Protein AF-A0A132MJ91-F1 (afdb_monomer_lite)

Foldseek 3Di:
DVVCCLDPLSDQFQQLQVLCVVVVFAEAEEDDVSLSVNAHNVSDHPHYHHHLVPDALVRPPPTLYYDHDLDDQDPDPCNVVSVVSSVVSVVVVVVSQDPQGKDWDWDQDDPDPVDFFDIDTDIDHPAQPAAFKDWPQQNDGNDADPLQVSVQVCVVVVGDRPFPRPTGHIHGPDHRDDDNVVVVVVNVLLRLLLRLLQVVQVVLLVVLVVLLCVLVVQLVVPVVDPVSLVSLLLNLQLLLLLVLQLLQLLVDSLSPDPDSNVSSVVSSNVRSNVLSCCLCVPPQVLPLLRSLLSSLVSLLCSLLVCLVVFNSSQRSGNQHDRSRVPQGNFAGDLSSLLLNLLSLLSNLLVQLQVCPPPHLVVSLVSLVVSLVSSLCSQAPVVSPGDLLSNLLNQLLSQLLSCLSNVHDDDVVSSVVSNVVSVVVLVVVLVVLLPDDSSRRDVSNVLVVCVVVVNNVVVLVSLVVLLVVLCVVDVVLVVLVVVLVVLVVCLVCVVVVVVVLLVLLPVQRRSLSSSSVSLSSSQQSSLSRDSNRSSSSSSSCSNNVSSSSSSSSSSVPSDDDDDDDDDDDDDDDDDDDDDDDDDDD

Sequence (584 aa):
MAYNRRFGYAATPGTLHQALERAGRCATAVGPGAAVALADDEGRVGGYVPRAADLTPSVLSRCPLTVVDLGTLPEGAGRAERLREAEAQFARLATLARPPARVLLAGLADSRLDRLDLRVLALRGPYPAGGQLTSGSTRQPGMALLSDLGPTVLGLLGVPGPPGWVGSPVRPAGPGVGPPEERVAA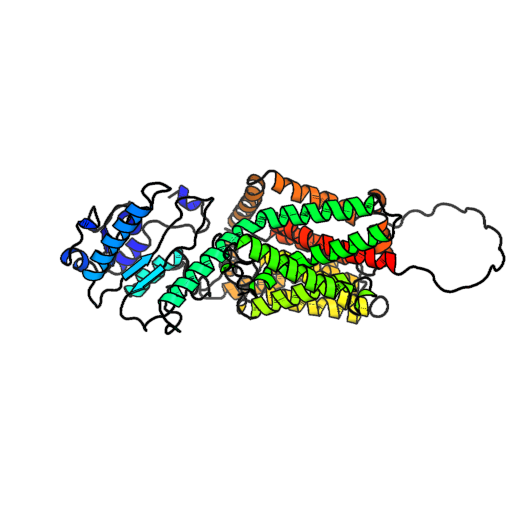LVEANVAARVSSRALPPFFVLTALAQLLAYGYALLRTRRRSAARLARAAGALAGAAPVATFLADLLPWWRAPAPGWALAGAITLWAAVVAVGALAGPWRRHPYGPAGFVAAVTLVVLGADVVAGSRLQLSSVLGLSPLIGGRYYGFGNIAFAVFAMAALFTAAWAASAFLPARRAPAAAAVGVVGLVAVVLDGWPAFGSDFGGVLALIPGIGLLAFAAAGWRLAWGRVALLAAGAAAAVTAIAVLDWLRPPAQRSHLGQFVQAVLDGEALRVITRKAEANLAILQLSWAAWLVPVVYVLLAYLLAWPDRYRASALAEAYARVPLLRSLLLAGYVTAVVGCAVNDSGVIVPAVALAAALPLAVLVVTGGISGASPGGGGGPGRAAPARPRGRARPAPPW

Radius of gyration: 28.86 Å; chains: 1; bounding box: 84×43×91 Å

pLDDT: mean 86.37, std 14.18, range [28.94, 98.81]

Secondary structure (DSSP, 8-state):
-TTGGGSTT---TTHHHHHHHHTT--EEEESHHHHHHH--TTS--SEEES-GGG--HHHHTSSSEEEE------SSTTHHHHHHHHHHHHHHHHHHS-TT--EEEE----S-SSS--PPPEEEESSSSTTPPEE-TTT--TT---GGGHHHHHHHHTTPPPPTT--S---EE-SSPPS-HHHHHHHHHHHHHHHHHHHHHHHHHHHHHHHHHHHHHHHHHHTTT-HHHHHHHHHHHHHHHHHHHHHHHGGGS-GGGSSSHHHHHHHHHHHHHHHHHHHHHHSGGGGSTTHHHHHHHHHHHHHHHHHHHTTSTTTBT-TTSB-TTTTS-SSS--HHHHHHHHHHHHHHHHHHHHTTTTT-HHHHHHHHHHHHHHHHHHHH-TTT---HHHHHHHHHHHHHHHHHHHT----HHHHHHHHHHHHHHHHHHHHHHHTS-GGG--HHHHHHHHHHTT-HHHHHHHHHHHHHHHHHS-GGGGHHHHHHHHHHHHHH-GGGGT-HHHHHHHHHSTTHHHHHHHHHHHHHHHHHHSTTTTHHHHHHHHHHHHHHHHHHHHHHHT----S--------PPPP----PPPPP-

Structure (mmCIF, N/CA/C/O backbone):
data_AF-A0A132MJ91-F1
#
_entry.id   AF-A0A132MJ91-F1
#
loop_
_atom_site.group_PDB
_atom_site.id
_atom_site.type_symbol
_atom_site.label_atom_id
_atom_site.label_alt_id
_atom_site.label_comp_id
_atom_site.label_asym_id
_atom_site.label_entity_id
_atom_site.label_seq_id
_atom_site.pdbx_PDB_ins_code
_atom_site.Cartn_x
_atom_site.Cartn_y
_atom_site.Cartn_z
_atom_site.occupancy
_atom_site.B_iso_or_equiv
_atom_site.auth_seq_id
_atom_site.auth_comp_id
_atom_site.auth_asym_id
_atom_site.auth_atom_id
_atom_site.pdbx_PDB_model_num
ATOM 1 N N . MET A 1 1 ? -22.153 20.816 13.223 1.00 47.97 1 MET A N 1
ATOM 2 C CA . MET A 1 1 ? -22.170 20.073 11.934 1.00 47.97 1 MET A CA 1
ATOM 3 C C . MET A 1 1 ? -21.156 20.554 10.882 1.00 47.97 1 MET A C 1
ATOM 5 O O . MET A 1 1 ? -20.581 19.700 10.221 1.00 47.97 1 MET A O 1
ATOM 9 N N . ALA A 1 2 ? -20.905 21.859 10.686 1.00 44.75 2 ALA A N 1
ATOM 10 C CA . ALA A 1 2 ? -20.026 22.353 9.605 1.00 44.75 2 ALA A CA 1
ATOM 11 C C . ALA A 1 2 ? -18.561 21.859 9.672 1.00 44.75 2 ALA A C 1
ATOM 13 O O . ALA A 1 2 ? -17.961 21.595 8.635 1.00 44.75 2 ALA A O 1
ATOM 14 N N . TYR A 1 3 ? -18.009 21.680 10.879 1.00 41.19 3 TYR A N 1
ATOM 15 C CA . TYR A 1 3 ? -16.651 21.158 11.081 1.00 41.19 3 TYR A CA 1
ATOM 16 C C . TYR A 1 3 ? -16.507 19.702 10.599 1.00 41.19 3 TYR A C 1
ATOM 18 O O . TYR A 1 3 ? -15.588 19.390 9.848 1.00 41.19 3 TYR A O 1
ATOM 26 N N . ASN A 1 4 ? -17.476 18.836 10.923 1.00 49.88 4 ASN A N 1
ATOM 27 C CA . ASN A 1 4 ? -17.436 17.415 10.555 1.00 49.88 4 ASN A CA 1
ATOM 28 C C . ASN A 1 4 ? -17.565 17.172 9.044 1.00 49.88 4 ASN A C 1
ATOM 30 O O . ASN A 1 4 ? -17.003 16.208 8.533 1.00 49.88 4 ASN A O 1
ATOM 34 N N . ARG A 1 5 ? -18.246 18.066 8.311 1.00 48.41 5 ARG A N 1
ATOM 35 C CA . ARG A 1 5 ? -18.392 17.971 6.844 1.00 48.41 5 ARG A CA 1
ATOM 36 C C . ARG A 1 5 ? -17.073 18.142 6.082 1.00 48.41 5 ARG A C 1
ATOM 38 O O . ARG A 1 5 ? -17.036 17.849 4.893 1.00 48.41 5 ARG A O 1
ATOM 45 N N . ARG A 1 6 ? -16.008 18.621 6.739 1.00 44.84 6 ARG A N 1
ATOM 46 C CA . ARG A 1 6 ? -14.662 18.716 6.149 1.00 44.84 6 ARG A CA 1
ATOM 47 C C . ARG A 1 6 ? -13.924 17.374 6.133 1.00 44.84 6 ARG A C 1
ATOM 49 O O . ARG A 1 6 ? -12.936 17.248 5.420 1.00 44.84 6 ARG A O 1
ATOM 56 N N . PHE A 1 7 ? -14.394 16.380 6.888 1.00 51.78 7 PHE A N 1
ATOM 57 C CA . PHE A 1 7 ? -13.792 15.050 6.934 1.00 51.78 7 PHE A CA 1
ATOM 58 C C . PHE A 1 7 ? -14.540 14.091 5.998 1.00 51.78 7 PHE A C 1
ATOM 60 O O . PHE A 1 7 ? -15.770 14.090 5.941 1.00 51.78 7 PHE A O 1
ATOM 67 N N . GLY A 1 8 ? -13.793 13.256 5.268 1.00 50.44 8 GLY A N 1
ATOM 68 C CA . GLY A 1 8 ? -14.310 12.419 4.172 1.00 50.44 8 GLY A CA 1
ATOM 69 C C . GLY A 1 8 ? -15.371 11.379 4.555 1.00 50.44 8 GLY A C 1
ATOM 70 O O . GLY A 1 8 ? -16.022 10.836 3.670 1.00 50.44 8 GLY A O 1
ATOM 71 N N . TYR A 1 9 ? -15.581 11.136 5.850 1.00 57.44 9 TYR A N 1
ATOM 72 C CA . TYR A 1 9 ? -16.562 10.176 6.362 1.00 57.44 9 TYR A CA 1
ATOM 73 C C . TYR A 1 9 ? -17.966 10.759 6.566 1.00 57.44 9 TYR A C 1
ATOM 75 O O . TYR A 1 9 ? -18.870 10.007 6.910 1.00 57.44 9 TYR A O 1
ATOM 83 N N . ALA A 1 10 ? -18.149 12.077 6.386 1.00 64.19 10 ALA A N 1
ATOM 84 C CA . ALA A 1 10 ? -19.443 12.758 6.519 1.00 64.19 10 ALA A CA 1
ATOM 85 C C . ALA A 1 10 ? -20.212 12.375 7.802 1.00 64.19 10 ALA A C 1
ATOM 87 O O . ALA A 1 10 ? -21.422 12.170 7.773 1.00 64.19 10 ALA A O 1
ATOM 88 N N . ALA A 1 11 ? -19.498 12.267 8.930 1.00 72.25 11 ALA A N 1
ATOM 89 C CA . ALA A 1 11 ? -20.069 11.797 10.186 1.00 72.25 11 ALA A CA 1
ATOM 90 C C . ALA A 1 11 ? -21.282 12.644 10.603 1.00 72.25 11 ALA A C 1
ATOM 92 O O . ALA A 1 11 ? -21.177 13.865 10.765 1.00 72.25 11 ALA A O 1
ATOM 93 N N . THR A 1 12 ? -22.413 11.973 10.809 1.00 81.06 12 THR A N 1
ATOM 94 C CA . THR A 1 12 ? -23.680 12.539 11.272 1.00 81.06 12 THR A CA 1
ATOM 95 C C . THR A 1 12 ? -23.815 12.316 12.785 1.00 81.06 12 THR A C 1
ATOM 97 O O . THR A 1 12 ? -24.013 11.178 13.224 1.00 81.06 12 THR A O 1
ATOM 100 N N . PRO A 1 13 ? -23.670 13.365 13.621 1.00 85.31 13 PRO A N 1
ATOM 101 C CA . PRO A 1 13 ? -23.968 13.273 15.054 1.00 85.31 13 PRO A CA 1
ATOM 102 C C . PRO A 1 13 ? -25.389 12.738 15.285 1.00 85.31 13 PRO A C 1
ATOM 104 O O . PRO A 1 13 ? -26.243 12.914 14.422 1.00 85.31 13 PRO A O 1
ATOM 107 N N . GLY A 1 14 ? -25.633 12.041 16.395 1.00 89.50 14 GLY A N 1
ATOM 108 C CA . GLY A 1 14 ? -26.953 11.471 16.691 1.00 89.50 14 GLY A CA 1
ATOM 109 C C . GLY A 1 14 ? -27.281 10.144 16.003 1.00 89.50 14 GLY A C 1
ATOM 110 O O . GLY A 1 14 ? -28.205 9.461 16.428 1.00 89.50 14 GLY A O 1
ATOM 111 N N . THR A 1 15 ? -26.513 9.693 15.003 1.00 90.56 15 THR A N 1
ATOM 112 C CA . THR A 1 15 ? -26.867 8.478 14.229 1.00 90.56 15 THR A CA 1
ATOM 113 C C . THR A 1 15 ? -27.040 7.228 15.101 1.00 90.56 15 THR A C 1
ATOM 115 O O . THR A 1 15 ? -27.966 6.446 14.881 1.00 90.56 15 THR A O 1
ATOM 118 N N . LEU A 1 16 ? -26.179 7.039 16.111 1.00 92.62 16 LEU A N 1
ATOM 119 C CA . LEU A 1 16 ? -26.306 5.931 17.064 1.00 92.62 16 LEU A CA 1
ATOM 120 C C . LEU A 1 16 ? -27.552 6.082 17.939 1.00 92.62 16 LEU A C 1
ATOM 122 O O . LEU A 1 16 ? -28.297 5.118 18.092 1.00 92.62 16 LEU A O 1
ATOM 126 N N . HIS A 1 17 ? -27.789 7.284 18.464 1.00 93.75 17 HIS A N 1
ATOM 127 C CA . HIS A 1 17 ? -28.959 7.599 19.279 1.00 93.75 17 HIS A CA 1
ATOM 128 C C . HIS A 1 17 ? -30.255 7.293 18.525 1.00 93.75 17 HIS A C 1
ATOM 130 O O . HIS A 1 17 ? -31.061 6.486 18.976 1.00 93.75 17 HIS A O 1
ATOM 136 N N . GLN A 1 18 ? -30.403 7.846 17.322 1.00 92.38 18 GLN A N 1
ATOM 137 C CA . GLN A 1 18 ? -31.589 7.659 16.493 1.00 92.38 18 GLN A CA 1
ATOM 138 C C . GLN A 1 18 ? -31.806 6.189 16.107 1.00 92.38 18 GLN A C 1
ATOM 140 O O . GLN A 1 18 ? -32.941 5.732 15.994 1.00 92.38 18 GLN A O 1
ATOM 145 N N . ALA A 1 19 ? -30.735 5.418 15.879 1.00 93.56 19 ALA A N 1
ATOM 146 C CA . ALA A 1 19 ? -30.857 3.985 15.611 1.00 93.56 19 ALA A CA 1
ATOM 147 C C . ALA A 1 19 ? -31.407 3.218 16.827 1.00 93.56 19 ALA A C 1
ATOM 149 O O . ALA A 1 19 ? -32.247 2.335 16.665 1.00 93.56 19 ALA A O 1
ATOM 150 N N . LEU A 1 20 ? -30.965 3.575 18.036 1.00 94.94 20 LEU A N 1
ATOM 151 C CA . LEU A 1 20 ? -31.457 2.989 19.284 1.00 94.94 20 LEU A CA 1
ATOM 152 C C . LEU A 1 20 ? -32.909 3.391 19.563 1.00 94.94 20 LEU A C 1
ATOM 154 O O . LEU A 1 20 ? -33.729 2.526 19.866 1.00 94.94 20 LEU A O 1
ATOM 158 N N . GLU A 1 21 ? -33.239 4.670 19.390 1.00 93.25 21 GLU A N 1
ATOM 159 C CA . GLU A 1 21 ? -34.581 5.217 19.596 1.00 93.25 21 GLU A CA 1
ATOM 160 C C . GLU A 1 21 ? -35.611 4.561 18.667 1.00 93.25 21 GLU A C 1
ATOM 162 O O . GLU A 1 21 ? -36.622 4.043 19.141 1.00 93.25 21 GLU A O 1
ATOM 167 N N . ARG A 1 22 ? -35.315 4.463 17.360 1.00 93.50 22 ARG A N 1
ATOM 168 C CA . ARG A 1 22 ? -36.177 3.767 16.382 1.00 93.50 22 ARG A CA 1
ATOM 169 C C . ARG A 1 22 ? -36.429 2.303 16.747 1.00 93.50 22 ARG A C 1
ATOM 171 O O . ARG A 1 22 ? -37.461 1.751 16.383 1.00 93.50 22 ARG A O 1
ATOM 178 N N . ALA A 1 23 ? -35.486 1.671 17.443 1.00 94.75 23 ALA A N 1
ATOM 179 C CA . ALA A 1 23 ? -35.598 0.293 17.909 1.00 94.75 23 ALA A CA 1
ATOM 180 C C . ALA A 1 23 ? -36.171 0.168 19.334 1.00 94.75 23 ALA A C 1
ATOM 182 O O . ALA A 1 23 ? -36.169 -0.931 19.894 1.00 94.75 23 ALA A O 1
ATOM 183 N N . GLY A 1 24 ? -36.620 1.270 19.948 1.00 94.69 24 GLY A N 1
ATOM 184 C CA . GLY A 1 24 ? -37.148 1.288 21.313 1.00 94.69 24 GLY A CA 1
ATOM 185 C C . GLY A 1 24 ? -36.116 0.884 22.372 1.00 94.69 24 GLY A C 1
ATOM 186 O O . GLY A 1 24 ? -36.470 0.296 23.395 1.00 94.69 24 GLY A O 1
ATOM 187 N N . ARG A 1 25 ? -34.821 1.125 22.124 1.00 94.94 25 ARG A N 1
ATOM 188 C CA . ARG A 1 25 ? -33.724 0.808 23.050 1.00 94.94 25 ARG A CA 1
ATOM 189 C C . ARG A 1 25 ? -33.226 2.081 23.723 1.00 94.94 25 ARG A C 1
ATOM 191 O O . ARG A 1 25 ? -32.814 3.015 23.049 1.00 94.94 25 ARG A O 1
ATOM 198 N N . CYS A 1 26 ? -33.205 2.102 25.054 1.00 95.19 26 CYS A N 1
ATOM 199 C CA . CYS A 1 26 ? -32.590 3.201 25.797 1.00 95.19 26 CYS A CA 1
ATOM 200 C C . CYS A 1 26 ? -31.084 2.977 26.006 1.00 95.19 26 CYS A C 1
ATOM 202 O O . CYS A 1 26 ? -30.584 1.851 25.898 1.00 95.19 26 CYS A O 1
ATOM 204 N N . ALA A 1 27 ? -30.359 4.051 26.324 1.00 96.19 27 ALA A N 1
ATOM 205 C CA . ALA A 1 27 ? -28.940 4.005 26.649 1.00 96.19 27 ALA A CA 1
ATOM 206 C C . ALA A 1 27 ? -28.591 4.965 27.793 1.00 96.19 27 ALA A C 1
ATOM 208 O O . ALA A 1 27 ? -29.180 6.040 27.914 1.00 96.19 27 ALA A O 1
ATOM 209 N N . THR A 1 28 ? -27.603 4.584 28.601 1.00 96.44 28 THR A N 1
ATOM 210 C CA . THR A 1 28 ? -27.075 5.401 29.701 1.00 96.44 28 THR A CA 1
ATOM 211 C C . THR A 1 28 ? -25.658 5.865 29.374 1.00 96.44 28 THR A C 1
ATOM 213 O O . THR A 1 28 ? -24.773 5.045 29.126 1.00 96.44 28 THR A O 1
ATOM 216 N N . ALA A 1 29 ? -25.422 7.174 29.413 1.00 97.06 29 ALA A N 1
ATOM 217 C CA . ALA A 1 29 ? -24.097 7.774 29.329 1.00 97.06 29 ALA A CA 1
ATOM 218 C C . ALA A 1 29 ? -23.506 7.966 30.730 1.00 97.06 29 ALA A C 1
ATOM 220 O O . ALA A 1 29 ? -24.159 8.528 31.610 1.00 97.06 29 ALA A O 1
ATOM 221 N N . VAL A 1 30 ? -22.260 7.538 30.937 1.00 96.50 30 VAL A N 1
ATOM 222 C CA . VAL A 1 30 ? -21.520 7.796 32.175 1.00 96.50 30 VAL A CA 1
ATOM 223 C C . VAL A 1 30 ? -20.239 8.566 31.884 1.00 96.50 30 VAL A C 1
ATOM 225 O O . VAL A 1 30 ? -19.305 8.022 31.300 1.00 96.50 30 VAL A O 1
ATOM 228 N N . GLY A 1 31 ? -20.198 9.826 32.312 1.00 95.31 31 GLY A N 1
ATOM 229 C CA . GLY A 1 31 ? -19.114 10.761 32.031 1.00 95.31 31 GLY A CA 1
ATOM 230 C C . GLY A 1 31 ? -19.254 11.508 30.696 1.00 95.31 31 GLY A C 1
ATOM 231 O O . GLY A 1 31 ? -20.088 11.160 29.851 1.00 95.31 31 GLY A O 1
ATOM 232 N N . PRO A 1 32 ? -18.449 12.563 30.498 1.00 93.75 32 PRO A N 1
ATOM 233 C CA . PRO A 1 32 ? -18.620 13.505 29.394 1.00 93.75 32 PRO A CA 1
ATOM 234 C C . PRO A 1 32 ? -18.374 12.878 28.015 1.00 93.75 32 PRO A C 1
ATOM 236 O O . PRO A 1 32 ? -19.154 13.116 27.096 1.00 93.75 32 PRO A O 1
ATOM 239 N N . GLY A 1 33 ? -17.353 12.029 27.852 1.00 92.94 33 GLY A N 1
ATOM 240 C CA . GLY A 1 33 ? -17.092 11.345 26.582 1.00 92.94 33 GLY A CA 1
ATOM 241 C C . GLY A 1 33 ? -18.226 10.402 26.166 1.00 92.94 33 GLY A C 1
ATOM 242 O O . GLY A 1 33 ? -18.573 10.320 24.988 1.00 92.94 33 GLY A O 1
ATOM 243 N N . ALA A 1 34 ? -18.869 9.746 27.136 1.00 94.94 34 ALA A N 1
ATOM 244 C CA . ALA A 1 34 ? -20.030 8.897 26.890 1.00 94.94 34 ALA A CA 1
ATOM 245 C C . ALA A 1 34 ? -21.264 9.711 26.489 1.00 94.94 34 ALA A C 1
ATOM 247 O O . ALA A 1 34 ? -22.044 9.256 25.653 1.00 94.94 34 ALA A O 1
ATOM 248 N N . ALA A 1 35 ? -21.427 10.914 27.050 1.00 95.12 35 ALA A N 1
ATOM 249 C CA . ALA A 1 35 ? -22.498 11.815 26.647 1.00 95.12 35 ALA A CA 1
ATOM 250 C C . ALA A 1 35 ? -22.336 12.242 25.183 1.00 95.12 35 ALA A C 1
ATOM 252 O O . ALA A 1 35 ? -23.299 12.176 24.431 1.00 95.12 35 ALA A O 1
ATOM 253 N N . VAL A 1 36 ? -21.114 12.562 24.742 1.00 92.62 36 VAL A N 1
ATOM 254 C CA . VAL A 1 36 ? -20.837 12.857 23.322 1.00 92.62 36 VAL A CA 1
ATOM 255 C C . VAL A 1 36 ? -21.155 11.658 22.421 1.00 92.62 36 VAL A C 1
ATOM 257 O O . VAL A 1 36 ? -21.692 11.836 21.331 1.00 92.62 36 VAL A O 1
ATOM 260 N N . ALA A 1 37 ? -20.851 10.435 22.864 1.00 92.44 37 ALA A N 1
ATOM 261 C CA . ALA A 1 37 ? -21.099 9.223 22.082 1.00 92.44 37 ALA A CA 1
ATOM 262 C C . ALA A 1 37 ? -22.593 8.871 21.927 1.00 92.44 37 ALA A C 1
ATOM 264 O O . ALA A 1 37 ? -22.968 8.259 20.926 1.00 92.44 37 ALA A O 1
ATOM 265 N N . LEU A 1 38 ? -23.429 9.221 22.912 1.00 95.75 38 LEU A N 1
ATOM 266 C CA . LEU A 1 38 ? -24.858 8.875 22.963 1.00 95.75 38 LEU A CA 1
ATOM 267 C C . LEU A 1 38 ? -25.805 10.061 22.738 1.00 95.75 38 LEU A C 1
ATOM 269 O O . LEU A 1 38 ? -27.024 9.875 22.800 1.00 95.75 38 LEU A O 1
ATOM 273 N N . ALA A 1 39 ? -25.262 11.254 22.505 1.00 95.38 39 ALA A N 1
ATOM 274 C CA . ALA A 1 39 ? -26.051 12.440 22.223 1.00 95.38 39 ALA A CA 1
ATOM 275 C C . ALA A 1 39 ? -26.861 12.279 20.929 1.00 95.38 39 ALA A C 1
ATOM 277 O O . ALA A 1 39 ? -26.366 11.699 19.956 1.00 95.38 39 ALA A O 1
ATOM 278 N N . ASP A 1 40 ? -28.084 12.808 20.928 1.00 92.94 40 ASP A N 1
ATOM 279 C CA . ASP A 1 40 ? -28.871 13.041 19.716 1.00 92.94 40 ASP A CA 1
ATOM 280 C C . ASP A 1 40 ? -28.259 14.170 18.856 1.00 92.94 40 ASP A C 1
ATOM 282 O O . ASP A 1 40 ? -27.175 14.700 19.138 1.00 92.94 40 ASP A O 1
ATOM 286 N N . ASP A 1 41 ? -28.914 14.507 17.750 1.00 88.88 41 ASP A N 1
ATOM 287 C CA . ASP A 1 41 ? -28.495 15.579 16.851 1.00 88.88 41 ASP A CA 1
ATOM 288 C C . ASP A 1 41 ? -28.630 16.989 17.451 1.00 88.88 41 ASP A C 1
ATOM 290 O O . ASP A 1 41 ? -27.937 17.907 16.994 1.00 88.88 41 ASP A O 1
ATOM 294 N N . GLU A 1 42 ? -29.406 17.148 18.526 1.00 90.06 42 GLU A N 1
ATOM 295 C CA . GLU A 1 42 ? -29.517 18.366 19.335 1.00 90.06 42 GLU A CA 1
ATOM 296 C C . GLU A 1 42 ? -28.539 18.415 20.524 1.00 90.06 42 GLU A C 1
ATOM 298 O O . GLU A 1 42 ? -28.444 19.443 21.202 1.00 90.06 42 GLU A O 1
ATOM 303 N N . GLY A 1 43 ? -27.784 17.344 20.782 1.00 90.00 43 GLY A N 1
ATOM 304 C CA . GLY A 1 43 ? -26.831 17.259 21.889 1.00 90.00 43 GLY A CA 1
ATOM 305 C C . GLY A 1 43 ? -27.417 16.774 23.222 1.00 90.00 43 GLY A C 1
ATOM 306 O O . GLY A 1 43 ? -26.758 16.920 24.254 1.00 90.00 43 GLY A O 1
ATOM 307 N N . ARG A 1 44 ? -28.633 16.220 23.247 1.00 92.75 44 ARG A N 1
ATOM 308 C CA . ARG A 1 44 ? -29.283 15.693 24.457 1.00 92.75 44 ARG A CA 1
ATOM 309 C C . ARG A 1 44 ? -28.991 14.207 24.640 1.00 92.75 44 ARG A C 1
ATOM 311 O O . ARG A 1 44 ? -28.791 13.461 23.689 1.00 92.75 44 ARG A O 1
ATOM 318 N N . VAL A 1 45 ? -28.990 13.764 25.895 1.00 93.50 45 VAL A N 1
ATOM 319 C CA . VAL A 1 45 ? -28.767 12.364 26.282 1.00 93.50 45 VAL A CA 1
ATOM 320 C C . VAL A 1 45 ? -29.925 11.871 27.141 1.00 93.50 45 VAL A C 1
ATOM 322 O O . VAL A 1 45 ? -30.349 12.564 28.062 1.00 93.50 45 VAL A O 1
ATOM 325 N N . GLY A 1 46 ? -30.430 10.667 26.857 1.00 84.62 46 GLY A N 1
ATOM 326 C CA . GLY A 1 46 ? -31.600 10.121 27.559 1.00 84.62 46 GLY A CA 1
ATOM 327 C C . GLY A 1 46 ? -31.341 9.795 29.036 1.00 84.62 46 GLY A C 1
ATOM 328 O O . GLY A 1 46 ? -32.193 10.039 29.885 1.00 84.62 46 GLY A O 1
ATOM 329 N N . GLY A 1 47 ? -30.153 9.276 29.364 1.00 91.44 47 GLY A N 1
ATOM 330 C CA . GLY A 1 47 ? -29.730 9.003 30.738 1.00 91.44 47 GLY A CA 1
ATOM 331 C C . GLY A 1 47 ? -28.276 9.401 30.956 1.00 91.44 47 GLY A C 1
ATOM 332 O O . GLY A 1 47 ? -27.418 9.034 30.154 1.00 91.44 47 GLY A O 1
ATOM 333 N N . TYR A 1 48 ? -27.994 10.129 32.040 1.00 95.69 48 TYR A N 1
ATOM 334 C CA . TYR A 1 48 ? -26.656 10.639 32.338 1.00 95.69 48 TYR A CA 1
ATOM 335 C C . TYR A 1 48 ? -26.243 10.395 33.790 1.00 95.69 48 TYR A C 1
ATOM 337 O O . TYR A 1 48 ? -26.996 10.669 34.725 1.00 95.69 48 TYR A O 1
ATOM 345 N N . VAL A 1 49 ? -25.017 9.907 33.969 1.00 96.00 49 VAL A N 1
ATOM 346 C CA . VAL A 1 49 ? -24.332 9.795 35.258 1.00 96.00 49 VAL A CA 1
ATOM 347 C C . VAL A 1 49 ? -23.006 10.555 35.154 1.00 96.00 49 VAL A C 1
ATOM 349 O O . VAL A 1 49 ? -22.212 10.242 34.268 1.00 96.00 49 VAL A O 1
ATOM 352 N N . PRO A 1 50 ? -22.714 11.537 36.026 1.00 93.00 50 PRO A N 1
ATOM 353 C CA . PRO A 1 50 ? -21.553 12.408 35.834 1.00 93.00 50 PRO A CA 1
ATOM 354 C C . PRO A 1 50 ? -20.189 11.712 35.888 1.00 93.00 50 PRO A C 1
ATOM 356 O O . PRO A 1 50 ? -19.265 12.140 35.200 1.00 93.00 50 PRO A O 1
ATOM 359 N N . ARG A 1 51 ? -20.023 10.671 36.716 1.00 89.38 51 ARG A N 1
ATOM 360 C CA . ARG A 1 51 ? -18.718 10.025 36.931 1.00 89.38 51 ARG A CA 1
ATOM 361 C C . ARG A 1 51 ? -18.835 8.509 36.965 1.00 89.38 51 ARG A C 1
ATOM 363 O O . ARG A 1 51 ? -19.773 7.958 37.533 1.00 89.38 51 ARG A O 1
ATOM 370 N N . ALA A 1 52 ? -17.806 7.825 36.465 1.00 86.81 52 ALA A N 1
ATOM 371 C CA . ALA A 1 52 ? -17.707 6.366 36.531 1.00 86.81 52 ALA A CA 1
ATOM 372 C C . ALA A 1 52 ? -17.672 5.819 37.975 1.00 86.81 52 ALA A C 1
ATOM 374 O O . ALA A 1 52 ? -18.079 4.686 38.226 1.00 86.81 52 ALA A O 1
ATOM 375 N N . ALA A 1 53 ? -17.232 6.624 38.948 1.00 85.38 53 ALA A N 1
ATOM 376 C CA . ALA A 1 53 ? -17.282 6.264 40.367 1.00 85.38 53 ALA A CA 1
ATOM 377 C C . ALA A 1 53 ? -18.722 6.035 40.868 1.00 85.38 53 ALA A C 1
ATOM 379 O O . ALA A 1 53 ? -18.950 5.169 41.710 1.00 85.38 53 ALA A O 1
ATOM 380 N N . ASP A 1 54 ? -19.698 6.730 40.280 1.00 89.00 54 ASP A N 1
ATOM 381 C CA . ASP A 1 54 ? -21.104 6.686 40.685 1.00 89.00 54 ASP A CA 1
ATOM 382 C C . ASP A 1 54 ? -21.863 5.490 40.052 1.00 89.00 54 ASP A C 1
ATOM 384 O O . ASP A 1 54 ? -23.066 5.325 40.251 1.00 89.00 54 ASP A O 1
ATOM 388 N N . LEU A 1 55 ? -21.174 4.619 39.296 1.00 89.50 55 LEU A N 1
ATOM 389 C CA . LEU A 1 55 ? -21.756 3.393 38.734 1.00 89.50 55 LEU A CA 1
ATOM 390 C C . LEU A 1 55 ? -22.152 2.391 39.826 1.00 89.50 55 LEU A C 1
ATOM 392 O O . LEU A 1 55 ? -21.383 2.098 40.744 1.00 89.50 55 LEU A O 1
ATOM 396 N N . THR A 1 56 ? -23.340 1.812 39.673 1.00 91.38 56 THR A N 1
ATOM 397 C CA . THR A 1 56 ? -23.909 0.760 40.527 1.00 91.38 56 THR A CA 1
ATOM 398 C C . THR A 1 56 ? -24.542 -0.332 39.653 1.00 91.38 56 THR A C 1
ATOM 400 O O . THR A 1 56 ? -24.816 -0.085 38.472 1.00 91.38 56 THR A O 1
ATOM 403 N N . PRO A 1 57 ? -24.847 -1.527 40.199 1.00 89.69 57 PRO A N 1
ATOM 404 C CA . PRO A 1 57 ? -25.604 -2.540 39.461 1.00 89.69 57 PRO A CA 1
ATOM 405 C C . PRO A 1 57 ? -26.953 -2.013 38.953 1.00 89.69 57 PRO A C 1
ATOM 407 O O . PRO A 1 57 ? -27.341 -2.314 37.829 1.00 89.69 57 PRO A O 1
ATOM 410 N N . SER A 1 58 ? -27.627 -1.170 39.746 1.00 89.75 58 SER A N 1
ATOM 411 C CA . SER A 1 58 ? -28.918 -0.582 39.380 1.00 89.75 58 SER A CA 1
ATOM 412 C C . SER A 1 58 ? -28.823 0.405 38.217 1.00 89.75 58 SER A C 1
ATOM 414 O O . SER A 1 58 ? -29.763 0.495 37.436 1.00 89.75 58 SER A O 1
ATOM 416 N N . VAL A 1 59 ? -27.706 1.131 38.072 1.00 90.81 59 VAL A N 1
ATOM 417 C CA . VAL A 1 59 ? -27.438 1.988 36.904 1.00 90.81 59 VAL A CA 1
ATOM 418 C C . VAL A 1 59 ? -27.229 1.140 35.649 1.00 90.81 59 VAL A C 1
ATOM 420 O O . VAL A 1 59 ? -27.833 1.431 34.619 1.00 90.81 59 VAL A O 1
ATOM 423 N N . LEU A 1 60 ? -26.430 0.071 35.744 1.00 89.94 60 LEU A N 1
ATOM 424 C CA . LEU A 1 60 ? -26.156 -0.826 34.615 1.00 89.94 60 LEU A CA 1
ATOM 425 C C . LEU A 1 60 ? -27.408 -1.559 34.115 1.00 89.94 60 LEU A C 1
ATOM 427 O O . LEU A 1 60 ? -27.490 -1.872 32.933 1.00 89.94 60 LEU A O 1
ATOM 431 N N . SER A 1 61 ? -28.385 -1.817 34.988 1.00 89.06 61 SER A N 1
ATOM 432 C CA . SER A 1 61 ? -29.640 -2.482 34.620 1.00 89.06 61 SER A CA 1
ATOM 433 C C . SER A 1 61 ? -30.717 -1.552 34.050 1.00 89.06 61 SER A C 1
ATOM 435 O O . SER A 1 61 ? -31.755 -2.052 33.629 1.00 89.06 61 SER A O 1
ATOM 437 N N . ARG A 1 62 ? -30.527 -0.219 34.043 1.00 91.94 62 ARG A N 1
ATOM 438 C CA . ARG A 1 62 ? -31.562 0.723 33.553 1.00 91.94 62 ARG A CA 1
ATOM 439 C C . ARG A 1 62 ? -31.828 0.576 32.063 1.00 91.94 62 ARG A C 1
ATOM 441 O O . ARG A 1 62 ? -32.967 0.694 31.630 1.00 91.94 62 ARG A O 1
ATOM 448 N N . CYS A 1 63 ? -30.762 0.362 31.299 1.00 94.19 63 CYS A N 1
ATOM 449 C CA . CYS A 1 63 ? -30.800 0.339 29.849 1.00 94.19 63 CYS A CA 1
ATOM 450 C C . CYS A 1 63 ? -29.937 -0.792 29.294 1.00 94.19 63 CYS A C 1
ATOM 452 O O . CYS A 1 63 ? -28.912 -1.127 29.888 1.00 94.19 63 CYS A O 1
ATOM 454 N N . PRO A 1 64 ? -30.301 -1.353 28.127 1.00 92.94 64 PRO A N 1
ATOM 455 C CA . PRO A 1 64 ? -29.530 -2.416 27.485 1.00 92.94 64 PRO A CA 1
ATOM 456 C C . PRO A 1 64 ? -28.132 -1.963 27.030 1.00 92.94 64 PRO A C 1
ATOM 458 O O . PRO A 1 64 ? -27.254 -2.804 26.847 1.00 92.94 64 PRO A O 1
ATOM 461 N N . LEU A 1 65 ? -27.910 -0.653 26.864 1.00 95.38 65 LEU A N 1
ATOM 462 C CA . LEU A 1 65 ? -26.607 -0.061 26.572 1.00 95.38 65 LEU A CA 1
ATOM 463 C C . LEU A 1 65 ? -26.195 0.912 27.681 1.00 95.38 65 LEU A C 1
ATOM 465 O O . LEU A 1 65 ? -26.939 1.825 28.028 1.00 95.38 65 LEU A O 1
ATOM 469 N N . THR A 1 66 ? -24.974 0.757 28.186 1.00 95.62 66 THR A N 1
ATOM 470 C CA . THR A 1 66 ? -24.301 1.772 29.003 1.00 95.62 66 THR A CA 1
ATOM 471 C C . THR A 1 66 ? -22.940 2.067 28.383 1.00 95.62 66 THR A C 1
ATOM 473 O O . THR A 1 66 ? -22.148 1.147 28.181 1.00 95.62 66 THR A O 1
ATOM 476 N N . VAL A 1 67 ? -22.664 3.335 28.081 1.00 95.88 67 VAL A N 1
ATOM 477 C CA . VAL A 1 67 ? -21.354 3.799 27.602 1.00 95.88 67 VAL A CA 1
ATOM 478 C C . VAL A 1 67 ? -20.666 4.514 28.755 1.00 95.88 67 VAL A C 1
ATOM 480 O O . VAL A 1 67 ? -21.271 5.368 29.399 1.00 95.88 67 VAL A O 1
ATOM 483 N N . VAL A 1 68 ? -19.417 4.148 29.037 1.00 95.69 68 VAL A N 1
ATOM 484 C CA . VAL A 1 68 ? -18.656 4.691 30.167 1.00 95.69 68 VAL A CA 1
ATOM 485 C C . VAL A 1 68 ? -17.377 5.333 29.658 1.00 95.69 68 VAL A C 1
ATOM 487 O O . VAL A 1 68 ? -16.573 4.683 28.993 1.00 95.69 68 VAL A O 1
ATOM 490 N N . ASP A 1 69 ? -17.194 6.603 29.995 1.00 94.88 69 ASP A N 1
ATOM 491 C CA . ASP A 1 69 ? -15.958 7.338 29.775 1.00 94.88 69 ASP A CA 1
ATOM 492 C C . ASP A 1 69 ? -14.983 7.081 30.933 1.00 94.88 69 ASP A C 1
ATOM 494 O O . ASP A 1 69 ? -15.268 7.406 32.088 1.00 94.88 69 ASP A O 1
ATOM 498 N N . LEU A 1 70 ? -13.831 6.482 30.619 1.00 92.56 70 LEU A N 1
ATOM 499 C CA . LEU A 1 70 ? -12.734 6.239 31.568 1.00 92.56 70 LEU A CA 1
ATOM 500 C C . LEU A 1 70 ? -11.728 7.405 31.619 1.00 92.56 70 LEU A C 1
ATOM 502 O O . LEU A 1 70 ? -10.721 7.341 32.332 1.00 92.56 70 LEU A O 1
ATOM 506 N N . GLY A 1 71 ? -12.008 8.476 30.874 1.00 89.75 71 GLY A N 1
ATOM 507 C CA . GLY A 1 71 ? -11.202 9.678 30.783 1.00 89.75 71 GLY A CA 1
ATOM 508 C C . GLY A 1 71 ? -10.055 9.575 29.781 1.00 89.75 71 GLY A C 1
ATOM 509 O O . GLY A 1 71 ? -9.842 8.577 29.090 1.00 89.75 71 GLY A O 1
ATOM 510 N N . THR A 1 72 ? -9.284 10.655 29.713 1.00 89.19 72 THR A N 1
ATOM 511 C CA . THR A 1 72 ? -8.132 10.798 28.820 1.00 89.19 72 THR A CA 1
ATOM 512 C C . THR A 1 72 ? -6.829 10.561 29.571 1.00 89.19 72 THR A C 1
ATOM 514 O O . THR A 1 72 ? -6.643 11.065 30.679 1.00 89.19 72 THR A O 1
ATOM 517 N N . LEU A 1 73 ? -5.888 9.843 28.958 1.00 87.94 73 LEU A N 1
ATOM 518 C CA . LEU A 1 73 ? -4.545 9.683 29.514 1.00 87.94 73 LEU A CA 1
ATOM 519 C C . LEU A 1 73 ? -3.698 10.928 29.189 1.00 87.94 73 LEU A C 1
ATOM 521 O O . LEU A 1 73 ? -3.477 11.182 28.002 1.00 87.94 73 LEU A O 1
ATOM 525 N N . PRO A 1 74 ? -3.196 11.677 30.193 1.00 86.06 74 PRO A N 1
ATOM 526 C CA . PRO A 1 74 ? -2.349 12.834 29.960 1.00 86.06 74 PRO A CA 1
ATOM 527 C C . PRO A 1 74 ? -0.975 12.415 29.432 1.00 86.06 74 PRO A C 1
ATOM 529 O O . PRO A 1 74 ? -0.618 11.229 29.341 1.00 86.06 74 PRO A O 1
ATOM 532 N N . GLU A 1 75 ? -0.187 13.426 29.097 1.00 80.12 75 GLU A N 1
ATOM 533 C CA . GLU A 1 75 ? 1.186 13.265 28.649 1.00 80.12 75 GLU A CA 1
ATOM 534 C C . GLU A 1 75 ? 2.189 13.491 29.771 1.00 80.12 75 GLU A C 1
ATOM 536 O O . GLU A 1 75 ? 2.028 14.380 30.598 1.00 80.12 75 GLU A O 1
ATOM 541 N N . GLY A 1 76 ? 3.270 12.708 29.753 1.00 80.12 76 GLY A N 1
ATOM 542 C CA . GLY A 1 76 ? 4.371 12.865 30.698 1.00 80.12 76 GLY A CA 1
ATOM 543 C C . GLY A 1 76 ? 3.969 12.510 32.129 1.00 80.12 76 GLY A C 1
ATOM 544 O O . GLY A 1 76 ? 3.491 11.399 32.388 1.00 80.12 76 GLY A O 1
ATOM 545 N N . ALA A 1 77 ? 4.222 13.435 33.055 1.00 85.06 77 ALA A N 1
ATOM 546 C CA . ALA A 1 77 ? 3.937 13.248 34.473 1.00 85.06 77 ALA A CA 1
ATOM 547 C C . ALA A 1 77 ? 2.438 12.976 34.703 1.00 85.06 77 ALA A C 1
ATOM 549 O O . ALA A 1 77 ? 1.577 13.553 34.047 1.00 85.06 77 ALA A O 1
ATOM 550 N N . GLY A 1 78 ? 2.118 12.045 35.604 1.00 87.44 78 GLY A N 1
ATOM 551 C CA . GLY A 1 78 ? 0.734 11.665 35.915 1.00 87.44 78 GLY A CA 1
ATOM 552 C C . GLY A 1 78 ? 0.086 10.663 34.947 1.00 87.44 78 GLY A C 1
ATOM 553 O O . GLY A 1 78 ? -0.935 10.075 35.294 1.00 87.44 78 GLY A O 1
ATOM 554 N N . ARG A 1 79 ? 0.680 10.358 33.778 1.00 89.62 79 ARG A N 1
ATOM 555 C CA . ARG A 1 79 ? 0.121 9.348 32.849 1.00 89.62 79 ARG A CA 1
ATOM 556 C C . ARG A 1 79 ? -0.045 7.976 33.503 1.00 89.62 79 ARG A C 1
ATOM 558 O O . ARG A 1 79 ? -1.086 7.346 33.350 1.00 89.62 79 ARG A O 1
ATOM 565 N N . ALA A 1 80 ? 0.986 7.511 34.208 1.00 91.06 80 ALA A N 1
ATOM 566 C CA . ALA A 1 80 ? 0.970 6.208 34.871 1.00 91.06 80 ALA A CA 1
ATOM 567 C C . ALA A 1 80 ? -0.057 6.150 36.011 1.00 91.06 80 ALA A C 1
ATOM 569 O O . ALA A 1 80 ? -0.646 5.104 36.258 1.00 91.06 80 ALA A O 1
ATOM 570 N N . GLU A 1 81 ? -0.277 7.269 36.700 1.00 93.12 81 GLU A N 1
ATOM 571 C CA . GLU A 1 81 ? -1.281 7.383 37.757 1.00 93.12 81 GLU A CA 1
ATOM 572 C C . GLU A 1 81 ? -2.699 7.374 37.181 1.00 93.12 81 GLU A C 1
ATOM 574 O O . GLU A 1 81 ? -3.494 6.512 37.546 1.00 93.12 81 GLU A O 1
ATOM 579 N N . ARG A 1 82 ? -2.971 8.210 36.171 1.00 92.25 82 ARG A N 1
ATOM 580 C CA . ARG A 1 82 ? -4.253 8.220 35.451 1.00 92.25 82 ARG A CA 1
ATOM 581 C C . ARG A 1 82 ? -4.577 6.869 34.808 1.00 92.25 82 ARG A C 1
ATOM 583 O O . ARG A 1 82 ? -5.741 6.478 34.774 1.00 92.25 82 ARG A O 1
ATOM 590 N N . LEU A 1 83 ? -3.568 6.148 34.309 1.00 92.00 83 LEU A N 1
ATOM 591 C CA . LEU A 1 83 ? -3.744 4.790 33.792 1.00 92.00 83 LEU A CA 1
ATOM 592 C C . LEU A 1 83 ? -4.150 3.818 34.904 1.00 92.00 83 LEU A C 1
ATOM 594 O O . LEU A 1 83 ? -5.160 3.140 34.747 1.00 92.00 83 LEU A O 1
ATOM 598 N N . ARG A 1 84 ? -3.436 3.807 36.038 1.00 94.06 84 ARG A N 1
ATOM 599 C CA . ARG A 1 84 ? -3.790 2.979 37.206 1.00 94.06 84 ARG A CA 1
ATOM 600 C C . ARG A 1 84 ? -5.209 3.260 37.700 1.00 94.06 84 ARG A C 1
ATOM 602 O O . ARG A 1 84 ? -5.952 2.342 38.029 1.00 94.06 84 ARG A O 1
ATOM 609 N N . GLU A 1 85 ? -5.613 4.525 37.722 1.00 91.94 85 GLU A N 1
ATOM 610 C CA . GLU A 1 85 ? -6.974 4.901 38.096 1.00 91.94 85 GLU A CA 1
ATOM 611 C C . GLU A 1 85 ? -8.023 4.432 37.070 1.00 91.94 85 GLU A C 1
ATOM 613 O O . GLU A 1 85 ? -9.097 3.973 37.461 1.00 91.94 85 GLU A O 1
ATOM 618 N N . ALA A 1 86 ? -7.733 4.514 35.767 1.00 91.56 86 ALA A N 1
ATOM 619 C CA . ALA A 1 86 ? -8.614 3.989 34.721 1.00 91.56 86 ALA A CA 1
ATOM 620 C C . ALA A 1 86 ? -8.723 2.453 34.782 1.00 91.56 86 ALA A C 1
ATOM 622 O O . ALA A 1 86 ? -9.815 1.908 34.626 1.00 91.56 86 ALA A O 1
ATOM 623 N N . GLU A 1 87 ? -7.624 1.755 35.076 1.00 92.62 87 GLU A N 1
ATOM 624 C CA . GLU A 1 87 ? -7.597 0.305 35.306 1.00 92.62 87 GLU A CA 1
ATOM 625 C C . GLU A 1 87 ? -8.436 -0.088 36.525 1.00 92.62 87 GLU A C 1
ATOM 627 O O . GLU A 1 87 ? -9.253 -1.004 36.434 1.00 92.62 87 GLU A O 1
ATOM 632 N N . ALA A 1 88 ? -8.311 0.636 37.641 1.00 92.56 88 ALA A N 1
ATOM 633 C CA . ALA A 1 88 ? -9.121 0.403 38.836 1.00 92.56 88 ALA A CA 1
ATOM 634 C C . ALA A 1 88 ? -10.623 0.615 38.564 1.00 92.56 88 ALA A C 1
ATOM 636 O O . ALA A 1 88 ? -11.461 -0.188 38.985 1.00 92.56 88 ALA A O 1
ATOM 637 N N . GLN A 1 89 ? -10.975 1.663 37.810 1.00 91.62 89 GLN A N 1
ATOM 638 C CA . GLN A 1 89 ? -12.353 1.910 37.377 1.00 91.62 89 GLN A CA 1
ATOM 639 C C . GLN A 1 89 ? -12.867 0.796 36.457 1.00 91.62 89 GLN A C 1
ATOM 641 O O . GLN A 1 89 ? -13.978 0.301 36.658 1.00 91.62 89 GLN A O 1
ATOM 646 N N . PHE A 1 90 ? -12.063 0.348 35.490 1.00 92.00 90 PHE A N 1
ATOM 647 C CA . PHE A 1 90 ? -12.424 -0.755 34.602 1.00 92.00 90 PHE A CA 1
A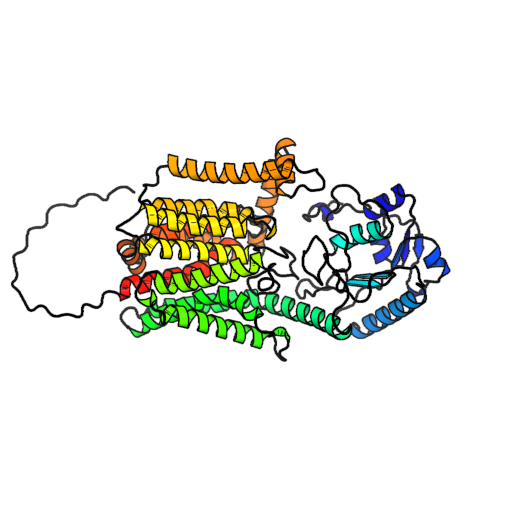TOM 648 C C . PHE A 1 90 ? -12.588 -2.082 35.356 1.00 92.00 90 PHE A C 1
ATOM 650 O O . PHE A 1 90 ? -13.557 -2.803 35.117 1.00 92.00 90 PHE A O 1
ATOM 657 N N . ALA A 1 91 ? -11.707 -2.386 36.312 1.00 90.81 91 ALA A N 1
ATOM 658 C CA . ALA A 1 91 ? -11.814 -3.572 37.158 1.00 90.81 91 ALA A CA 1
ATOM 659 C C . ALA A 1 91 ? -13.125 -3.568 37.959 1.00 90.81 91 ALA A C 1
ATOM 661 O O . ALA A 1 91 ? -13.846 -4.566 37.972 1.00 90.81 91 ALA A O 1
ATOM 662 N N . ARG A 1 92 ? -13.498 -2.420 38.544 1.00 90.69 92 ARG A N 1
ATOM 663 C CA . ARG A 1 92 ? -14.799 -2.242 39.208 1.00 90.69 92 ARG A CA 1
ATOM 664 C C . ARG A 1 92 ? -15.970 -2.442 38.242 1.00 90.69 92 ARG A C 1
ATOM 666 O O . ARG A 1 92 ? -16.963 -3.062 38.601 1.00 90.69 92 ARG A O 1
ATOM 673 N N . LEU A 1 93 ? -15.875 -1.962 37.004 1.00 90.06 93 LEU A N 1
ATOM 674 C CA . LEU A 1 93 ? -16.930 -2.174 36.006 1.00 90.06 93 LEU A CA 1
ATOM 675 C C . LEU A 1 93 ? -17.071 -3.636 35.604 1.00 90.06 93 LEU A C 1
ATOM 677 O O . LEU A 1 93 ? -18.187 -4.134 35.461 1.00 90.06 93 LEU A O 1
ATOM 681 N N . ALA A 1 94 ? -15.951 -4.337 35.452 1.00 87.12 94 ALA A N 1
ATOM 682 C CA . ALA A 1 94 ? -15.941 -5.745 35.096 1.00 87.12 94 ALA A CA 1
ATOM 683 C C . ALA A 1 94 ? -16.601 -6.626 36.171 1.00 87.12 94 ALA A C 1
ATOM 685 O O . ALA A 1 94 ? -17.259 -7.605 35.811 1.00 87.12 94 ALA A O 1
ATOM 686 N N . THR A 1 95 ? -16.481 -6.271 37.459 1.00 88.69 95 THR A N 1
ATOM 687 C CA . THR A 1 95 ? -17.149 -6.989 38.563 1.00 88.69 95 THR A CA 1
ATOM 688 C C . THR A 1 95 ? -18.644 -6.680 38.656 1.00 88.69 95 THR A C 1
ATOM 690 O O . THR A 1 95 ? -19.435 -7.573 38.966 1.00 88.69 95 THR A O 1
ATOM 693 N N . LEU A 1 96 ? -19.049 -5.442 38.351 1.00 89.94 96 LEU A N 1
ATOM 694 C CA . LEU A 1 96 ? -20.458 -5.035 38.311 1.00 89.94 96 LEU A CA 1
ATOM 695 C C . LEU A 1 96 ? -21.206 -5.638 37.108 1.00 89.94 96 LEU A C 1
ATOM 697 O O . LEU A 1 96 ? -22.361 -6.043 37.234 1.00 89.94 96 LEU A O 1
ATOM 701 N N . ALA A 1 97 ? -20.548 -5.736 35.950 1.00 87.00 97 ALA A N 1
ATOM 702 C CA . ALA A 1 97 ? -21.096 -6.327 34.733 1.00 87.00 97 ALA A CA 1
ATOM 703 C C . ALA A 1 97 ? -21.046 -7.868 34.789 1.00 87.00 97 ALA A C 1
ATOM 705 O O . ALA A 1 97 ? -20.120 -8.499 34.261 1.00 87.00 97 ALA A O 1
ATOM 706 N N . ARG A 1 98 ? -22.046 -8.471 35.447 1.00 79.62 98 ARG A N 1
ATOM 707 C CA . ARG A 1 98 ? -22.230 -9.931 35.536 1.00 79.62 98 ARG A CA 1
ATOM 708 C C . ARG A 1 98 ? -22.836 -10.513 34.247 1.00 79.62 98 ARG A C 1
ATOM 710 O O . ARG A 1 98 ? -23.576 -9.810 33.558 1.00 79.62 98 ARG A O 1
ATOM 717 N N . PRO A 1 99 ? -22.565 -11.789 33.911 1.00 76.44 99 PRO A N 1
ATOM 718 C CA . PRO A 1 99 ? -23.240 -12.472 32.807 1.00 76.44 99 PRO A CA 1
ATOM 719 C C . PRO A 1 99 ? -24.771 -12.342 32.916 1.00 76.44 99 PRO A C 1
ATOM 721 O O . PRO A 1 99 ? -25.290 -12.408 34.030 1.00 76.44 99 PRO A O 1
ATOM 724 N N . PRO A 1 100 ? -25.497 -12.152 31.798 1.00 79.62 100 PRO A N 1
ATOM 725 C CA . PRO A 1 100 ? -25.056 -12.253 30.401 1.00 79.62 100 PRO A CA 1
ATOM 726 C C . PRO A 1 100 ? -24.450 -10.962 29.801 1.00 79.62 100 PRO A C 1
ATOM 728 O O . PRO A 1 100 ? -24.349 -10.856 28.578 1.00 79.62 100 PRO A O 1
ATOM 731 N N . ALA A 1 101 ? -24.042 -9.980 30.619 1.00 86.38 101 ALA A N 1
ATOM 732 C CA . ALA A 1 101 ? -23.502 -8.712 30.126 1.00 86.38 101 ALA A CA 1
ATOM 733 C C . ALA A 1 101 ? -22.271 -8.885 29.218 1.00 86.38 101 ALA A C 1
ATOM 735 O O . ALA A 1 101 ? -21.380 -9.706 29.461 1.00 86.38 101 ALA A O 1
ATOM 736 N N . ARG A 1 102 ? -22.213 -8.050 28.178 1.00 90.38 102 ARG A N 1
ATOM 737 C CA . ARG A 1 102 ? -21.086 -7.930 27.248 1.00 90.38 102 ARG A CA 1
ATOM 738 C C . ARG A 1 102 ? -20.343 -6.632 27.550 1.00 90.38 102 ARG A C 1
ATOM 740 O O . ARG A 1 102 ? -20.975 -5.593 27.704 1.00 90.38 102 ARG A O 1
ATOM 747 N N . VAL A 1 103 ? -19.017 -6.685 27.625 1.00 91.62 103 VAL A N 1
ATOM 748 C CA . VAL A 1 103 ? -18.162 -5.513 27.855 1.00 91.62 103 VAL A CA 1
ATOM 749 C C . VAL A 1 103 ? -17.257 -5.316 26.651 1.00 91.62 103 VAL A C 1
ATOM 751 O O . VAL A 1 103 ? -16.497 -6.215 26.300 1.00 91.62 103 VAL A O 1
ATOM 754 N N . LEU A 1 104 ? -17.344 -4.138 26.042 1.00 92.94 104 LEU A N 1
ATOM 755 C CA . LEU A 1 104 ? -16.485 -3.678 24.958 1.00 92.94 104 LEU A CA 1
ATOM 756 C C . LEU A 1 104 ? -15.599 -2.552 25.499 1.00 92.94 104 LEU A C 1
ATOM 758 O O . LEU A 1 104 ? -16.111 -1.545 25.979 1.00 92.94 104 LEU A O 1
ATOM 762 N N . LEU A 1 105 ? -14.283 -2.731 25.428 1.00 93.88 105 LEU A N 1
ATOM 763 C CA . LEU A 1 105 ? -13.288 -1.716 25.767 1.00 93.88 105 LEU A CA 1
ATOM 764 C C . LEU A 1 105 ? -12.619 -1.249 24.476 1.00 93.88 105 LEU A C 1
ATOM 766 O O . LEU A 1 105 ? -12.102 -2.080 23.732 1.00 93.88 105 LEU A O 1
ATOM 770 N N . ALA A 1 106 ? -12.605 0.060 24.230 1.00 94.81 106 ALA A N 1
ATOM 771 C CA . ALA A 1 106 ? -11.989 0.652 23.049 1.00 94.81 106 ALA A CA 1
ATOM 772 C C . ALA A 1 106 ? -11.166 1.893 23.417 1.00 94.81 106 ALA A C 1
ATOM 774 O O . ALA A 1 106 ? -11.659 2.799 24.087 1.00 94.81 106 ALA A O 1
ATOM 775 N N . GLY A 1 107 ? -9.920 1.953 22.947 1.00 93.69 107 GLY A N 1
ATOM 776 C CA . GLY A 1 107 ? -9.147 3.192 22.901 1.00 93.69 107 GLY A CA 1
ATOM 777 C C . GLY A 1 107 ? -9.545 4.011 21.673 1.00 93.69 107 GLY A C 1
ATOM 778 O O . GLY A 1 107 ? -9.563 3.478 20.568 1.00 93.69 107 GLY A O 1
ATOM 779 N N . LEU A 1 108 ? -9.861 5.295 21.854 1.00 89.81 108 LEU A N 1
ATOM 780 C CA . LEU A 1 108 ? -10.486 6.099 20.793 1.00 89.81 108 LEU A CA 1
ATOM 781 C C . LEU A 1 108 ? -9.503 6.965 19.997 1.00 89.81 108 LEU A C 1
ATOM 783 O O . LEU A 1 108 ? -9.666 7.114 18.791 1.00 89.81 108 LEU A O 1
ATOM 787 N N . ALA A 1 109 ? -8.503 7.555 20.654 1.00 85.38 109 ALA A N 1
ATOM 788 C CA . ALA A 1 109 ? -7.641 8.554 20.023 1.00 85.38 109 ALA A CA 1
ATOM 789 C C . ALA A 1 109 ? -6.269 8.658 20.692 1.00 85.38 109 ALA A C 1
ATOM 791 O O . ALA A 1 109 ? -6.103 8.249 21.846 1.00 85.38 109 ALA A O 1
ATOM 792 N N . ASP A 1 110 ? -5.298 9.207 19.960 1.00 82.50 110 ASP A N 1
ATOM 793 C CA . ASP A 1 110 ? -4.007 9.690 20.457 1.00 82.50 110 ASP A CA 1
ATOM 794 C C . ASP A 1 110 ? -4.095 11.075 21.076 1.00 82.50 110 ASP A C 1
ATOM 796 O O . ASP A 1 110 ? -4.902 11.904 20.667 1.00 82.50 110 ASP A O 1
ATOM 800 N N . SER A 1 111 ? -3.255 11.311 22.088 1.00 75.81 111 SER A N 1
ATOM 801 C CA . SER A 1 111 ? -3.106 12.638 22.682 1.00 75.81 111 SER A CA 1
ATOM 802 C C . SER A 1 111 ? -2.262 13.559 21.791 1.00 75.81 111 SER A C 1
ATOM 804 O O . SER A 1 111 ? -2.390 14.775 21.897 1.00 75.81 111 SER A O 1
ATOM 806 N N . ARG A 1 112 ? -1.458 12.996 20.865 1.00 72.88 112 ARG A N 1
ATOM 807 C CA . ARG A 1 112 ? -0.708 13.747 19.844 1.00 72.88 112 ARG A CA 1
ATOM 808 C C . ARG A 1 112 ? -0.809 13.160 18.453 1.00 72.88 112 ARG A C 1
ATOM 810 O O . ARG A 1 112 ? -0.865 11.951 18.266 1.00 72.88 112 ARG A O 1
ATOM 817 N N . LEU A 1 113 ? -0.679 14.050 17.477 1.00 71.25 113 LEU A N 1
ATOM 818 C CA . LEU A 1 113 ? -0.628 13.708 16.059 1.00 71.25 113 LEU A CA 1
ATOM 819 C C . LEU A 1 113 ? 0.770 13.253 15.592 1.00 71.25 113 LEU A C 1
ATOM 821 O O . LEU A 1 113 ? 0.871 12.584 14.571 1.00 71.25 113 LEU A O 1
ATOM 825 N N . ASP A 1 114 ? 1.848 13.573 16.323 1.00 71.38 114 ASP A N 1
ATOM 826 C CA . ASP A 1 114 ? 3.231 13.175 15.989 1.00 71.38 114 ASP A CA 1
ATOM 827 C C . ASP A 1 114 ? 3.637 11.808 16.579 1.00 71.38 114 ASP A C 1
ATOM 829 O O . ASP A 1 114 ? 4.669 11.232 16.217 1.00 71.38 114 ASP A O 1
ATOM 833 N N . ARG A 1 115 ? 2.827 11.263 17.495 1.00 77.44 115 ARG A N 1
ATOM 834 C CA . ARG A 1 115 ? 3.035 9.961 18.139 1.00 77.44 115 ARG A CA 1
ATOM 835 C C . ARG A 1 115 ? 1.763 9.132 18.064 1.00 77.44 115 ARG A C 1
ATOM 837 O O . ARG A 1 115 ? 0.994 9.085 19.015 1.00 77.44 115 ARG A O 1
ATOM 844 N N . LEU A 1 116 ? 1.592 8.484 16.919 1.00 85.94 116 LEU A N 1
ATOM 845 C CA . LEU A 1 116 ? 0.481 7.577 16.668 1.00 85.94 116 LEU A CA 1
ATOM 846 C C . LEU A 1 116 ? 0.793 6.179 17.208 1.00 85.94 116 LEU A C 1
ATOM 848 O O . LEU A 1 116 ? 1.905 5.672 17.038 1.00 85.94 116 LEU A O 1
ATOM 852 N N . ASP A 1 117 ? -0.205 5.562 17.827 1.00 89.81 117 ASP A N 1
ATOM 853 C CA . ASP A 1 117 ? -0.136 4.232 18.430 1.00 89.81 117 ASP A CA 1
ATOM 854 C C . ASP A 1 117 ? -1.428 3.464 18.117 1.00 89.81 117 ASP A C 1
ATOM 856 O O . ASP A 1 117 ? -2.529 4.004 18.251 1.00 89.81 117 ASP A O 1
ATOM 860 N N . LEU A 1 118 ? -1.318 2.176 17.782 1.00 92.81 118 LEU A N 1
ATOM 861 C CA . LEU A 1 118 ? -2.489 1.308 17.669 1.00 92.81 118 LEU A CA 1
ATOM 862 C C . LEU A 1 118 ? -3.254 1.271 18.998 1.00 92.81 118 LEU A C 1
ATOM 864 O O . LEU A 1 118 ? -2.665 1.277 20.084 1.00 92.81 118 LEU A O 1
ATOM 868 N N . ARG A 1 119 ? -4.588 1.241 18.911 1.00 92.50 119 ARG A N 1
ATOM 869 C CA . ARG A 1 119 ? -5.477 1.272 20.076 1.00 92.50 119 ARG A CA 1
ATOM 870 C C . ARG A 1 119 ? -5.961 -0.105 20.485 1.00 92.50 119 ARG A C 1
ATOM 872 O O . ARG A 1 119 ? -6.146 -0.994 19.661 1.00 92.50 119 ARG A O 1
ATOM 879 N N . VAL A 1 120 ? -6.184 -0.254 21.790 1.00 92.44 120 VAL A N 1
ATOM 880 C CA . VAL A 1 120 ? -6.750 -1.472 22.363 1.00 92.44 120 VAL A CA 1
ATOM 881 C C . VAL A 1 120 ? -8.218 -1.568 21.977 1.00 92.44 120 VAL A C 1
ATOM 883 O O . VAL A 1 120 ? -8.977 -0.617 22.160 1.00 92.44 120 VAL A O 1
ATOM 886 N N . LEU A 1 121 ? -8.607 -2.746 21.504 1.00 93.88 121 LEU A N 1
ATOM 887 C CA . LEU A 1 121 ? -9.990 -3.168 21.382 1.00 93.88 121 LEU A CA 1
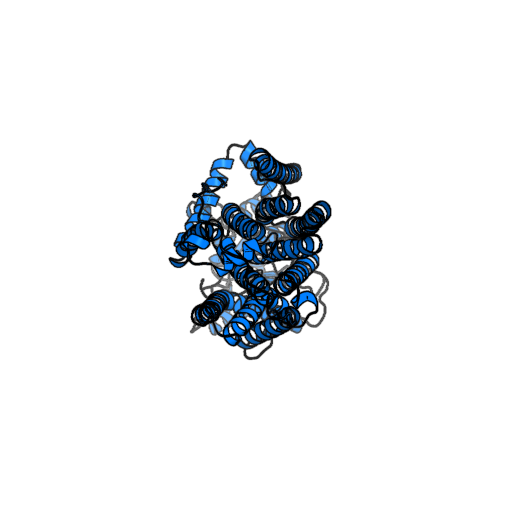ATOM 888 C C . LEU A 1 121 ? -10.122 -4.539 22.041 1.00 93.88 121 LEU A C 1
ATOM 890 O O . LEU A 1 121 ? -9.442 -5.484 21.646 1.00 93.88 121 LEU A O 1
ATOM 894 N N . ALA A 1 122 ? -10.985 -4.650 23.043 1.00 91.50 122 ALA A N 1
ATOM 895 C CA . ALA A 1 122 ? -11.225 -5.898 23.752 1.00 91.50 122 ALA A CA 1
ATOM 896 C C . ALA A 1 122 ? -12.720 -6.118 23.967 1.00 91.50 122 ALA A C 1
ATOM 898 O O . ALA A 1 122 ? -13.473 -5.182 24.232 1.00 91.50 122 ALA A O 1
ATOM 899 N N . LEU A 1 123 ? -13.141 -7.376 23.868 1.00 89.69 123 LEU A N 1
ATOM 900 C CA . LEU A 1 123 ? -14.531 -7.780 24.004 1.00 89.69 123 LEU A CA 1
ATOM 901 C C . LEU A 1 123 ? -14.628 -8.954 24.981 1.00 89.69 123 LEU A C 1
ATOM 903 O O . LEU A 1 123 ? -13.940 -9.960 24.824 1.00 89.69 123 LEU A O 1
ATOM 907 N N . ARG A 1 124 ? -15.500 -8.830 25.981 1.00 87.44 124 ARG A N 1
ATOM 908 C CA . ARG A 1 124 ? -15.801 -9.853 26.991 1.00 87.44 124 ARG A CA 1
ATOM 909 C C . ARG A 1 124 ? -17.296 -10.155 26.974 1.00 87.44 124 ARG A C 1
ATOM 911 O O . ARG A 1 124 ? -18.103 -9.237 26.866 1.00 87.44 124 ARG A O 1
ATOM 918 N N . GLY A 1 125 ? -17.680 -11.422 27.092 1.00 83.06 125 GLY A N 1
ATOM 919 C CA . GLY A 1 125 ? -19.082 -11.849 27.103 1.00 83.06 125 GLY A CA 1
ATOM 920 C C . GLY A 1 125 ? -19.242 -13.303 26.648 1.00 83.06 125 GLY A C 1
ATOM 921 O O . GLY A 1 125 ? -18.233 -14.000 26.523 1.00 83.06 125 GLY A O 1
ATOM 922 N N . PRO A 1 126 ? -20.479 -13.765 26.385 1.00 77.88 126 PRO A N 1
ATOM 923 C CA . PRO A 1 126 ? -20.758 -15.110 25.885 1.00 77.88 126 PRO A CA 1
ATOM 924 C C . PRO A 1 126 ? -20.366 -15.231 24.402 1.00 77.88 126 PRO A C 1
ATOM 926 O O . PRO A 1 126 ? -21.212 -15.214 23.510 1.00 77.88 126 PRO A O 1
ATOM 929 N N . TYR A 1 127 ? -19.062 -15.298 24.147 1.00 74.69 127 TYR A N 1
ATOM 930 C CA . TYR A 1 127 ? -18.454 -15.519 22.836 1.00 74.69 127 TYR A CA 1
ATOM 931 C C . TYR A 1 127 ? -17.642 -16.819 22.860 1.00 74.69 127 TYR A C 1
ATOM 933 O O . TYR A 1 127 ? -17.224 -17.247 23.939 1.00 74.69 127 TYR A O 1
ATOM 941 N N . PRO A 1 128 ? -17.357 -17.428 21.694 1.00 66.31 128 PRO A N 1
ATOM 942 C CA . PRO A 1 128 ? -16.347 -18.477 21.605 1.00 66.31 128 PRO A CA 1
ATOM 943 C C . PRO A 1 128 ? -15.035 -18.003 22.248 1.00 66.31 128 PRO A C 1
ATOM 945 O O . PRO A 1 128 ? -14.580 -16.886 21.990 1.00 66.31 128 PRO A O 1
ATOM 948 N N . ALA A 1 129 ? -14.457 -18.822 23.125 1.00 65.69 129 ALA A N 1
ATOM 949 C CA . ALA A 1 129 ? -13.347 -18.400 23.971 1.00 65.69 129 ALA A CA 1
ATOM 950 C C . ALA A 1 129 ? -12.080 -18.019 23.173 1.00 65.69 129 ALA A C 1
ATOM 952 O O . ALA A 1 129 ? -11.657 -18.716 22.249 1.00 65.69 129 ALA A O 1
ATOM 953 N N . GLY A 1 130 ? -11.431 -16.929 23.603 1.00 62.88 130 GLY A N 1
ATOM 954 C CA . GLY A 1 130 ? -9.996 -16.686 23.407 1.00 62.88 130 GLY A CA 1
ATOM 955 C C . GLY A 1 130 ? -9.528 -16.103 22.069 1.00 62.88 130 GLY A C 1
ATOM 956 O O . GLY A 1 130 ? -8.327 -15.936 21.899 1.00 62.88 130 GLY A O 1
ATOM 957 N N . GLY A 1 131 ? -10.407 -15.785 21.121 1.00 80.31 131 GLY A N 1
ATOM 958 C CA . GLY A 1 131 ? -10.004 -15.331 19.781 1.00 80.31 131 GLY A CA 1
ATOM 959 C C . GLY A 1 131 ? -9.438 -13.909 19.686 1.00 80.31 131 GLY A C 1
ATOM 960 O O . GLY A 1 131 ? -9.782 -13.035 20.478 1.00 80.31 131 GLY A O 1
ATOM 961 N N . GLN A 1 132 ? -8.636 -13.645 18.647 1.00 88.56 132 GLN A N 1
ATOM 962 C CA . GLN A 1 132 ? -8.416 -12.273 18.169 1.00 88.56 132 GLN A CA 1
ATOM 963 C C . GLN A 1 132 ? -9.712 -11.709 17.571 1.00 88.56 132 GLN A C 1
ATOM 965 O O . GLN A 1 132 ? -10.535 -12.451 17.029 1.00 88.56 132 GLN A O 1
ATOM 970 N N . LEU A 1 133 ? -9.883 -10.391 17.634 1.00 91.38 133 LEU A N 1
ATOM 971 C CA . LEU A 1 133 ? -10.983 -9.697 16.967 1.00 91.38 133 LEU A CA 1
ATOM 972 C C . LEU A 1 133 ? -10.639 -9.432 15.498 1.00 91.38 133 LEU A C 1
ATOM 974 O O . LEU A 1 133 ? -9.480 -9.223 15.153 1.00 91.38 133 LEU A O 1
ATOM 978 N N . THR A 1 134 ? -11.638 -9.433 14.625 1.00 91.19 134 THR A N 1
ATOM 979 C CA . THR A 1 134 ? -11.489 -9.077 13.212 1.00 91.19 134 THR A CA 1
ATOM 980 C C . THR A 1 134 ? -12.694 -8.283 12.727 1.00 91.19 134 THR A C 1
ATOM 982 O O . THR A 1 134 ? -13.782 -8.354 13.305 1.00 91.19 134 THR A O 1
ATOM 985 N N . SER A 1 135 ? -12.492 -7.536 11.647 1.00 91.56 135 SER A N 1
ATOM 986 C CA . SER A 1 135 ? -13.507 -6.722 10.994 1.00 91.56 135 SER A CA 1
ATOM 987 C C . SER A 1 135 ? -13.446 -6.908 9.481 1.00 91.56 135 SER A C 1
ATOM 989 O O . SER A 1 135 ? -12.371 -7.059 8.894 1.00 91.56 135 SER A O 1
ATOM 991 N N . GLY A 1 136 ? -14.613 -6.855 8.834 1.00 88.62 136 GLY A N 1
ATOM 992 C CA . GLY A 1 136 ? -14.708 -6.814 7.372 1.00 88.62 136 GLY A CA 1
ATOM 993 C C . GLY A 1 136 ? -14.040 -5.578 6.757 1.00 88.62 136 GLY A C 1
ATOM 994 O O . GLY A 1 136 ? -13.616 -5.637 5.603 1.00 88.62 136 GLY A O 1
ATOM 995 N N . SER A 1 137 ? -13.892 -4.500 7.536 1.00 87.75 137 SER A N 1
ATOM 996 C CA . SER A 1 137 ? -13.283 -3.238 7.106 1.00 87.75 137 SER A CA 1
ATOM 997 C C . SER A 1 137 ? -11.779 -3.366 6.864 1.00 87.75 137 SER A C 1
ATOM 999 O O . SER A 1 137 ? -11.262 -2.836 5.884 1.00 87.75 137 SER A O 1
ATOM 1001 N N . THR A 1 138 ? -11.072 -4.092 7.735 1.00 89.56 138 THR A N 1
ATOM 1002 C CA . THR A 1 138 ? -9.614 -4.272 7.642 1.00 89.56 138 THR A CA 1
ATOM 1003 C C . THR A 1 138 ? -9.238 -5.558 6.919 1.00 89.56 138 THR A C 1
ATOM 1005 O O . THR A 1 138 ? -8.204 -5.596 6.262 1.00 89.56 138 THR A O 1
ATOM 1008 N N . ARG A 1 139 ? -10.055 -6.617 7.053 1.00 87.69 139 ARG A N 1
ATOM 1009 C CA . ARG A 1 139 ? -9.731 -8.000 6.650 1.00 87.69 139 ARG A CA 1
ATOM 1010 C C . ARG A 1 139 ? -8.433 -8.538 7.264 1.00 87.69 139 ARG A C 1
ATOM 1012 O O . ARG A 1 139 ? -7.898 -9.535 6.791 1.00 87.69 139 ARG A O 1
ATOM 1019 N N . GLN A 1 140 ? -7.963 -7.910 8.340 1.00 90.19 140 GLN A N 1
ATOM 1020 C CA . GLN A 1 140 ? -6.770 -8.312 9.074 1.00 90.19 140 GLN A CA 1
ATOM 1021 C C . GLN A 1 140 ? -7.185 -8.831 10.461 1.00 90.19 140 GLN A C 1
ATOM 1023 O O . GLN A 1 140 ? -7.854 -8.113 11.215 1.00 90.19 140 GLN A O 1
ATOM 1028 N N . PRO A 1 141 ? -6.850 -10.081 10.826 1.00 89.62 141 PRO A N 1
ATOM 1029 C CA . PRO A 1 141 ? -7.013 -10.562 12.194 1.00 89.62 141 PRO A CA 1
ATOM 1030 C C . PRO A 1 141 ? -6.232 -9.688 13.184 1.00 89.62 141 PRO A C 1
ATOM 1032 O O . PRO A 1 141 ? -5.105 -9.284 12.912 1.00 89.62 141 PRO A O 1
ATOM 1035 N N . GLY A 1 142 ? -6.842 -9.370 14.324 1.00 90.94 142 GLY A N 1
ATOM 1036 C CA . GLY A 1 142 ? -6.258 -8.497 15.343 1.00 90.94 142 GLY A CA 1
ATOM 1037 C C . GLY A 1 142 ? -6.410 -6.998 15.068 1.00 90.94 142 GLY A C 1
ATOM 1038 O O . GLY A 1 142 ? -5.896 -6.201 15.847 1.00 90.94 142 GLY A O 1
ATOM 1039 N N . MET A 1 143 ? -7.116 -6.597 14.002 1.00 92.12 143 MET A N 1
ATOM 1040 C CA . MET A 1 143 ? -7.262 -5.191 13.624 1.00 92.12 143 MET A CA 1
ATOM 1041 C C . MET A 1 143 ? -8.705 -4.830 13.265 1.00 92.12 143 MET A C 1
ATOM 1043 O O . MET A 1 143 ? -9.370 -5.526 12.497 1.00 92.12 143 MET A O 1
ATOM 1047 N N . ALA A 1 144 ? -9.171 -3.700 13.786 1.00 93.88 144 ALA A N 1
ATOM 1048 C CA . ALA A 1 144 ? -10.478 -3.116 13.505 1.00 93.88 144 ALA A CA 1
ATOM 1049 C C . ALA A 1 144 ? -10.366 -1.587 13.466 1.00 93.88 144 ALA A C 1
ATOM 1051 O O . ALA A 1 144 ? -9.375 -1.021 13.931 1.00 93.88 144 ALA A O 1
ATOM 1052 N N . LEU A 1 145 ? -11.379 -0.927 12.908 1.00 92.19 145 LEU A N 1
ATOM 1053 C CA . LEU A 1 145 ? -11.452 0.528 12.823 1.00 92.19 145 LEU A CA 1
ATOM 1054 C C . LEU A 1 145 ? -12.335 1.104 13.922 1.00 92.19 145 LEU A C 1
ATOM 1056 O O . LEU A 1 145 ? -13.257 0.457 14.411 1.00 92.19 145 LEU A O 1
ATOM 1060 N N . LEU A 1 146 ? -12.123 2.377 14.250 1.00 91.31 146 LEU A N 1
ATOM 1061 C CA . LEU A 1 146 ? -13.019 3.102 15.151 1.00 91.31 146 LEU A CA 1
ATOM 1062 C C . LEU A 1 146 ? -14.459 3.164 14.603 1.00 91.31 146 LEU A C 1
ATOM 1064 O O . LEU A 1 146 ? -15.423 3.063 15.360 1.00 91.31 146 LEU A O 1
ATOM 1068 N N . SER A 1 147 ? -14.610 3.272 13.280 1.00 89.75 147 SER A N 1
ATOM 1069 C CA . SER A 1 147 ? -15.907 3.253 12.593 1.00 89.75 147 SER A CA 1
ATOM 1070 C C . SER A 1 147 ? -16.659 1.926 12.749 1.00 89.75 147 SER A C 1
ATOM 1072 O O . SER A 1 147 ? -17.883 1.905 12.654 1.00 89.75 147 SER A O 1
ATOM 1074 N N . ASP A 1 148 ? -15.959 0.838 13.079 1.00 92.88 148 ASP A N 1
ATOM 1075 C CA . ASP A 1 148 ? -16.559 -0.476 13.306 1.00 92.88 148 ASP A CA 1
ATOM 1076 C C . ASP A 1 148 ? -17.301 -0.563 14.651 1.00 92.88 148 ASP A C 1
ATOM 1078 O O . ASP A 1 148 ? -18.151 -1.440 14.830 1.00 92.88 148 ASP A O 1
ATOM 1082 N N . LEU A 1 149 ? -17.039 0.348 15.602 1.00 93.75 149 LEU A N 1
ATOM 1083 C CA . LEU A 1 149 ? -17.657 0.306 16.933 1.00 93.75 149 LEU A CA 1
ATOM 1084 C C . LEU A 1 149 ? -19.176 0.500 16.885 1.00 93.75 149 LEU A C 1
ATOM 1086 O O . LEU A 1 149 ? -19.896 -0.230 17.560 1.00 93.75 149 LEU A O 1
ATOM 1090 N N . GLY A 1 150 ? -19.673 1.438 16.074 1.00 92.62 150 GLY A N 1
ATOM 1091 C CA . GLY A 1 150 ? -21.112 1.697 15.933 1.00 92.62 150 GLY A CA 1
ATOM 1092 C C . GLY A 1 150 ? -21.889 0.463 15.451 1.00 92.62 150 GLY A C 1
ATOM 1093 O O . GLY A 1 150 ? -22.761 -0.019 16.179 1.00 92.62 150 GLY A O 1
ATOM 1094 N N . PRO A 1 151 ? -21.532 -0.117 14.285 1.00 92.31 151 PRO A N 1
ATOM 1095 C CA . PRO A 1 151 ? -22.121 -1.361 13.792 1.00 92.31 151 PRO A CA 1
ATOM 1096 C C . PRO A 1 151 ? -21.968 -2.528 14.772 1.00 92.31 151 PRO A C 1
ATOM 1098 O O . PRO A 1 151 ? -22.872 -3.353 14.890 1.00 92.31 151 PRO A O 1
ATOM 1101 N N . THR A 1 152 ? -20.852 -2.588 15.510 1.00 93.81 152 THR A N 1
ATOM 1102 C CA . THR A 1 152 ? -20.651 -3.592 16.565 1.00 93.81 152 THR A CA 1
ATOM 1103 C C . THR A 1 152 ? -21.677 -3.429 17.681 1.00 93.81 152 THR A C 1
ATOM 1105 O O . THR A 1 152 ? -22.367 -4.388 18.009 1.00 93.81 152 THR A O 1
ATOM 1108 N N . VAL A 1 153 ? -21.826 -2.227 18.246 1.00 94.69 153 VAL A N 1
ATOM 1109 C CA . VAL A 1 153 ? -22.776 -1.953 19.336 1.00 94.69 153 VAL A CA 1
ATOM 1110 C C . VAL A 1 153 ? -24.209 -2.268 18.909 1.00 94.69 153 VAL A C 1
ATOM 1112 O O . VAL A 1 153 ? -24.912 -2.978 19.626 1.00 94.69 153 VAL A O 1
ATOM 1115 N N . LEU A 1 154 ? -24.629 -1.812 17.726 1.00 94.44 154 LEU A N 1
ATOM 1116 C CA . LEU A 1 154 ? -25.967 -2.097 17.202 1.00 94.44 154 LEU A CA 1
ATOM 1117 C C . LEU A 1 154 ? -26.188 -3.599 16.979 1.00 94.44 154 LEU A C 1
ATOM 1119 O O . LEU A 1 154 ? -27.195 -4.146 17.432 1.00 94.44 154 LEU A O 1
ATOM 1123 N N . GLY A 1 155 ? -25.210 -4.292 16.387 1.00 92.12 155 GLY A N 1
ATOM 1124 C CA . GLY A 1 155 ? -25.259 -5.741 16.194 1.00 92.12 155 GLY A CA 1
ATOM 1125 C C . GLY A 1 155 ? -25.355 -6.517 17.511 1.00 92.12 155 GLY A C 1
ATOM 1126 O O . GLY A 1 155 ? -26.133 -7.464 17.615 1.00 92.12 155 GLY A O 1
ATOM 1127 N N . LEU A 1 156 ? -24.636 -6.088 18.554 1.00 91.25 156 LEU A N 1
ATOM 1128 C CA . LEU A 1 156 ? -24.718 -6.699 19.884 1.00 91.25 156 LEU A CA 1
ATOM 1129 C C . LEU A 1 156 ? -26.082 -6.500 20.558 1.00 91.25 156 LEU A C 1
ATOM 1131 O O . LEU A 1 156 ? -26.452 -7.331 21.389 1.00 91.25 156 LEU A O 1
ATOM 1135 N N . LEU A 1 157 ? -26.811 -5.442 20.199 1.00 92.88 157 LEU A N 1
ATOM 1136 C CA . LEU A 1 157 ? -28.157 -5.127 20.689 1.00 92.88 157 LEU A CA 1
ATOM 1137 C C . LEU A 1 157 ? -29.276 -5.704 19.804 1.00 92.88 157 LEU A C 1
ATOM 1139 O O . LEU A 1 157 ? -30.453 -5.552 20.137 1.00 92.88 157 LEU A O 1
ATOM 1143 N N . GLY A 1 158 ? -28.928 -6.353 18.687 1.00 92.81 158 GLY A N 1
ATOM 1144 C CA . GLY A 1 158 ? -29.895 -6.833 17.698 1.00 92.81 158 GLY A CA 1
ATOM 1145 C C . GLY A 1 158 ? -30.631 -5.702 16.973 1.00 92.81 158 GLY A C 1
ATOM 1146 O O . GLY A 1 158 ? -31.761 -5.892 16.535 1.00 92.81 158 GLY A O 1
ATOM 1147 N N . VAL A 1 159 ? -30.019 -4.519 16.886 1.00 94.69 159 VAL A N 1
ATOM 1148 C CA . VAL A 1 159 ? -30.579 -3.338 16.222 1.00 94.69 159 VAL A CA 1
ATOM 1149 C C . VAL A 1 159 ? -29.978 -3.223 14.817 1.00 94.69 159 VAL A C 1
ATOM 1151 O O . VAL A 1 159 ? -28.753 -3.281 14.680 1.00 94.69 159 VAL A O 1
ATOM 1154 N N . PRO A 1 160 ? -30.787 -3.058 13.756 1.00 89.25 160 PRO A N 1
ATOM 1155 C CA . PRO A 1 160 ? -30.256 -2.823 12.419 1.00 89.25 160 PRO A CA 1
ATOM 1156 C C . PRO A 1 160 ? -29.586 -1.444 12.337 1.00 89.25 160 PRO A C 1
ATOM 1158 O O . PRO A 1 160 ? -30.126 -0.442 12.806 1.00 89.25 160 PRO A O 1
ATOM 1161 N N . GLY A 1 161 ? -28.406 -1.385 11.718 1.00 85.19 161 GLY A N 1
ATOM 1162 C CA . GLY A 1 161 ? -27.750 -0.114 11.411 1.00 85.19 161 GLY A CA 1
ATOM 1163 C C . GLY A 1 161 ? -28.466 0.633 10.280 1.00 85.19 161 GLY A C 1
ATOM 1164 O O . GLY A 1 161 ? -28.945 -0.019 9.348 1.00 85.19 161 GLY A O 1
ATOM 1165 N N . PRO A 1 162 ? -28.546 1.978 10.311 1.00 84.44 162 PRO A N 1
ATOM 1166 C CA . PRO A 1 162 ? -29.046 2.747 9.182 1.00 84.44 162 PRO A CA 1
ATOM 1167 C C . PRO A 1 162 ? -28.259 2.473 7.887 1.00 84.44 162 PRO A C 1
ATOM 1169 O O . PRO A 1 162 ? -27.061 2.165 7.935 1.00 84.44 162 PRO A O 1
ATOM 1172 N N . PRO A 1 163 ? -28.915 2.605 6.719 1.00 77.12 163 PRO A N 1
ATOM 1173 C CA . PRO A 1 163 ? -28.268 2.426 5.425 1.00 77.12 163 PRO A CA 1
ATOM 1174 C C . PRO A 1 163 ? -27.046 3.338 5.271 1.00 77.12 163 PRO A C 1
ATOM 1176 O O . PRO A 1 163 ? -27.099 4.516 5.615 1.00 77.12 163 PRO A O 1
ATOM 1179 N N . GLY A 1 164 ? -25.952 2.802 4.727 1.00 73.12 164 GLY A N 1
ATOM 1180 C CA . GLY A 1 164 ? -24.740 3.579 4.449 1.00 73.12 164 GLY A CA 1
ATOM 1181 C C . GLY A 1 164 ? -23.839 3.852 5.659 1.00 73.12 164 GLY A C 1
ATOM 1182 O O . GLY A 1 164 ? -22.873 4.599 5.516 1.00 73.12 164 GLY A O 1
ATOM 1183 N N . TRP A 1 165 ? -24.100 3.251 6.828 1.00 81.12 165 TRP A N 1
ATOM 1184 C CA . TRP A 1 165 ? -23.176 3.341 7.963 1.00 81.12 165 TRP A CA 1
ATOM 1185 C C . TRP A 1 165 ? -21.799 2.773 7.588 1.00 81.12 165 TRP A C 1
ATOM 1187 O O . TRP A 1 165 ? -21.674 1.608 7.215 1.00 81.12 165 TRP A O 1
ATOM 1197 N N . VAL A 1 166 ? -20.752 3.592 7.716 1.00 82.75 166 VAL A N 1
ATOM 1198 C CA . VAL A 1 166 ? -19.366 3.194 7.430 1.00 82.75 166 VAL A CA 1
ATOM 1199 C C . VAL A 1 166 ? -18.810 2.294 8.532 1.00 82.75 166 VAL A C 1
ATOM 1201 O O . VAL A 1 166 ? -18.772 2.690 9.693 1.00 82.75 166 VAL A O 1
ATOM 1204 N N . GLY A 1 167 ? -18.288 1.133 8.151 1.00 85.69 167 GLY A N 1
ATOM 1205 C CA . GLY A 1 167 ? -17.669 0.171 9.061 1.00 85.69 167 GLY A CA 1
ATOM 1206 C C . GLY A 1 167 ? -18.354 -1.189 8.999 1.00 85.69 167 GLY A C 1
ATOM 1207 O O . GLY A 1 167 ? -19.390 -1.362 8.364 1.00 85.69 167 GLY A O 1
ATOM 1208 N N . SER A 1 168 ? -17.757 -2.174 9.655 1.00 88.94 168 SER A N 1
ATOM 1209 C CA . SER A 1 168 ? -18.251 -3.549 9.725 1.00 88.94 168 SER A CA 1
ATOM 1210 C C . SER A 1 168 ? -18.259 -4.009 11.179 1.00 88.94 168 SER A C 1
ATOM 1212 O O . SER A 1 168 ? -17.302 -3.718 11.890 1.00 88.94 168 SER A O 1
ATOM 1214 N N . PRO A 1 169 ? -19.276 -4.755 11.644 1.00 91.00 169 PRO A N 1
ATOM 1215 C CA . PRO A 1 169 ? -19.279 -5.281 13.003 1.00 91.00 169 PRO A CA 1
ATOM 1216 C C . PRO A 1 169 ? -18.023 -6.106 13.302 1.00 91.00 169 PRO A C 1
ATOM 1218 O O . PRO A 1 169 ? -17.639 -6.995 12.533 1.00 91.00 169 PRO A O 1
ATOM 1221 N N . VAL A 1 170 ? -17.406 -5.822 14.444 1.00 92.56 170 VAL A N 1
ATOM 1222 C CA . VAL A 1 170 ? -16.269 -6.571 14.961 1.00 92.56 170 VAL A CA 1
ATOM 1223 C C . VAL A 1 170 ? -16.761 -7.910 15.481 1.00 92.56 170 VAL A C 1
ATOM 1225 O O . VAL A 1 170 ? -17.741 -7.999 16.222 1.00 92.56 170 VAL A O 1
ATOM 1228 N N . ARG A 1 171 ? -16.049 -8.968 15.108 1.00 87.88 171 ARG A N 1
ATOM 1229 C CA . ARG A 1 171 ? -16.365 -10.340 15.498 1.00 87.88 171 ARG A CA 1
ATOM 1230 C C . ARG A 1 171 ? -15.101 -11.098 15.890 1.00 87.88 171 ARG A C 1
ATOM 1232 O O . ARG A 1 171 ? -14.013 -10.736 15.442 1.00 87.88 171 ARG A O 1
ATOM 1239 N N . PRO A 1 172 ? -15.215 -12.167 16.689 1.00 87.81 172 PRO A N 1
ATOM 1240 C CA . PRO A 1 172 ? -14.108 -13.094 16.877 1.00 87.81 172 PRO A CA 1
ATOM 1241 C C . PRO A 1 172 ? -13.660 -13.667 15.524 1.00 87.81 172 PRO A C 1
ATOM 1243 O O . PRO A 1 172 ? -14.491 -14.068 14.706 1.00 87.81 172 PRO A O 1
ATOM 1246 N N . ALA A 1 173 ? -12.351 -13.706 15.283 1.00 83.38 173 ALA A N 1
ATOM 1247 C CA . ALA A 1 173 ? -11.766 -14.327 14.095 1.00 83.38 173 ALA A CA 1
ATOM 1248 C C . ALA A 1 173 ? -11.864 -15.865 14.133 1.00 83.38 173 ALA A C 1
ATOM 1250 O O . ALA A 1 173 ? -11.833 -16.511 13.091 1.00 83.38 173 ALA A O 1
ATOM 1251 N N . GLY A 1 174 ? -12.004 -16.438 15.331 1.00 78.75 174 GLY A N 1
ATOM 1252 C CA . GLY A 1 174 ? -12.058 -17.873 15.607 1.00 78.75 174 GLY A CA 1
ATOM 1253 C C . GLY A 1 174 ? -11.652 -18.157 17.059 1.00 78.75 174 GLY A C 1
ATOM 1254 O O . GLY A 1 174 ? -11.449 -17.205 17.817 1.00 78.75 174 GLY A O 1
ATOM 1255 N N . PRO A 1 175 ? -11.526 -19.431 17.467 1.00 76.75 175 PRO A N 1
ATOM 1256 C CA . PRO A 1 175 ? -10.964 -19.796 18.765 1.00 76.75 175 PRO A CA 1
ATOM 1257 C C . PRO A 1 175 ? -9.538 -19.260 18.922 1.00 76.75 175 PRO A C 1
ATOM 1259 O O . PRO A 1 175 ? -8.775 -19.192 17.957 1.00 76.75 175 PRO A O 1
ATOM 1262 N N . GLY A 1 176 ? -9.168 -18.884 20.144 1.00 73.25 176 GLY A N 1
ATOM 1263 C CA . GLY A 1 176 ? -7.795 -18.487 20.447 1.00 73.25 176 GLY A CA 1
ATOM 1264 C C . GLY A 1 176 ? -6.817 -19.641 20.283 1.00 73.25 176 GLY A C 1
ATOM 1265 O O . GLY A 1 176 ? -7.015 -20.692 20.885 1.00 73.25 176 GLY A O 1
ATOM 1266 N N . VAL A 1 177 ? -5.739 -19.426 19.531 1.00 76.69 177 VAL A N 1
ATOM 1267 C CA . VAL A 1 177 ? -4.566 -20.308 19.557 1.00 76.69 177 VAL A CA 1
ATOM 1268 C C . VAL A 1 177 ? -3.576 -19.752 20.583 1.00 76.69 177 VAL A C 1
ATOM 1270 O O . VAL A 1 177 ? -3.374 -18.535 20.650 1.00 76.69 177 VAL A O 1
ATOM 1273 N N . GLY A 1 178 ? -3.006 -20.636 21.402 1.00 82.12 178 GLY A N 1
ATOM 1274 C CA . GLY A 1 178 ? -2.019 -20.299 22.431 1.00 82.12 178 GLY A CA 1
ATOM 1275 C C . GLY A 1 178 ? -2.581 -19.598 23.682 1.00 82.12 178 GLY A C 1
ATOM 1276 O O . GLY A 1 178 ? -3.795 -19.380 23.802 1.00 82.12 178 GLY A O 1
ATOM 1277 N N . PRO A 1 179 ? -1.711 -19.247 24.639 1.00 86.38 179 PRO A N 1
ATOM 1278 C CA . PRO A 1 179 ? -2.053 -18.457 25.819 1.00 86.38 179 PRO A CA 1
ATOM 1279 C C . PRO A 1 179 ? -2.527 -17.027 25.473 1.00 86.38 179 PRO A C 1
ATOM 1281 O O . PRO A 1 179 ? -2.090 -16.446 24.473 1.00 86.38 179 PRO A O 1
ATOM 1284 N N . PRO A 1 180 ? -3.422 -16.417 26.275 1.00 85.81 180 PRO A N 1
ATOM 1285 C CA . PRO A 1 180 ? -3.816 -15.013 26.117 1.00 85.81 180 PRO A CA 1
ATOM 1286 C C . PRO A 1 180 ? -2.649 -14.024 26.118 1.00 85.81 180 PRO A C 1
ATOM 1288 O O . PRO A 1 180 ? -2.674 -13.057 25.356 1.00 85.81 180 PRO A O 1
ATOM 1291 N N . GLU A 1 181 ? -1.631 -14.275 26.933 1.00 89.25 181 GLU A N 1
ATOM 1292 C CA . GLU A 1 181 ? -0.465 -13.411 27.107 1.00 89.25 181 GLU A CA 1
ATOM 1293 C C . GLU A 1 181 ? 0.341 -13.305 25.809 1.00 89.25 181 GLU A C 1
ATOM 1295 O O . GLU A 1 181 ? 0.723 -12.207 25.407 1.00 89.25 181 GLU A O 1
ATOM 1300 N N . GLU A 1 182 ? 0.519 -14.420 25.093 1.00 89.81 182 GLU A N 1
ATOM 1301 C CA . GLU A 1 182 ? 1.202 -14.446 23.793 1.00 89.81 182 GLU A CA 1
ATOM 1302 C C . GLU A 1 182 ? 0.433 -13.660 22.727 1.00 89.81 182 GLU A C 1
ATOM 1304 O O . GLU A 1 182 ? 1.027 -12.957 21.908 1.00 89.81 182 GLU A O 1
ATOM 1309 N N . ARG A 1 183 ? -0.905 -13.712 22.752 1.00 87.69 183 ARG A N 1
ATOM 1310 C CA . ARG A 1 183 ? -1.734 -12.928 21.823 1.00 87.69 183 ARG A CA 1
ATOM 1311 C C . ARG A 1 183 ? -1.643 -11.435 22.102 1.00 87.69 183 ARG A C 1
ATOM 1313 O O . ARG A 1 183 ? -1.572 -10.647 21.161 1.00 87.69 183 ARG A O 1
ATOM 1320 N N . VAL A 1 184 ? -1.649 -11.045 23.375 1.00 90.50 184 VAL A N 1
ATOM 1321 C CA . VAL A 1 184 ? -1.450 -9.646 23.772 1.00 90.50 184 VAL A CA 1
ATOM 1322 C C . VAL A 1 184 ? -0.051 -9.185 23.365 1.00 90.50 184 VAL A C 1
ATOM 1324 O O . VAL A 1 184 ? 0.076 -8.119 22.765 1.00 90.50 184 VAL A O 1
ATOM 1327 N N . ALA A 1 185 ? 0.979 -10.004 23.594 1.00 92.25 185 ALA A N 1
ATOM 1328 C CA . ALA A 1 185 ? 2.341 -9.717 23.155 1.00 92.25 185 ALA A CA 1
ATOM 1329 C C . ALA A 1 185 ? 2.421 -9.520 21.632 1.00 92.25 185 ALA A C 1
ATOM 1331 O O . ALA A 1 185 ? 3.008 -8.540 21.184 1.00 92.25 185 ALA A O 1
ATOM 1332 N N . ALA A 1 186 ? 1.749 -10.357 20.835 1.00 91.00 186 ALA A N 1
ATOM 1333 C CA . ALA A 1 186 ? 1.693 -10.199 19.380 1.00 91.00 186 ALA A CA 1
ATOM 1334 C C . ALA A 1 186 ? 1.039 -8.872 18.936 1.00 91.00 186 ALA A C 1
ATOM 1336 O O . ALA A 1 186 ? 1.496 -8.248 17.978 1.00 91.00 186 ALA A O 1
ATOM 1337 N N . LEU A 1 187 ? 0.003 -8.394 19.637 1.00 92.94 187 LEU A N 1
ATOM 1338 C CA . LEU A 1 187 ? -0.608 -7.082 19.361 1.00 92.94 187 LEU A CA 1
ATOM 1339 C C . LEU A 1 187 ? 0.323 -5.920 19.746 1.00 92.94 187 LEU A C 1
ATOM 1341 O O . LEU A 1 187 ? 0.391 -4.913 19.038 1.00 92.94 187 LEU A O 1
ATOM 1345 N N . VAL A 1 188 ? 1.072 -6.062 20.844 1.00 94.38 188 VAL A N 1
ATOM 1346 C CA . VAL A 1 188 ? 2.099 -5.089 21.248 1.00 94.38 188 VAL A CA 1
ATOM 1347 C C . VAL A 1 188 ? 3.235 -5.046 20.222 1.00 94.38 188 VAL A C 1
ATOM 1349 O O . VAL A 1 188 ? 3.657 -3.959 19.824 1.00 94.38 188 VAL A O 1
ATOM 1352 N N . GLU A 1 189 ? 3.687 -6.205 19.743 1.00 94.69 189 GLU A N 1
ATOM 1353 C CA . GLU A 1 189 ? 4.669 -6.338 18.665 1.00 94.69 189 GLU A CA 1
ATOM 1354 C C . GLU A 1 189 ? 4.190 -5.667 17.371 1.00 94.69 189 GLU A C 1
ATOM 1356 O O . GLU A 1 189 ? 4.936 -4.888 16.777 1.00 94.69 189 GLU A O 1
ATOM 1361 N N . ALA A 1 190 ? 2.929 -5.878 16.977 1.00 93.88 190 ALA A N 1
ATOM 1362 C CA . ALA A 1 190 ? 2.338 -5.219 15.812 1.00 93.88 190 ALA A CA 1
ATOM 1363 C C . ALA A 1 190 ? 2.349 -3.685 15.947 1.00 93.88 190 ALA A C 1
ATOM 1365 O O . ALA A 1 190 ? 2.644 -2.974 14.985 1.00 93.88 190 ALA A O 1
ATOM 1366 N N . ASN A 1 191 ? 2.103 -3.155 17.150 1.00 95.31 191 ASN A N 1
ATOM 1367 C CA . ASN A 1 191 ? 2.213 -1.719 17.407 1.00 95.31 191 ASN A CA 1
ATOM 1368 C C . ASN A 1 191 ? 3.668 -1.211 17.346 1.00 95.31 191 ASN A C 1
ATOM 1370 O O . ASN A 1 191 ? 3.932 -0.111 16.854 1.00 95.31 191 ASN A O 1
ATOM 1374 N N . VAL A 1 192 ? 4.644 -1.995 17.821 1.00 96.12 192 VAL A N 1
ATOM 1375 C CA . VAL A 1 192 ? 6.072 -1.670 17.649 1.00 96.12 192 VAL A CA 1
ATOM 1376 C C . VAL A 1 192 ? 6.419 -1.592 16.165 1.00 96.12 192 VAL A C 1
ATOM 1378 O O . VAL A 1 192 ? 6.979 -0.576 15.744 1.00 96.12 192 VAL A O 1
ATOM 1381 N N . ALA A 1 193 ? 6.034 -2.600 15.380 1.00 95.75 193 ALA A N 1
ATOM 1382 C CA . ALA A 1 193 ? 6.286 -2.635 13.945 1.00 95.75 193 ALA A CA 1
ATOM 1383 C C . ALA A 1 193 ? 5.670 -1.417 13.233 1.00 95.75 193 ALA A C 1
ATOM 1385 O O . ALA A 1 193 ? 6.377 -0.649 12.579 1.00 95.75 193 ALA A O 1
ATOM 1386 N N . ALA A 1 194 ? 4.378 -1.156 13.457 1.00 95.00 194 ALA A N 1
ATOM 1387 C CA . ALA A 1 194 ? 3.660 -0.053 12.821 1.00 95.00 194 ALA A CA 1
ATOM 1388 C C . ALA A 1 194 ? 4.291 1.322 13.113 1.00 95.00 194 ALA A C 1
ATOM 1390 O O . ALA A 1 194 ? 4.447 2.145 12.204 1.00 95.00 194 ALA A O 1
ATOM 1391 N N . ARG A 1 195 ? 4.709 1.572 14.363 1.00 94.94 195 ARG A N 1
ATOM 1392 C CA . ARG A 1 195 ? 5.376 2.825 14.755 1.00 94.94 195 ARG A CA 1
ATOM 1393 C C . ARG A 1 195 ? 6.746 2.990 14.128 1.00 94.94 195 ARG A C 1
ATOM 1395 O O . ARG A 1 195 ? 7.066 4.070 13.632 1.00 94.94 195 ARG A O 1
ATOM 1402 N N . VAL A 1 196 ? 7.581 1.958 14.221 1.00 95.88 196 VAL A N 1
ATOM 1403 C CA . VAL A 1 196 ? 8.975 2.033 13.776 1.00 95.88 196 VAL A CA 1
ATOM 1404 C C . VAL A 1 196 ? 9.020 2.210 12.264 1.00 95.88 196 VAL A C 1
ATOM 1406 O O . VAL A 1 196 ? 9.706 3.116 11.797 1.00 95.88 196 VAL A O 1
ATOM 1409 N N . SER A 1 197 ? 8.216 1.457 11.514 1.00 94.50 197 SER A N 1
ATOM 1410 C CA . SER A 1 197 ? 8.133 1.593 10.058 1.00 94.50 197 SER A CA 1
ATOM 1411 C C . SER A 1 197 ? 7.586 2.952 9.626 1.00 94.50 197 SER A C 1
ATOM 1413 O O . SER A 1 197 ? 8.166 3.590 8.748 1.00 94.50 197 SER A O 1
ATOM 1415 N N . SER A 1 198 ? 6.542 3.460 10.298 1.00 91.81 198 SER A N 1
ATOM 1416 C CA . SER A 1 198 ? 5.995 4.793 9.997 1.00 91.81 198 SER A CA 1
ATOM 1417 C C . SER A 1 198 ? 7.023 5.907 10.249 1.00 91.81 198 SER A C 1
ATOM 1419 O O . SER A 1 198 ? 7.117 6.852 9.469 1.00 91.81 198 SER A O 1
ATOM 1421 N N . ARG A 1 199 ? 7.849 5.784 11.299 1.00 92.94 199 ARG A N 1
ATOM 1422 C CA . ARG A 1 199 ? 8.951 6.725 11.582 1.00 92.94 199 ARG A CA 1
ATOM 1423 C C . ARG A 1 199 ? 10.147 6.556 10.644 1.00 92.94 199 ARG A C 1
ATOM 1425 O O . ARG A 1 199 ? 10.873 7.521 10.419 1.00 92.94 199 ARG A O 1
ATOM 1432 N N . ALA A 1 200 ? 10.363 5.356 10.109 1.00 95.31 200 ALA A N 1
ATOM 1433 C CA . ALA A 1 200 ? 11.454 5.058 9.186 1.00 95.31 200 ALA A CA 1
ATOM 1434 C C . ALA A 1 200 ? 11.195 5.568 7.759 1.00 95.31 200 ALA A C 1
ATOM 1436 O O . ALA A 1 200 ? 12.146 5.742 6.998 1.00 95.31 200 ALA A O 1
ATOM 1437 N N . LEU A 1 201 ? 9.941 5.856 7.395 1.00 92.75 201 LEU A N 1
ATOM 1438 C CA . LEU A 1 201 ? 9.567 6.260 6.039 1.00 92.75 201 LEU A CA 1
ATOM 1439 C C . LEU A 1 201 ? 10.251 7.560 5.558 1.00 92.75 201 LEU A C 1
ATOM 1441 O O . LEU A 1 201 ? 10.907 7.519 4.512 1.00 92.75 201 LEU A O 1
ATOM 1445 N N . PRO A 1 202 ? 10.194 8.702 6.279 1.00 91.06 202 PRO A N 1
ATOM 1446 C CA . PRO A 1 202 ? 10.919 9.901 5.857 1.00 91.06 202 PRO A CA 1
ATOM 1447 C C . PRO A 1 202 ? 12.445 9.713 5.734 1.00 91.06 202 PRO A C 1
ATOM 1449 O O . PRO A 1 202 ? 12.986 10.037 4.671 1.00 91.06 202 PRO A O 1
ATOM 1452 N N . PRO A 1 203 ? 13.173 9.179 6.744 1.00 94.06 203 PRO A N 1
ATOM 1453 C CA . PRO A 1 203 ? 14.616 9.003 6.620 1.00 94.06 203 PRO A CA 1
ATOM 1454 C C . PRO A 1 203 ? 14.984 7.986 5.539 1.00 94.06 203 PRO A C 1
ATOM 1456 O O . PRO A 1 203 ? 16.000 8.178 4.880 1.00 94.06 203 PRO A O 1
ATOM 1459 N N . PHE A 1 204 ? 14.163 6.961 5.283 1.00 94.12 204 PHE A N 1
ATOM 1460 C CA . PHE A 1 204 ? 14.385 6.038 4.170 1.00 94.12 204 PHE A CA 1
ATOM 1461 C C . PHE A 1 204 ? 14.472 6.780 2.829 1.00 94.12 204 PHE A C 1
ATOM 1463 O O . PHE A 1 204 ? 15.445 6.592 2.093 1.00 94.12 204 PHE A O 1
ATOM 1470 N N . PHE A 1 205 ? 13.517 7.667 2.526 1.00 90.94 205 PHE A N 1
ATOM 1471 C CA . PHE A 1 205 ? 13.562 8.452 1.289 1.00 90.94 205 PHE A CA 1
ATOM 1472 C C . PHE A 1 205 ? 14.758 9.400 1.248 1.00 90.94 205 PHE A C 1
ATOM 1474 O O . PHE A 1 205 ? 15.457 9.443 0.237 1.00 90.94 205 PHE A O 1
ATOM 1481 N N . VAL A 1 206 ? 15.025 10.129 2.336 1.00 91.00 206 VAL A N 1
ATOM 1482 C CA . VAL A 1 206 ? 16.131 11.098 2.394 1.00 91.00 206 VAL A CA 1
ATOM 1483 C C . VAL A 1 206 ? 17.482 10.408 2.213 1.00 91.00 206 VAL A C 1
ATOM 1485 O O . VAL A 1 206 ? 18.276 10.826 1.372 1.00 91.00 206 VAL A O 1
ATOM 1488 N N . LEU A 1 207 ? 17.741 9.332 2.959 1.00 91.56 207 LEU A N 1
ATOM 1489 C CA . LEU A 1 207 ? 19.010 8.608 2.910 1.00 91.56 207 LEU A CA 1
ATOM 1490 C C . LEU A 1 207 ? 19.204 7.913 1.561 1.00 91.56 207 LEU A C 1
ATOM 1492 O O . LEU A 1 207 ? 20.292 7.987 0.992 1.00 91.56 207 LEU A O 1
ATOM 1496 N N . THR A 1 208 ? 18.155 7.296 1.010 1.00 88.69 208 THR A N 1
ATOM 1497 C CA . THR A 1 208 ? 18.234 6.628 -0.298 1.00 88.69 208 THR A CA 1
ATOM 1498 C C . THR A 1 208 ? 18.421 7.638 -1.431 1.00 88.69 208 THR A C 1
ATOM 1500 O O . THR A 1 208 ? 19.200 7.392 -2.354 1.00 88.69 208 THR A O 1
ATOM 1503 N N . ALA A 1 209 ? 17.761 8.799 -1.373 1.00 88.38 209 ALA A N 1
ATOM 1504 C CA . ALA A 1 209 ? 17.963 9.877 -2.338 1.00 88.38 209 ALA A CA 1
ATOM 1505 C C . ALA A 1 209 ? 19.379 10.462 -2.237 1.00 88.38 209 ALA A C 1
ATOM 1507 O O . ALA A 1 209 ? 20.063 10.582 -3.252 1.00 88.38 209 ALA A O 1
ATOM 1508 N N . LEU A 1 210 ? 19.855 10.762 -1.024 1.00 90.44 210 LEU A N 1
ATOM 1509 C CA . LEU A 1 210 ? 21.202 11.285 -0.797 1.00 90.44 210 LEU A CA 1
ATOM 1510 C C . LEU A 1 210 ? 22.276 10.296 -1.270 1.00 90.44 210 LEU A C 1
ATOM 1512 O O . LEU A 1 210 ? 23.194 10.689 -1.986 1.00 90.44 210 LEU A O 1
ATOM 1516 N N . ALA A 1 211 ? 22.141 9.010 -0.937 1.00 87.88 211 ALA A N 1
ATOM 1517 C CA . ALA A 1 211 ? 23.066 7.970 -1.378 1.00 87.88 211 ALA A CA 1
ATOM 1518 C C . ALA A 1 211 ? 23.129 7.870 -2.911 1.00 87.88 211 ALA A C 1
ATOM 1520 O O . ALA A 1 211 ? 24.219 7.786 -3.481 1.00 87.88 211 ALA A O 1
ATOM 1521 N N . GLN A 1 212 ? 21.979 7.941 -3.589 1.00 87.50 212 GLN A N 1
ATOM 1522 C CA . GLN A 1 212 ? 21.915 7.969 -5.052 1.00 87.50 212 GLN A CA 1
ATOM 1523 C C . GLN A 1 212 ? 22.570 9.225 -5.633 1.00 87.50 212 GLN A C 1
ATOM 1525 O O . GLN A 1 212 ? 23.397 9.114 -6.536 1.00 87.50 212 GLN A O 1
ATOM 1530 N N . LEU A 1 213 ? 22.259 10.411 -5.102 1.00 89.12 213 LEU A N 1
ATOM 1531 C CA . LEU A 1 213 ? 22.848 11.675 -5.554 1.00 89.12 213 LEU A CA 1
ATOM 1532 C C . LEU A 1 213 ? 24.374 11.666 -5.420 1.00 89.12 213 LEU A C 1
ATOM 1534 O O . LEU A 1 213 ? 25.073 12.030 -6.365 1.00 89.12 213 LEU A O 1
ATOM 1538 N N . LEU A 1 214 ? 24.897 11.198 -4.285 1.00 88.38 214 LEU A N 1
ATOM 1539 C CA . LEU A 1 214 ? 26.337 11.091 -4.051 1.00 88.38 214 LEU A CA 1
ATOM 1540 C C . LEU A 1 214 ? 26.989 10.071 -4.994 1.00 88.38 214 LEU A C 1
ATOM 1542 O O . LEU A 1 214 ? 28.008 10.376 -5.618 1.00 88.38 214 LEU A O 1
ATOM 1546 N N . ALA A 1 215 ? 26.399 8.882 -5.150 1.00 85.69 215 ALA A N 1
ATOM 1547 C CA . ALA A 1 215 ? 26.955 7.832 -6.002 1.00 85.69 215 ALA A CA 1
ATOM 1548 C C . ALA A 1 215 ? 26.937 8.215 -7.490 1.00 85.69 215 ALA A C 1
ATOM 1550 O O . ALA A 1 215 ? 27.941 8.051 -8.191 1.00 85.69 215 ALA A O 1
ATOM 1551 N N . TYR A 1 216 ? 25.817 8.746 -7.982 1.00 85.75 216 TYR A N 1
ATOM 1552 C CA . TYR A 1 216 ? 25.657 9.129 -9.385 1.00 85.75 216 TYR A CA 1
ATOM 1553 C C . TYR A 1 216 ? 26.396 10.429 -9.704 1.00 85.75 216 TYR A C 1
ATOM 1555 O O . TYR A 1 216 ? 27.025 10.520 -10.757 1.00 85.75 216 TYR A O 1
ATOM 1563 N N . GLY A 1 217 ? 26.415 11.390 -8.775 1.00 84.75 217 GLY A N 1
ATOM 1564 C CA . GLY A 1 217 ? 27.226 12.601 -8.879 1.00 84.75 217 GLY A CA 1
ATOM 1565 C C . GLY A 1 217 ? 28.717 12.275 -8.961 1.00 84.75 217 GLY A C 1
ATOM 1566 O O . GLY A 1 217 ? 29.402 12.735 -9.875 1.00 84.75 217 GLY A O 1
ATOM 1567 N N . TYR A 1 218 ? 29.219 11.396 -8.088 1.00 83.00 218 TYR A N 1
ATOM 1568 C CA . TYR A 1 218 ? 30.600 10.915 -8.167 1.00 83.00 218 TYR A CA 1
ATOM 1569 C C . TYR A 1 218 ? 30.891 10.219 -9.503 1.00 83.00 218 TYR A C 1
ATOM 1571 O O . TYR A 1 218 ? 31.924 10.477 -10.129 1.00 83.00 218 TYR A O 1
ATOM 1579 N N . ALA A 1 219 ? 29.979 9.359 -9.965 1.00 81.38 219 ALA A N 1
ATOM 1580 C CA . ALA A 1 219 ? 30.134 8.656 -11.232 1.00 81.38 219 ALA A CA 1
ATOM 1581 C C . ALA A 1 219 ? 30.197 9.612 -12.433 1.00 81.38 219 ALA A C 1
ATOM 1583 O O . ALA A 1 219 ? 31.037 9.428 -13.317 1.00 81.38 219 ALA A O 1
ATOM 1584 N N . LEU A 1 220 ? 29.372 10.663 -12.425 1.00 80.19 220 LEU A N 1
ATOM 1585 C CA . LEU A 1 220 ? 29.339 11.703 -13.451 1.00 80.19 220 LEU A CA 1
ATOM 1586 C C . LEU A 1 220 ? 30.618 12.560 -13.458 1.00 80.19 220 LEU A C 1
ATOM 1588 O O . LEU A 1 220 ? 31.136 12.892 -14.522 1.00 80.19 220 LEU A O 1
ATOM 1592 N N . LEU A 1 221 ? 31.180 12.868 -12.287 1.00 82.44 221 LEU A N 1
ATOM 1593 C CA . LEU A 1 221 ? 32.436 13.621 -12.171 1.00 82.44 221 LEU A CA 1
ATOM 1594 C C . LEU A 1 221 ? 33.676 12.792 -12.550 1.00 82.44 221 LEU A C 1
ATOM 1596 O O . LEU A 1 221 ? 34.733 13.344 -12.856 1.00 82.44 221 LEU A O 1
ATOM 1600 N N . ARG A 1 222 ? 33.580 11.458 -12.523 1.00 80.69 222 ARG A N 1
ATOM 1601 C CA . ARG A 1 222 ? 34.705 10.529 -12.739 1.00 80.69 222 ARG A CA 1
ATOM 1602 C C . ARG A 1 222 ? 34.467 9.571 -13.912 1.00 80.69 222 ARG A C 1
ATOM 1604 O O . ARG A 1 222 ? 35.002 8.463 -13.912 1.00 80.69 222 ARG A O 1
ATOM 1611 N N . THR A 1 223 ? 33.736 10.013 -14.936 1.00 66.62 223 THR A N 1
ATOM 1612 C CA . THR A 1 223 ? 33.291 9.2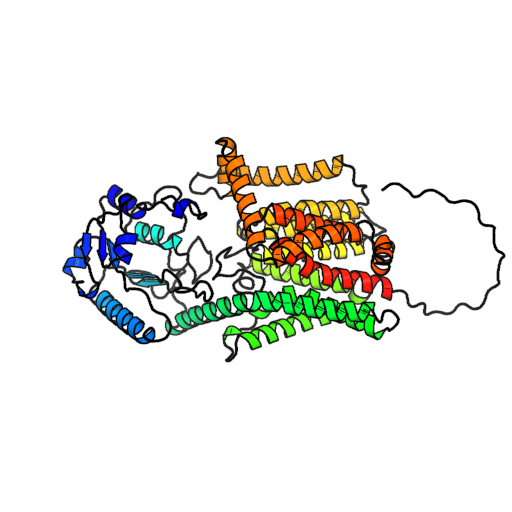19 -16.106 1.00 66.62 223 THR A CA 1
ATOM 1613 C C . THR A 1 223 ? 34.389 8.431 -16.825 1.00 66.62 223 THR A C 1
ATOM 1615 O O . THR A 1 223 ? 34.111 7.379 -17.392 1.00 66.62 223 THR A O 1
ATOM 1618 N N . ARG A 1 224 ? 35.654 8.874 -16.769 1.00 67.69 224 ARG A N 1
ATOM 1619 C CA . ARG A 1 224 ? 36.796 8.161 -17.377 1.00 67.69 224 ARG A CA 1
ATOM 1620 C C . ARG A 1 224 ? 37.317 6.965 -16.563 1.00 67.69 224 ARG A C 1
ATOM 1622 O O . ARG A 1 224 ? 38.179 6.237 -17.049 1.00 67.69 224 ARG A O 1
ATOM 1629 N N . ARG A 1 225 ? 36.849 6.740 -15.327 1.00 72.88 225 ARG A N 1
ATOM 1630 C CA . ARG A 1 225 ? 37.348 5.662 -14.453 1.00 72.88 225 ARG A CA 1
ATOM 1631 C C . ARG A 1 225 ? 36.402 4.460 -14.432 1.00 72.88 225 ARG A C 1
ATOM 1633 O O . ARG A 1 225 ? 35.254 4.567 -14.014 1.00 72.88 225 ARG A O 1
ATOM 1640 N N . ARG A 1 226 ? 36.926 3.265 -14.737 1.00 77.06 226 ARG A N 1
ATOM 1641 C CA . ARG A 1 226 ? 36.186 1.986 -14.618 1.00 77.06 226 ARG A CA 1
ATOM 1642 C C . ARG A 1 226 ? 35.643 1.722 -13.205 1.00 77.06 226 ARG A C 1
ATOM 1644 O O . ARG A 1 226 ? 34.642 1.029 -13.049 1.00 77.06 226 ARG A O 1
ATOM 1651 N N . SER A 1 227 ? 36.292 2.244 -12.162 1.00 80.38 227 SER A N 1
ATOM 1652 C CA . SER A 1 227 ? 35.798 2.155 -10.779 1.00 80.38 227 SER A CA 1
ATOM 1653 C C . SER A 1 227 ? 34.507 2.948 -10.561 1.00 80.38 227 SER A C 1
ATOM 1655 O O . SER A 1 227 ? 33.623 2.469 -9.860 1.00 80.38 227 SER A O 1
ATOM 1657 N N . ALA A 1 228 ? 34.360 4.105 -11.210 1.00 79.69 228 ALA A N 1
ATOM 1658 C CA . ALA A 1 228 ? 33.181 4.957 -11.094 1.00 79.69 228 ALA A CA 1
ATOM 1659 C C . ALA A 1 228 ? 31.935 4.298 -11.713 1.00 79.69 228 ALA A C 1
ATOM 1661 O O . ALA A 1 228 ? 30.869 4.300 -11.105 1.00 79.69 228 ALA A O 1
ATOM 1662 N N . ALA A 1 229 ? 32.087 3.637 -12.867 1.00 78.00 229 ALA A N 1
ATOM 1663 C CA . ALA A 1 229 ? 31.007 2.869 -13.494 1.00 78.00 229 ALA A CA 1
ATOM 1664 C C . ALA A 1 229 ? 30.577 1.652 -12.652 1.00 78.00 229 ALA A C 1
ATOM 1666 O O . ALA A 1 229 ? 29.385 1.378 -12.517 1.00 78.00 229 ALA A O 1
ATOM 1667 N N . ARG A 1 230 ? 31.538 0.940 -12.038 1.00 84.06 230 ARG A N 1
ATOM 1668 C CA . ARG A 1 230 ? 31.239 -0.169 -11.114 1.00 84.06 230 ARG A CA 1
ATOM 1669 C C . ARG A 1 230 ? 30.489 0.312 -9.873 1.00 84.06 230 ARG A C 1
ATOM 1671 O O . ARG A 1 230 ? 29.514 -0.327 -9.492 1.00 84.06 230 ARG A O 1
ATOM 1678 N N . LEU A 1 231 ? 30.903 1.441 -9.293 1.00 85.88 231 LEU A N 1
ATOM 1679 C CA . LEU A 1 231 ? 30.214 2.048 -8.155 1.00 85.88 231 LEU A CA 1
ATOM 1680 C C . LEU A 1 231 ? 28.785 2.466 -8.522 1.00 85.88 231 LEU A C 1
ATOM 1682 O O . LEU A 1 231 ? 27.863 2.119 -7.798 1.00 85.88 231 LEU A O 1
ATOM 1686 N N . ALA A 1 232 ? 28.583 3.134 -9.663 1.00 84.25 232 ALA A N 1
ATOM 1687 C CA . ALA A 1 232 ? 27.249 3.522 -10.129 1.00 84.25 232 ALA A CA 1
ATOM 1688 C C . ALA A 1 232 ? 26.326 2.313 -10.322 1.00 84.25 232 ALA A C 1
ATOM 1690 O O . ALA A 1 232 ? 25.157 2.354 -9.947 1.00 84.25 232 ALA A O 1
ATOM 1691 N N . ARG A 1 233 ? 26.861 1.215 -10.869 1.00 88.88 233 ARG A N 1
ATOM 1692 C CA . ARG A 1 233 ? 26.112 -0.027 -11.071 1.00 88.88 233 ARG A CA 1
ATOM 1693 C C . ARG A 1 233 ? 25.783 -0.723 -9.747 1.00 88.88 233 ARG A C 1
ATOM 1695 O O . ARG A 1 233 ? 24.660 -1.183 -9.580 1.00 88.88 233 ARG A O 1
ATOM 1702 N N . ALA A 1 234 ? 26.718 -0.771 -8.798 1.00 91.62 234 ALA A N 1
ATOM 1703 C CA . ALA A 1 234 ? 26.463 -1.307 -7.459 1.00 91.62 234 ALA A CA 1
ATOM 1704 C C . ALA A 1 234 ? 25.434 -0.459 -6.694 1.00 91.62 234 ALA A C 1
ATOM 1706 O O . ALA A 1 234 ? 24.480 -1.000 -6.143 1.00 91.62 234 ALA A O 1
ATOM 1707 N N . ALA A 1 235 ? 25.576 0.868 -6.736 1.00 91.88 235 ALA A N 1
ATOM 1708 C CA . ALA A 1 235 ? 24.634 1.803 -6.132 1.00 91.88 235 ALA A CA 1
ATOM 1709 C C . ALA A 1 235 ? 23.243 1.712 -6.774 1.00 91.88 235 ALA A C 1
ATOM 1711 O O . ALA A 1 235 ? 22.252 1.696 -6.059 1.00 91.88 235 ALA A O 1
ATOM 1712 N N . GLY A 1 236 ? 23.153 1.590 -8.104 1.00 92.12 236 GLY A N 1
ATOM 1713 C CA . GLY A 1 236 ? 21.892 1.349 -8.812 1.00 92.12 236 GLY A CA 1
ATOM 1714 C C . GLY A 1 236 ? 21.235 0.022 -8.435 1.00 92.12 236 GLY A C 1
ATOM 1715 O O . GLY A 1 236 ? 20.025 -0.019 -8.250 1.00 92.12 236 GLY A O 1
ATOM 1716 N N . ALA A 1 237 ? 22.014 -1.047 -8.253 1.00 95.94 237 ALA A N 1
ATOM 1717 C CA . ALA A 1 237 ? 21.488 -2.337 -7.808 1.00 95.94 237 ALA A CA 1
ATOM 1718 C C . ALA A 1 237 ? 20.956 -2.275 -6.371 1.00 95.94 237 ALA A C 1
ATOM 1720 O O . ALA A 1 237 ? 19.838 -2.716 -6.129 1.00 95.94 237 ALA A O 1
ATOM 1721 N N . LEU A 1 238 ? 21.712 -1.678 -5.444 1.00 96.69 238 LEU A N 1
ATOM 1722 C CA . LEU A 1 238 ? 21.288 -1.509 -4.051 1.00 96.69 238 LEU A CA 1
ATOM 1723 C C . LEU A 1 238 ? 20.073 -0.583 -3.931 1.00 96.69 238 LEU A C 1
ATOM 1725 O O . LEU A 1 238 ? 19.097 -0.945 -3.284 1.00 96.69 238 LEU A O 1
ATOM 1729 N N . ALA A 1 239 ? 20.098 0.580 -4.586 1.00 95.75 239 ALA A N 1
ATOM 1730 C CA . ALA A 1 239 ? 18.992 1.534 -4.549 1.00 95.75 239 ALA A CA 1
ATOM 1731 C C . ALA A 1 239 ? 17.736 0.996 -5.249 1.00 95.75 239 ALA A C 1
ATOM 1733 O O . ALA A 1 239 ? 16.634 1.213 -4.763 1.00 95.75 239 ALA A O 1
ATOM 1734 N N . GLY A 1 240 ? 17.886 0.252 -6.350 1.00 96.62 240 GLY A N 1
ATOM 1735 C CA . GLY A 1 240 ? 16.764 -0.408 -7.021 1.00 96.62 240 GLY A CA 1
ATOM 1736 C C . GLY A 1 240 ? 16.180 -1.561 -6.205 1.00 96.62 240 GLY A C 1
ATOM 1737 O O . GLY A 1 240 ? 14.980 -1.807 -6.273 1.00 96.62 240 GLY A O 1
ATOM 1738 N N . ALA A 1 241 ? 17.012 -2.257 -5.424 1.00 98.25 241 ALA A N 1
ATOM 1739 C CA . ALA A 1 241 ? 16.587 -3.327 -4.525 1.00 98.25 241 ALA A CA 1
ATOM 1740 C C . ALA A 1 241 ? 16.000 -2.811 -3.201 1.00 98.25 241 ALA A C 1
ATOM 1742 O O . ALA A 1 241 ? 15.242 -3.532 -2.556 1.00 98.25 241 ALA A O 1
ATOM 1743 N N . ALA A 1 242 ? 16.326 -1.581 -2.793 1.00 97.88 242 ALA A N 1
ATOM 1744 C CA . ALA A 1 242 ? 15.888 -1.018 -1.521 1.00 97.88 242 ALA A CA 1
ATOM 1745 C C . ALA A 1 242 ? 14.356 -1.030 -1.345 1.00 97.88 242 ALA A C 1
ATOM 1747 O O . ALA A 1 242 ? 13.922 -1.440 -0.271 1.00 97.88 242 ALA A O 1
ATOM 1748 N N . PRO A 1 243 ? 13.523 -0.691 -2.357 1.00 97.69 243 PRO A N 1
ATOM 1749 C CA . PRO A 1 243 ? 12.075 -0.807 -2.234 1.00 97.69 243 PRO A CA 1
ATOM 1750 C C . PRO A 1 243 ? 11.585 -2.217 -1.905 1.00 97.69 243 PRO A C 1
ATOM 1752 O O . PRO A 1 243 ? 10.876 -2.385 -0.926 1.00 97.69 243 PRO A O 1
ATOM 1755 N N . VAL A 1 244 ? 11.983 -3.253 -2.657 1.00 98.38 244 VAL A N 1
ATOM 1756 C CA . VAL A 1 244 ? 11.548 -4.630 -2.345 1.00 98.38 244 VAL A CA 1
ATOM 1757 C C . VAL A 1 244 ? 12.113 -5.120 -1.011 1.00 98.38 244 VAL A C 1
ATOM 1759 O O . VAL A 1 244 ? 11.447 -5.856 -0.284 1.00 98.38 244 VAL A O 1
ATOM 1762 N N . ALA A 1 245 ? 13.309 -4.659 -0.643 1.00 98.38 245 ALA A N 1
ATOM 1763 C CA . ALA A 1 245 ? 13.932 -4.992 0.627 1.00 98.38 245 ALA A CA 1
ATOM 1764 C C . ALA A 1 245 ? 13.142 -4.484 1.842 1.00 98.38 245 ALA A C 1
ATOM 1766 O O . ALA A 1 245 ? 13.210 -5.125 2.887 1.00 98.38 245 ALA A O 1
ATOM 1767 N N . THR A 1 246 ? 12.360 -3.399 1.726 1.00 97.94 246 THR A N 1
ATOM 1768 C CA . THR A 1 246 ? 11.493 -2.966 2.836 1.00 97.94 246 THR A CA 1
ATOM 1769 C C . THR A 1 246 ? 10.385 -3.966 3.133 1.00 97.94 246 THR A C 1
ATOM 1771 O O . THR A 1 246 ? 10.014 -4.114 4.289 1.00 97.94 246 THR A O 1
ATOM 1774 N N . PHE A 1 247 ? 9.865 -4.660 2.118 1.00 97.62 247 PHE A N 1
ATOM 1775 C CA . PHE A 1 247 ? 8.836 -5.692 2.288 1.00 97.62 247 PHE A CA 1
ATOM 1776 C C . PHE A 1 247 ? 9.453 -7.015 2.746 1.00 97.62 247 PHE A C 1
ATOM 1778 O O . PHE A 1 247 ? 8.940 -7.673 3.643 1.00 97.62 247 PHE A O 1
ATOM 1785 N N . LEU A 1 248 ? 10.603 -7.392 2.176 1.00 98.31 248 LEU A N 1
ATOM 1786 C CA . LEU A 1 248 ? 11.326 -8.600 2.587 1.00 98.31 248 LEU A CA 1
ATOM 1787 C C . LEU A 1 248 ? 11.860 -8.510 4.023 1.00 98.31 248 LEU A C 1
ATOM 1789 O O . LEU A 1 248 ? 12.001 -9.540 4.680 1.00 98.31 248 LEU A O 1
ATOM 1793 N N . ALA A 1 249 ? 12.139 -7.304 4.530 1.00 97.88 249 ALA A N 1
ATOM 1794 C CA . ALA A 1 249 ? 12.544 -7.099 5.918 1.00 97.88 249 ALA A CA 1
ATOM 1795 C C . ALA A 1 249 ? 11.535 -7.692 6.915 1.00 97.88 249 ALA A C 1
ATOM 1797 O O . ALA A 1 249 ? 11.964 -8.236 7.930 1.00 97.88 249 ALA A O 1
ATOM 1798 N 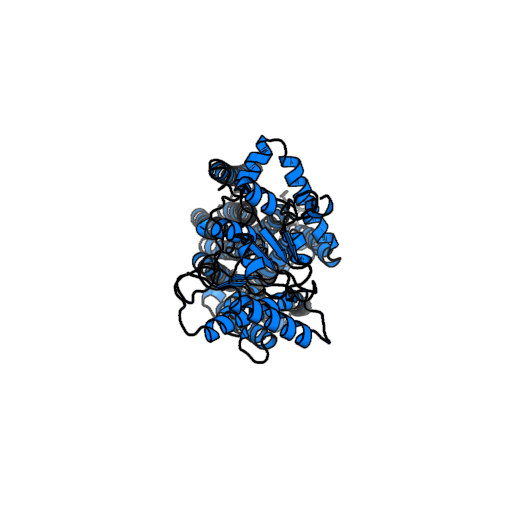N . ASP A 1 250 ? 10.240 -7.691 6.588 1.00 95.69 250 ASP A N 1
ATOM 1799 C CA . ASP A 1 250 ? 9.171 -8.209 7.453 1.00 95.69 250 ASP A CA 1
ATOM 1800 C C . ASP A 1 250 ? 9.106 -9.748 7.502 1.00 95.69 250 ASP A C 1
ATOM 1802 O O . ASP A 1 250 ? 8.353 -10.316 8.292 1.00 95.69 250 ASP A O 1
ATOM 1806 N N . LEU A 1 251 ? 9.957 -10.447 6.737 1.00 96.31 251 LEU A N 1
ATOM 1807 C CA . LEU A 1 251 ? 10.236 -11.875 6.946 1.00 96.31 251 LEU A CA 1
ATOM 1808 C C . LEU A 1 251 ? 11.062 -12.133 8.217 1.00 96.31 251 LEU A C 1
ATOM 1810 O O . LEU A 1 251 ? 11.127 -13.268 8.689 1.00 96.31 251 LEU A O 1
ATOM 1814 N N . LEU A 1 252 ? 11.722 -11.104 8.753 1.00 96.50 252 LEU A N 1
ATOM 1815 C CA . LEU A 1 252 ? 12.510 -11.176 9.979 1.00 96.50 252 LEU A CA 1
ATOM 1816 C C . LEU A 1 252 ? 11.740 -10.492 11.118 1.00 96.50 252 LEU A C 1
ATOM 1818 O O . LEU A 1 252 ? 11.212 -9.402 10.913 1.00 96.50 252 LEU A O 1
ATOM 1822 N N . PRO A 1 253 ? 11.722 -11.050 12.342 1.00 95.62 253 PRO A N 1
ATOM 1823 C CA . PRO A 1 253 ? 11.015 -10.463 13.481 1.00 95.62 253 PRO A CA 1
ATOM 1824 C C . PRO A 1 253 ? 11.800 -9.290 14.100 1.00 95.62 253 PRO A C 1
ATOM 1826 O O . PRO A 1 253 ? 12.102 -9.277 15.295 1.00 95.62 253 PRO A O 1
ATOM 1829 N N . TRP A 1 254 ? 12.173 -8.299 13.288 1.00 97.06 254 TRP A N 1
ATOM 1830 C CA . TRP A 1 254 ? 13.021 -7.169 13.683 1.00 97.06 254 TRP A CA 1
ATOM 1831 C C . TRP A 1 254 ? 12.403 -6.324 14.806 1.00 97.06 254 TRP A C 1
ATOM 1833 O O . TRP A 1 254 ? 13.126 -5.717 15.596 1.00 97.06 254 TRP A O 1
ATOM 1843 N N . TRP A 1 255 ? 11.074 -6.324 14.931 1.00 95.81 255 TRP A N 1
ATOM 1844 C CA . TRP A 1 255 ? 10.335 -5.631 15.990 1.00 95.81 255 TRP A CA 1
ATOM 1845 C C . TRP A 1 255 ? 10.572 -6.212 17.390 1.00 95.81 255 TRP A C 1
ATOM 1847 O O . TRP A 1 255 ? 10.315 -5.522 18.374 1.00 95.81 255 TRP A O 1
ATOM 1857 N N . ARG A 1 256 ? 11.086 -7.447 17.494 1.00 96.12 256 ARG A N 1
ATOM 1858 C CA . ARG A 1 256 ? 11.458 -8.086 18.770 1.00 96.12 256 ARG A CA 1
ATOM 1859 C C . ARG A 1 256 ? 12.859 -7.715 19.249 1.00 96.12 256 ARG A C 1
ATOM 1861 O O . ARG A 1 256 ? 13.231 -8.058 20.368 1.00 96.12 256 ARG A O 1
ATOM 1868 N N . ALA A 1 257 ? 13.663 -7.061 18.411 1.00 97.00 257 ALA A N 1
ATOM 1869 C CA . ALA A 1 257 ? 15.019 -6.687 18.786 1.00 97.00 257 ALA A CA 1
ATOM 1870 C C . ALA A 1 257 ? 15.014 -5.603 19.883 1.00 97.00 257 ALA A C 1
ATOM 1872 O O . ALA A 1 257 ? 14.126 -4.753 19.887 1.00 97.00 257 ALA A O 1
ATOM 1873 N N . PRO A 1 258 ? 16.041 -5.536 20.754 1.00 96.06 258 PRO A N 1
ATOM 1874 C CA . PRO A 1 258 ? 16.162 -4.468 21.756 1.00 96.06 258 PRO A CA 1
ATOM 1875 C C . PRO A 1 258 ? 16.183 -3.058 21.148 1.00 96.06 258 PRO A C 1
ATOM 1877 O O . PRO A 1 258 ? 15.727 -2.098 21.764 1.00 96.06 258 PRO A O 1
ATOM 1880 N N . ALA A 1 259 ? 16.690 -2.937 19.916 1.00 97.06 259 ALA A N 1
ATOM 1881 C CA . ALA A 1 259 ? 16.683 -1.710 19.129 1.00 97.06 259 ALA A CA 1
ATOM 1882 C C . ALA A 1 259 ? 15.995 -1.937 17.764 1.00 97.06 259 ALA A C 1
ATOM 1884 O O . ALA A 1 259 ? 16.683 -2.085 16.747 1.00 97.06 259 ALA A O 1
ATOM 1885 N N . PRO A 1 260 ? 14.646 -1.943 17.706 1.00 96.81 260 PRO A N 1
ATOM 1886 C CA . PRO A 1 260 ? 13.888 -2.307 16.505 1.00 96.81 260 PRO A CA 1
ATOM 1887 C C . PRO A 1 260 ? 14.221 -1.474 15.265 1.00 96.81 260 PRO A C 1
ATOM 1889 O O . PRO A 1 260 ? 14.264 -2.003 14.162 1.00 96.81 260 PRO A O 1
ATOM 1892 N N . GLY A 1 261 ? 14.497 -0.174 15.431 1.00 96.44 261 GLY A N 1
ATOM 1893 C CA . GLY A 1 261 ? 14.836 0.709 14.309 1.00 96.44 261 GLY A CA 1
ATOM 1894 C C . GLY A 1 261 ? 16.143 0.322 13.612 1.00 96.44 261 GLY A C 1
ATOM 1895 O O . GLY A 1 261 ? 16.206 0.299 12.385 1.00 96.44 261 GLY A O 1
ATOM 1896 N N . TRP A 1 262 ? 17.171 -0.044 14.385 1.00 97.44 262 TRP A N 1
ATOM 1897 C CA . TRP A 1 262 ? 18.440 -0.526 13.834 1.00 97.44 262 TRP A CA 1
ATOM 1898 C C . TRP A 1 262 ? 18.310 -1.931 13.252 1.00 97.44 262 TRP A C 1
ATOM 1900 O O . TRP A 1 262 ? 18.883 -2.204 12.199 1.00 97.44 262 TRP A O 1
ATOM 1910 N N . ALA A 1 263 ? 17.522 -2.800 13.890 1.00 98.12 263 ALA A N 1
ATOM 1911 C CA . ALA A 1 263 ? 17.227 -4.127 13.359 1.00 98.12 263 ALA A CA 1
ATOM 1912 C C . ALA A 1 263 ? 16.501 -4.049 12.006 1.00 98.12 263 ALA A C 1
ATOM 1914 O O . ALA A 1 263 ? 16.894 -4.744 11.071 1.00 98.12 263 ALA A O 1
ATOM 1915 N N . LEU A 1 264 ? 15.519 -3.150 11.867 1.00 98.06 264 LEU A N 1
ATOM 1916 C CA . LEU A 1 264 ? 14.836 -2.879 10.602 1.00 98.06 264 LEU A CA 1
ATOM 1917 C C . LEU A 1 264 ? 15.813 -2.366 9.536 1.00 98.06 264 LEU A C 1
ATOM 1919 O O . LEU A 1 264 ? 15.859 -2.906 8.435 1.00 98.06 264 LEU A O 1
ATOM 1923 N N . ALA A 1 265 ? 16.640 -1.366 9.858 1.00 97.75 265 ALA A N 1
ATOM 1924 C CA . ALA A 1 265 ? 17.639 -0.847 8.921 1.00 97.75 265 ALA A CA 1
ATOM 1925 C C . ALA A 1 265 ? 18.635 -1.936 8.469 1.00 97.75 265 ALA A C 1
ATOM 1927 O O . ALA A 1 265 ? 18.974 -2.022 7.285 1.00 97.75 265 ALA A O 1
ATOM 1928 N N . GLY A 1 266 ? 19.063 -2.800 9.394 1.00 98.12 266 GLY A N 1
ATOM 1929 C CA . GLY A 1 266 ? 19.904 -3.961 9.109 1.00 98.12 266 GLY A CA 1
ATOM 1930 C C . GLY A 1 266 ? 19.215 -4.982 8.200 1.00 98.12 266 GLY A C 1
ATOM 1931 O O . GLY A 1 266 ? 19.815 -5.414 7.219 1.00 98.12 266 GLY A O 1
ATOM 1932 N N . ALA A 1 267 ? 17.946 -5.308 8.465 1.00 98.38 267 ALA A N 1
ATOM 1933 C CA . ALA A 1 267 ? 17.139 -6.216 7.648 1.00 98.38 267 ALA A CA 1
ATOM 1934 C C . ALA A 1 267 ? 16.938 -5.690 6.216 1.00 98.38 267 ALA A C 1
ATOM 1936 O O . ALA A 1 267 ? 17.136 -6.432 5.253 1.00 98.38 267 ALA A O 1
ATOM 1937 N N . ILE A 1 268 ? 16.628 -4.397 6.062 1.00 98.38 268 ILE A N 1
ATOM 1938 C CA . ILE A 1 268 ? 16.518 -3.737 4.751 1.00 98.38 268 ILE A CA 1
ATOM 1939 C C . ILE A 1 268 ? 17.860 -3.799 4.015 1.00 98.38 268 ILE A C 1
ATOM 1941 O O . ILE A 1 268 ? 17.911 -4.158 2.842 1.00 98.38 268 ILE A O 1
ATOM 1945 N N . THR A 1 269 ? 18.963 -3.488 4.700 1.00 97.94 269 THR A N 1
ATOM 1946 C CA . THR A 1 269 ? 20.304 -3.506 4.095 1.00 97.94 269 THR A CA 1
ATOM 1947 C C . THR A 1 269 ? 20.698 -4.914 3.648 1.00 97.94 269 THR A C 1
ATOM 1949 O O . THR A 1 269 ? 21.215 -5.084 2.543 1.00 97.94 269 THR A O 1
ATOM 1952 N N . LEU A 1 270 ? 20.412 -5.927 4.472 1.00 98.38 270 LEU A N 1
ATOM 1953 C CA . LEU A 1 270 ? 20.654 -7.333 4.160 1.00 98.38 270 LEU A CA 1
ATOM 1954 C C . LEU A 1 270 ? 19.899 -7.753 2.896 1.00 98.38 270 LEU A C 1
ATOM 1956 O O . LEU A 1 270 ? 20.516 -8.235 1.946 1.00 98.38 270 LEU A O 1
ATOM 1960 N N . TRP A 1 271 ? 18.583 -7.536 2.847 1.00 98.56 271 TRP A N 1
ATOM 1961 C CA . TRP A 1 271 ? 17.777 -7.935 1.693 1.00 98.56 271 TRP A CA 1
ATOM 1962 C C . TRP A 1 271 ? 18.106 -7.132 0.434 1.00 98.56 271 TRP A C 1
ATOM 1964 O O . TRP A 1 271 ? 18.173 -7.711 -0.653 1.00 98.56 271 TRP A O 1
ATOM 1974 N N . ALA A 1 272 ? 18.402 -5.836 0.563 1.00 98.44 272 ALA A N 1
ATOM 1975 C CA . ALA A 1 272 ? 18.861 -5.024 -0.559 1.00 98.44 272 ALA A CA 1
ATOM 1976 C C . ALA A 1 272 ? 20.183 -5.565 -1.124 1.00 98.44 272 ALA A C 1
ATOM 1978 O O . ALA A 1 272 ? 20.329 -5.673 -2.341 1.00 98.44 272 ALA A O 1
ATOM 1979 N N . ALA A 1 273 ? 21.121 -5.968 -0.259 1.00 98.38 273 ALA A N 1
ATOM 1980 C CA . ALA A 1 273 ? 22.378 -6.583 -0.672 1.00 98.38 273 ALA A CA 1
ATOM 1981 C C . ALA A 1 273 ? 22.161 -7.944 -1.350 1.00 98.38 273 ALA A C 1
ATOM 1983 O O . ALA A 1 273 ? 22.732 -8.176 -2.412 1.00 98.38 273 ALA A O 1
ATOM 1984 N N . VAL A 1 274 ? 21.306 -8.813 -0.800 1.00 98.62 274 VAL A N 1
ATOM 1985 C CA . VAL A 1 274 ? 20.978 -10.124 -1.396 1.00 98.62 274 VAL A CA 1
ATOM 1986 C C . VAL A 1 274 ? 20.415 -9.958 -2.810 1.00 98.62 274 VAL A C 1
ATOM 1988 O O . VAL A 1 274 ? 20.923 -10.561 -3.759 1.00 98.62 274 VAL A O 1
ATOM 1991 N N . VAL A 1 275 ? 19.413 -9.092 -2.981 1.00 98.62 275 VAL A N 1
ATOM 1992 C CA . VAL A 1 275 ? 18.785 -8.846 -4.287 1.00 98.62 275 VAL A CA 1
ATOM 1993 C C . VAL A 1 275 ? 19.763 -8.163 -5.251 1.00 98.62 275 VAL A C 1
ATOM 1995 O O . VAL A 1 275 ? 19.850 -8.556 -6.416 1.00 98.62 275 VAL A O 1
ATOM 1998 N N . ALA A 1 276 ? 20.560 -7.198 -4.782 1.00 97.94 276 ALA A N 1
ATOM 1999 C CA . ALA A 1 276 ? 21.574 -6.532 -5.600 1.00 97.94 276 ALA A CA 1
ATOM 2000 C C . ALA A 1 276 ? 22.684 -7.493 -6.061 1.00 97.94 276 ALA A C 1
ATOM 2002 O O . ALA A 1 276 ? 23.093 -7.453 -7.224 1.00 97.94 276 ALA A O 1
ATOM 2003 N N . VAL A 1 277 ? 23.154 -8.387 -5.186 1.00 97.75 277 VAL A N 1
ATOM 2004 C CA . VAL A 1 277 ? 24.120 -9.434 -5.543 1.00 97.75 277 VAL A CA 1
ATOM 2005 C C . VAL A 1 277 ? 23.515 -10.366 -6.586 1.00 97.75 277 VAL A C 1
ATOM 2007 O O . VAL A 1 277 ? 24.157 -10.604 -7.607 1.00 97.75 277 VAL A O 1
ATOM 2010 N N . GLY A 1 278 ? 22.266 -10.812 -6.413 1.00 97.88 278 GLY A N 1
ATOM 2011 C CA . GLY A 1 278 ? 21.554 -11.596 -7.428 1.00 97.88 278 GLY A CA 1
ATOM 2012 C C . GLY A 1 278 ? 21.489 -10.880 -8.783 1.00 97.88 278 GLY A C 1
ATOM 2013 O O . GLY A 1 278 ? 21.848 -11.449 -9.818 1.00 97.88 278 GLY A O 1
ATOM 2014 N N . ALA A 1 279 ? 21.146 -9.590 -8.780 1.00 97.12 279 ALA A N 1
ATOM 2015 C CA . ALA A 1 279 ? 21.070 -8.763 -9.982 1.00 97.12 279 ALA A CA 1
ATOM 2016 C C . ALA A 1 279 ? 22.410 -8.676 -10.734 1.00 97.12 279 ALA A C 1
ATOM 2018 O O . ALA A 1 279 ? 22.439 -8.691 -11.969 1.00 97.12 279 ALA A O 1
ATOM 2019 N N . LEU A 1 280 ? 23.523 -8.587 -10.001 1.00 95.38 280 LEU A N 1
ATOM 2020 C CA . LEU A 1 280 ? 24.853 -8.348 -10.562 1.00 95.38 280 LEU A CA 1
ATOM 2021 C C . LEU A 1 280 ? 25.650 -9.625 -10.851 1.00 95.38 280 LEU A C 1
ATOM 2023 O O . LEU A 1 280 ? 26.455 -9.624 -11.785 1.00 95.38 280 LEU A O 1
ATOM 2027 N N . ALA A 1 281 ? 25.430 -10.698 -10.092 1.00 95.38 281 ALA A N 1
ATOM 2028 C CA . ALA A 1 281 ? 26.140 -11.969 -10.227 1.00 95.38 281 ALA A CA 1
ATOM 2029 C C . ALA A 1 281 ? 25.436 -12.953 -11.178 1.00 95.38 281 ALA A C 1
ATOM 2031 O O . ALA A 1 281 ? 26.098 -13.801 -11.782 1.00 95.38 281 ALA A O 1
ATOM 2032 N N . GLY A 1 282 ? 24.119 -12.820 -11.367 1.00 93.19 282 GLY A N 1
ATOM 2033 C CA . GLY A 1 282 ? 23.320 -13.749 -12.163 1.00 93.19 282 GLY A CA 1
ATOM 2034 C C . GLY A 1 282 ? 23.696 -13.832 -13.654 1.00 93.19 282 GLY A C 1
ATOM 2035 O O . GLY A 1 282 ? 24.438 -12.991 -14.183 1.00 93.19 282 GLY A O 1
ATOM 2036 N N . PRO A 1 283 ? 23.192 -14.848 -14.380 1.00 93.56 283 PRO A N 1
ATOM 2037 C CA . PRO A 1 283 ? 23.475 -15.048 -15.806 1.00 93.56 283 PRO A CA 1
ATOM 2038 C C . PRO A 1 283 ? 22.948 -13.901 -16.684 1.00 93.56 283 PRO A C 1
ATOM 2040 O O . PRO A 1 283 ? 23.572 -13.551 -17.688 1.00 93.56 283 PRO A O 1
ATOM 2043 N N . TRP A 1 284 ? 21.861 -13.250 -16.259 1.00 94.19 284 TRP A N 1
ATOM 2044 C CA . TRP A 1 284 ? 21.260 -12.088 -16.919 1.00 94.19 284 TRP A CA 1
ATOM 2045 C C . TRP A 1 284 ? 22.155 -10.848 -16.925 1.00 94.19 284 TRP A C 1
ATOM 2047 O O . TRP A 1 284 ? 21.928 -9.962 -17.739 1.00 94.19 284 TRP A O 1
ATOM 2057 N N . ARG A 1 285 ? 23.210 -10.768 -16.098 1.00 91.38 285 ARG A N 1
ATOM 2058 C CA . ARG A 1 285 ? 24.080 -9.577 -15.996 1.00 91.38 285 ARG A CA 1
ATOM 2059 C C . ARG A 1 285 ? 24.689 -9.113 -17.325 1.00 91.38 285 ARG A C 1
ATOM 2061 O O . ARG A 1 285 ? 25.092 -7.953 -17.423 1.00 91.38 285 ARG A O 1
ATOM 2068 N N . ARG A 1 286 ? 24.798 -10.032 -18.296 1.00 89.12 286 ARG A N 1
ATOM 2069 C CA . ARG A 1 286 ? 25.319 -9.798 -19.653 1.00 89.12 286 ARG A CA 1
ATOM 2070 C C . ARG A 1 286 ? 24.329 -9.049 -20.546 1.00 89.12 286 ARG A C 1
ATOM 2072 O O . ARG A 1 286 ? 24.741 -8.427 -21.516 1.00 89.12 286 ARG A O 1
ATOM 2079 N N . HIS A 1 287 ? 23.043 -9.106 -20.219 1.00 91.06 287 HIS A N 1
ATOM 2080 C CA . HIS A 1 287 ? 21.991 -8.422 -20.948 1.00 91.06 287 HIS A CA 1
ATOM 2081 C C . HIS A 1 287 ? 21.840 -6.975 -20.436 1.00 91.06 287 HIS A C 1
ATOM 2083 O O . HIS A 1 287 ? 21.852 -6.782 -19.217 1.00 91.06 287 HIS A O 1
ATOM 2089 N N . PRO A 1 288 ? 21.645 -5.956 -21.302 1.00 91.31 288 PRO A N 1
ATOM 2090 C CA . PRO A 1 288 ? 21.497 -4.560 -20.868 1.00 91.31 288 PRO A CA 1
ATOM 2091 C C . PRO A 1 288 ? 20.381 -4.355 -19.836 1.00 91.31 288 PRO A C 1
ATOM 2093 O O . PRO A 1 288 ? 20.581 -3.669 -18.838 1.00 91.31 288 PRO A O 1
ATOM 2096 N N . TYR A 1 289 ? 19.238 -5.020 -20.031 1.00 94.56 289 TYR A N 1
ATOM 2097 C CA . TYR A 1 289 ? 18.135 -5.018 -19.066 1.00 94.56 289 TYR A CA 1
ATOM 2098 C C . TYR A 1 289 ? 18.339 -5.945 -17.869 1.00 94.56 289 TYR A C 1
ATOM 2100 O O . TYR A 1 289 ? 17.618 -5.808 -16.896 1.00 94.56 289 TYR A O 1
ATOM 2108 N N . GLY A 1 290 ? 19.278 -6.889 -17.913 1.00 95.50 290 GLY A N 1
ATOM 2109 C CA . GLY A 1 290 ? 19.285 -8.040 -17.011 1.00 95.50 290 GLY A CA 1
ATOM 2110 C C . GLY A 1 290 ? 19.267 -7.707 -15.518 1.00 95.50 290 GLY A C 1
ATOM 2111 O O . GLY A 1 290 ? 18.360 -8.163 -14.834 1.00 95.50 290 GLY A O 1
ATOM 2112 N N . PRO A 1 291 ? 20.210 -6.906 -14.985 1.00 96.62 291 PRO A N 1
ATOM 2113 C CA . PRO A 1 291 ? 20.194 -6.543 -13.567 1.00 96.62 291 PRO A CA 1
ATOM 2114 C C . PRO A 1 291 ? 18.933 -5.776 -13.156 1.00 96.62 291 PRO A C 1
ATOM 2116 O O . PRO A 1 291 ? 18.322 -6.109 -12.149 1.00 96.62 291 PRO A O 1
ATOM 2119 N N . ALA A 1 292 ? 18.526 -4.772 -13.941 1.00 97.56 292 ALA A N 1
ATOM 2120 C CA . ALA A 1 292 ? 17.343 -3.964 -13.642 1.00 97.56 292 ALA A CA 1
ATOM 2121 C C . ALA A 1 292 ? 16.057 -4.798 -13.711 1.00 97.56 292 ALA A C 1
ATOM 2123 O O . ALA A 1 292 ? 15.214 -4.717 -12.827 1.00 97.56 292 ALA A O 1
ATOM 2124 N N . GLY A 1 293 ? 15.942 -5.628 -14.745 1.00 97.81 293 GLY A N 1
ATOM 2125 C CA . GLY A 1 293 ? 14.842 -6.552 -14.962 1.00 97.81 293 GLY A CA 1
ATOM 2126 C C . GLY A 1 293 ? 14.769 -7.625 -13.884 1.00 97.81 293 GLY A C 1
ATOM 2127 O O . GLY A 1 293 ? 13.672 -7.942 -13.452 1.00 97.81 293 GLY A O 1
ATOM 2128 N N . PHE A 1 294 ? 15.903 -8.134 -13.390 1.00 98.50 294 PHE A N 1
ATOM 2129 C CA . PHE A 1 294 ? 15.919 -9.071 -12.267 1.00 98.50 294 PHE A CA 1
ATOM 2130 C C . PHE A 1 294 ? 15.377 -8.427 -10.992 1.00 98.50 294 PHE A C 1
ATOM 2132 O O . PHE A 1 294 ? 14.476 -8.984 -10.374 1.00 98.50 294 PHE A O 1
ATOM 2139 N N . VAL A 1 295 ? 15.884 -7.246 -10.619 1.00 98.69 295 VAL A N 1
ATOM 2140 C CA . VAL A 1 295 ? 15.383 -6.517 -9.443 1.00 98.69 295 VAL A CA 1
ATOM 2141 C C . VAL A 1 295 ? 13.887 -6.245 -9.595 1.00 98.69 295 VAL A C 1
ATOM 2143 O O . VAL A 1 295 ? 13.117 -6.549 -8.693 1.00 98.69 295 VAL A O 1
ATOM 2146 N N . ALA A 1 296 ? 13.466 -5.747 -10.759 1.00 98.81 296 ALA A N 1
ATOM 2147 C CA . ALA A 1 296 ? 12.067 -5.485 -11.066 1.00 98.81 296 ALA A CA 1
ATOM 2148 C C . ALA A 1 296 ? 11.195 -6.752 -10.998 1.00 98.81 296 ALA A C 1
ATOM 2150 O O . ALA A 1 296 ? 10.112 -6.708 -10.426 1.00 98.81 296 ALA A O 1
ATOM 2151 N N . ALA A 1 297 ? 11.673 -7.886 -11.511 1.00 98.69 297 ALA A N 1
ATOM 2152 C CA . ALA A 1 297 ? 10.946 -9.150 -11.476 1.00 98.69 297 ALA A CA 1
ATOM 2153 C C . ALA A 1 297 ? 10.819 -9.687 -10.046 1.00 98.69 297 ALA A C 1
ATOM 2155 O O . ALA A 1 297 ? 9.744 -10.141 -9.665 1.00 98.69 297 ALA A O 1
ATOM 2156 N N . VAL A 1 298 ? 11.877 -9.587 -9.233 1.00 98.75 298 VAL A N 1
ATOM 2157 C CA . VAL A 1 298 ? 11.822 -9.929 -7.803 1.00 98.75 298 VAL A CA 1
ATOM 2158 C C . VAL A 1 298 ? 10.800 -9.046 -7.092 1.00 98.75 298 VAL A C 1
ATOM 2160 O O . VAL A 1 298 ? 9.939 -9.571 -6.395 1.00 98.75 298 VAL A O 1
ATOM 2163 N N . THR A 1 299 ? 10.829 -7.730 -7.315 1.00 98.75 299 THR A N 1
ATOM 2164 C CA . THR A 1 299 ? 9.836 -6.801 -6.757 1.00 98.75 299 THR A CA 1
ATOM 2165 C C . THR A 1 299 ? 8.415 -7.173 -7.176 1.00 98.75 299 THR A C 1
ATOM 2167 O O . THR A 1 299 ? 7.539 -7.270 -6.322 1.00 98.75 299 THR A O 1
ATOM 2170 N N . LEU A 1 300 ? 8.186 -7.435 -8.468 1.00 98.56 300 LEU A N 1
ATOM 2171 C CA . LEU A 1 300 ? 6.881 -7.826 -9.005 1.00 98.56 300 LEU A CA 1
ATOM 2172 C C . LEU A 1 300 ? 6.364 -9.117 -8.352 1.00 98.56 300 LEU A C 1
ATOM 2174 O O . LEU A 1 300 ? 5.202 -9.180 -7.959 1.00 98.56 300 LEU A O 1
ATOM 2178 N N . VAL A 1 301 ? 7.224 -10.130 -8.217 1.00 98.56 301 VAL A N 1
ATOM 2179 C CA . VAL A 1 301 ? 6.868 -11.429 -7.629 1.00 98.56 301 VAL A CA 1
ATOM 2180 C C . VAL A 1 301 ? 6.615 -11.314 -6.130 1.00 98.56 301 VAL A C 1
ATOM 2182 O O . VAL A 1 301 ? 5.623 -11.856 -5.662 1.00 98.56 301 VAL A O 1
ATOM 2185 N N . VAL A 1 302 ? 7.462 -10.608 -5.376 1.00 98.56 302 VAL A N 1
ATOM 2186 C CA . VAL A 1 302 ? 7.297 -10.454 -3.920 1.00 98.56 302 VAL A CA 1
ATOM 2187 C C . VAL A 1 302 ? 5.988 -9.736 -3.605 1.00 98.56 302 VAL A C 1
ATOM 2189 O O . VAL A 1 302 ? 5.183 -10.247 -2.833 1.00 98.56 302 VAL A O 1
ATOM 2192 N N . LEU A 1 303 ? 5.744 -8.588 -4.241 1.00 98.25 303 LEU A N 1
ATOM 2193 C CA . LEU A 1 303 ? 4.529 -7.807 -4.007 1.00 98.25 303 LEU A CA 1
ATOM 2194 C C . LEU A 1 303 ? 3.282 -8.525 -4.546 1.00 98.25 303 LEU A C 1
ATOM 2196 O O . LEU A 1 303 ? 2.245 -8.531 -3.888 1.00 98.25 303 LEU A O 1
ATOM 2200 N N . GLY A 1 304 ? 3.385 -9.164 -5.715 1.00 97.75 304 GLY A N 1
ATOM 2201 C CA . GLY A 1 304 ? 2.294 -9.937 -6.306 1.00 97.75 304 GLY A CA 1
ATOM 2202 C C . GLY A 1 304 ? 1.923 -11.182 -5.497 1.00 97.75 304 GLY A C 1
ATOM 2203 O O . GLY A 1 304 ? 0.745 -11.458 -5.298 1.00 97.75 304 GLY A O 1
ATOM 2204 N N . ALA A 1 305 ? 2.902 -11.926 -4.981 1.00 97.75 305 ALA A N 1
ATOM 2205 C CA . ALA A 1 305 ? 2.639 -13.073 -4.114 1.00 97.75 305 ALA A CA 1
ATOM 2206 C C . ALA A 1 305 ? 2.051 -12.631 -2.769 1.00 97.75 305 ALA A C 1
ATOM 2208 O O . ALA A 1 305 ? 1.111 -13.251 -2.275 1.00 97.75 305 ALA A O 1
ATOM 2209 N N . ASP A 1 306 ? 2.564 -11.538 -2.200 1.00 97.00 306 ASP A N 1
ATOM 2210 C CA . ASP A 1 306 ? 2.066 -11.003 -0.937 1.00 97.00 306 ASP A CA 1
ATOM 2211 C C . ASP A 1 306 ? 0.609 -10.533 -1.039 1.00 97.00 306 ASP A C 1
ATOM 2213 O O . ASP A 1 306 ? -0.200 -10.862 -0.172 1.00 97.00 306 ASP A O 1
ATOM 2217 N N . VAL A 1 307 ? 0.233 -9.828 -2.114 1.00 95.62 307 VAL A N 1
ATOM 2218 C CA . VAL A 1 307 ? -1.151 -9.354 -2.281 1.00 95.62 307 VAL A CA 1
ATOM 2219 C C . VAL A 1 307 ? -2.141 -10.516 -2.420 1.00 95.62 307 VAL A C 1
ATOM 2221 O O . VAL A 1 307 ? -3.222 -10.485 -1.833 1.00 95.62 307 VAL A O 1
ATOM 2224 N N . VAL A 1 308 ? -1.739 -11.593 -3.104 1.00 95.75 308 VAL A N 1
ATOM 2225 C CA . VAL A 1 308 ? -2.527 -12.833 -3.205 1.00 95.75 308 VAL A CA 1
ATOM 2226 C C . VAL A 1 308 ? -2.632 -13.539 -1.847 1.00 95.75 308 VAL A C 1
ATOM 2228 O O . VAL A 1 308 ? -3.673 -14.112 -1.531 1.00 95.75 308 VAL A O 1
ATOM 2231 N N . ALA A 1 309 ? -1.586 -13.467 -1.018 1.00 93.62 309 ALA A N 1
ATOM 2232 C CA . ALA A 1 309 ? -1.538 -14.065 0.317 1.00 93.62 309 ALA A CA 1
ATOM 2233 C C . ALA A 1 309 ? -2.209 -13.219 1.425 1.00 93.62 309 ALA A C 1
ATOM 2235 O O . ALA A 1 309 ? -2.219 -13.633 2.589 1.00 93.62 309 ALA A O 1
ATOM 2236 N N . GLY A 1 310 ? -2.781 -12.055 1.092 1.00 89.88 310 GLY A N 1
ATOM 2237 C CA . GLY A 1 310 ? -3.493 -11.186 2.038 1.00 89.88 310 GLY A CA 1
ATOM 2238 C C . GLY A 1 310 ? -2.680 -10.011 2.599 1.00 89.88 310 GLY A C 1
ATOM 2239 O O . GLY A 1 310 ? -3.030 -9.482 3.654 1.00 89.88 310 GLY A O 1
ATOM 2240 N N . SER A 1 311 ? -1.621 -9.591 1.902 1.00 93.12 311 SER A N 1
ATOM 2241 C CA . SER A 1 311 ? -0.840 -8.373 2.177 1.00 93.12 311 SER A CA 1
ATOM 2242 C C . SER A 1 311 ? -0.109 -8.359 3.526 1.00 93.12 311 SER A C 1
ATOM 2244 O O . SER A 1 311 ? -0.053 -7.329 4.200 1.00 93.12 311 SER A O 1
ATOM 2246 N N . ARG A 1 312 ? 0.445 -9.502 3.947 1.00 90.56 312 ARG A N 1
ATOM 2247 C CA . ARG A 1 312 ? 1.103 -9.641 5.258 1.00 90.56 312 ARG A CA 1
ATOM 2248 C C . ARG A 1 312 ? 2.469 -8.961 5.306 1.00 90.56 312 ARG A C 1
ATOM 2250 O O . ARG A 1 312 ? 2.774 -8.342 6.315 1.00 90.56 312 ARG A O 1
ATOM 2257 N N . LEU A 1 313 ? 3.258 -9.049 4.233 1.00 92.56 313 LEU A N 1
ATOM 2258 C CA . LEU A 1 313 ? 4.547 -8.355 4.100 1.00 92.56 313 LEU A CA 1
ATOM 2259 C C . LEU A 1 313 ? 4.373 -6.863 3.830 1.00 92.56 313 LEU A C 1
ATOM 2261 O O . LEU A 1 313 ? 5.291 -6.084 4.043 1.00 92.56 313 LEU A O 1
ATOM 2265 N N . GLN A 1 314 ? 3.219 -6.448 3.312 1.00 93.19 314 GLN A N 1
ATOM 2266 C CA . GLN A 1 314 ? 2.905 -5.034 3.150 1.00 93.19 314 GLN A CA 1
ATOM 2267 C C . GLN A 1 314 ? 2.458 -4.380 4.457 1.00 93.19 314 GLN A C 1
ATOM 2269 O O . GLN A 1 314 ? 2.695 -3.184 4.639 1.00 93.19 314 GLN A O 1
ATOM 2274 N N . LEU A 1 315 ? 1.805 -5.117 5.357 1.00 92.44 315 LEU A N 1
ATOM 2275 C CA . LEU A 1 315 ? 1.266 -4.563 6.592 1.00 92.44 315 LEU A CA 1
ATOM 2276 C C . LEU A 1 315 ? 2.390 -4.166 7.559 1.00 92.44 315 LEU A C 1
ATOM 2278 O O . LEU A 1 315 ? 3.049 -5.013 8.145 1.00 92.44 315 LEU A O 1
ATOM 2282 N N . SER A 1 316 ? 2.539 -2.864 7.804 1.00 92.44 316 SER A N 1
ATOM 2283 C CA . SER A 1 316 ? 3.619 -2.278 8.614 1.00 92.44 316 SER A CA 1
ATOM 2284 C C . SER A 1 316 ? 5.016 -2.338 7.986 1.00 92.44 316 SER A C 1
ATOM 2286 O O . SER A 1 316 ? 5.988 -2.104 8.700 1.00 92.44 316 SER A O 1
ATOM 2288 N N . SER A 1 317 ? 5.135 -2.533 6.671 1.00 95.12 317 SER A N 1
ATOM 2289 C CA . SER A 1 317 ? 6.392 -2.282 5.953 1.00 95.12 317 SER A CA 1
ATOM 2290 C C . SER A 1 317 ? 6.613 -0.780 5.743 1.00 95.12 317 SER A C 1
ATOM 2292 O O . SER A 1 317 ? 5.655 -0.013 5.632 1.00 95.12 317 SER A O 1
ATOM 2294 N N . VAL A 1 318 ? 7.873 -0.341 5.630 1.00 96.06 318 VAL A N 1
ATOM 2295 C CA . VAL A 1 318 ? 8.231 1.079 5.440 1.00 96.06 318 VAL A CA 1
ATOM 2296 C C . VAL A 1 318 ? 7.525 1.688 4.225 1.00 96.06 318 VAL A C 1
ATOM 2298 O O . VAL A 1 318 ? 6.920 2.747 4.346 1.00 96.06 318 VAL A O 1
ATOM 2301 N N . LEU A 1 319 ? 7.562 1.017 3.069 1.00 95.25 319 LEU A N 1
ATOM 2302 C CA . LEU A 1 319 ? 6.885 1.460 1.839 1.00 95.25 319 LEU A CA 1
ATOM 2303 C C . LEU A 1 319 ? 5.516 0.792 1.624 1.00 95.25 319 LEU A C 1
ATOM 2305 O O . LEU A 1 319 ? 4.924 0.926 0.552 1.00 95.25 319 LEU A O 1
ATOM 2309 N N . GLY A 1 320 ? 5.036 0.046 2.619 1.00 93.81 320 GLY A N 1
ATOM 2310 C CA . GLY A 1 320 ? 3.791 -0.703 2.554 1.00 93.81 320 GLY A CA 1
ATOM 2311 C C . GLY A 1 320 ? 2.594 0.039 3.139 1.00 93.81 320 GLY A C 1
ATOM 2312 O O . GLY A 1 320 ? 2.461 1.260 3.056 1.00 93.81 320 GLY A O 1
ATOM 2313 N N . LEU A 1 321 ? 1.682 -0.742 3.705 1.00 93.06 321 LEU A N 1
ATOM 2314 C CA . LEU A 1 321 ? 0.455 -0.280 4.333 1.00 93.06 321 LEU A CA 1
ATOM 2315 C C . LEU A 1 321 ? 0.761 0.165 5.762 1.00 93.06 321 LEU A C 1
ATOM 2317 O O . LEU A 1 321 ? 1.296 -0.617 6.545 1.00 93.06 321 LEU A O 1
ATOM 2321 N N . SER A 1 322 ? 0.395 1.398 6.123 1.00 92.12 322 SER A N 1
ATOM 2322 C CA . SER A 1 322 ? 0.533 1.899 7.495 1.00 92.12 322 SER A CA 1
ATOM 2323 C C . SER A 1 322 ? -0.787 1.744 8.259 1.00 92.12 322 SER A C 1
ATOM 2325 O O . SER A 1 322 ? -1.738 2.483 7.976 1.00 92.12 322 SER A O 1
ATOM 2327 N N . PRO A 1 323 ? -0.852 0.855 9.271 1.00 91.00 323 PRO A N 1
ATOM 2328 C CA . PRO A 1 323 ? -2.034 0.721 10.121 1.00 91.00 323 PRO A CA 1
ATOM 2329 C C . PRO A 1 323 ? -2.358 1.979 10.931 1.00 91.00 323 PRO A C 1
ATOM 2331 O O . PRO A 1 323 ? -3.510 2.179 11.304 1.00 91.00 323 PRO A O 1
ATOM 2334 N N . LEU A 1 324 ? -1.345 2.811 11.203 1.00 90.38 324 LEU A N 1
ATOM 2335 C CA . LEU A 1 324 ? -1.476 4.046 11.982 1.00 90.38 324 LEU A CA 1
ATOM 2336 C C . LEU A 1 324 ? -2.110 5.176 11.168 1.00 90.38 324 LEU A C 1
ATOM 2338 O O . LEU A 1 324 ? -2.891 5.950 11.708 1.00 90.38 324 LEU A O 1
ATOM 2342 N N . ILE A 1 325 ? -1.777 5.271 9.877 1.00 84.69 325 ILE A N 1
ATOM 2343 C CA . ILE A 1 325 ? -2.364 6.271 8.972 1.00 84.69 325 ILE A CA 1
ATOM 2344 C C . ILE A 1 325 ? -3.742 5.805 8.485 1.00 84.69 325 ILE A C 1
ATOM 2346 O O . ILE A 1 325 ? -4.642 6.620 8.306 1.00 84.69 325 ILE A O 1
ATOM 2350 N N . GLY A 1 326 ? -3.916 4.495 8.280 1.00 81.50 326 GLY A N 1
ATOM 2351 C CA . GLY A 1 326 ? -5.212 3.902 7.950 1.00 81.50 326 GLY A CA 1
ATOM 2352 C C . GLY A 1 326 ? -5.705 4.178 6.529 1.00 81.50 326 GLY A C 1
ATOM 2353 O O . GLY A 1 326 ? -6.909 4.185 6.296 1.00 81.50 326 GLY A O 1
ATOM 2354 N N . GLY A 1 327 ? -4.793 4.396 5.573 1.00 79.62 327 GLY A N 1
ATOM 2355 C CA . GLY A 1 327 ? -5.160 4.593 4.164 1.00 79.62 327 GLY A CA 1
ATOM 2356 C C . GLY A 1 327 ? -5.722 3.327 3.503 1.00 79.62 327 GLY A C 1
ATOM 2357 O O . GLY A 1 327 ? -6.710 3.385 2.777 1.00 79.62 327 GLY A O 1
ATOM 2358 N N . ARG A 1 328 ? -5.107 2.165 3.765 1.00 87.38 328 ARG A N 1
ATOM 2359 C CA . ARG A 1 328 ? -5.582 0.843 3.320 1.00 87.38 328 ARG A CA 1
ATOM 2360 C C . ARG A 1 328 ? -4.975 -0.256 4.206 1.00 87.38 328 ARG A C 1
ATOM 2362 O O . ARG A 1 328 ? -3.904 -0.053 4.774 1.00 87.38 328 ARG A O 1
ATOM 2369 N N . TYR A 1 329 ? -5.647 -1.404 4.314 1.00 90.31 329 TYR A N 1
ATOM 2370 C CA . TYR A 1 329 ? -5.255 -2.520 5.201 1.00 90.31 329 TYR A CA 1
ATOM 2371 C C . TYR A 1 329 ? -4.953 -3.839 4.471 1.00 90.31 329 TYR A C 1
ATOM 2373 O O . TYR A 1 329 ? -4.446 -4.775 5.080 1.00 90.31 329 TYR A O 1
ATOM 2381 N N . TYR A 1 330 ? -5.244 -3.913 3.173 1.00 90.62 330 TYR A N 1
ATOM 2382 C CA . TYR A 1 330 ? -4.931 -5.024 2.272 1.00 90.62 330 TYR A CA 1
ATOM 2383 C C . TYR A 1 330 ? -4.927 -4.501 0.828 1.00 90.62 330 TYR A C 1
ATOM 2385 O O . TYR A 1 330 ? -5.480 -3.430 0.566 1.00 90.62 330 TYR A O 1
ATOM 2393 N N . GLY A 1 331 ? -4.324 -5.229 -0.107 1.00 92.12 331 GLY A N 1
ATOM 2394 C CA . GLY A 1 331 ? -4.100 -4.729 -1.466 1.00 92.12 331 GLY A CA 1
ATOM 2395 C C . GLY A 1 331 ? -2.907 -3.788 -1.553 1.00 92.12 331 GLY A C 1
ATOM 2396 O O . GLY A 1 331 ? -2.180 -3.600 -0.578 1.00 92.12 331 GLY A O 1
ATOM 2397 N N . PHE A 1 332 ? -2.717 -3.168 -2.717 1.00 93.62 332 PHE A N 1
ATOM 2398 C CA . PHE A 1 332 ? -1.689 -2.146 -2.877 1.00 93.62 332 PHE A CA 1
ATOM 2399 C C . PHE A 1 332 ? -2.179 -0.796 -2.352 1.00 93.62 332 PHE A C 1
ATOM 2401 O O . PHE A 1 332 ? -3.200 -0.267 -2.783 1.00 93.62 332 PHE A O 1
ATOM 2408 N N . GLY A 1 333 ? -1.445 -0.223 -1.398 1.00 92.06 333 GLY A N 1
ATOM 2409 C CA . GLY A 1 333 ? -1.533 1.209 -1.107 1.00 92.06 333 GLY A CA 1
ATOM 2410 C C . GLY A 1 333 ? -0.753 2.017 -2.147 1.00 92.06 333 GLY A C 1
ATOM 2411 O O . GLY A 1 333 ? 0.145 1.484 -2.789 1.00 92.06 333 GLY A O 1
ATOM 2412 N N . ASN A 1 334 ? -1.016 3.319 -2.269 1.00 92.56 334 ASN A N 1
ATOM 2413 C CA . ASN A 1 334 ? -0.466 4.158 -3.348 1.00 92.56 334 ASN A CA 1
ATOM 2414 C C . ASN A 1 334 ? 1.076 4.163 -3.452 1.00 92.56 334 ASN A C 1
ATOM 2416 O O . ASN A 1 334 ? 1.627 4.281 -4.548 1.00 92.56 334 ASN A O 1
ATOM 2420 N N . ILE A 1 335 ? 1.786 4.026 -2.324 1.00 94.19 335 ILE A N 1
ATOM 2421 C CA . ILE A 1 335 ? 3.257 3.913 -2.298 1.00 94.19 335 ILE A CA 1
ATOM 2422 C C . ILE A 1 335 ? 3.696 2.563 -2.885 1.00 94.19 335 ILE A C 1
ATOM 2424 O O . ILE A 1 335 ? 4.519 2.529 -3.802 1.00 94.19 335 ILE A O 1
ATOM 2428 N N . ALA A 1 336 ? 3.120 1.461 -2.397 1.00 95.81 336 ALA A N 1
ATOM 2429 C CA . ALA A 1 336 ? 3.402 0.115 -2.889 1.00 95.81 336 ALA A CA 1
ATOM 2430 C C . ALA A 1 336 ? 2.999 -0.047 -4.364 1.00 95.81 336 ALA A C 1
ATOM 2432 O O . ALA A 1 336 ? 3.767 -0.617 -5.135 1.00 95.81 336 ALA A O 1
ATOM 2433 N N . PHE A 1 337 ? 1.869 0.538 -4.777 1.00 96.75 337 PHE A N 1
ATOM 2434 C CA . PHE A 1 337 ? 1.437 0.632 -6.171 1.00 96.75 337 PHE A CA 1
ATOM 2435 C C . PHE A 1 337 ? 2.520 1.271 -7.048 1.00 96.75 337 PHE A C 1
ATOM 2437 O O . PHE A 1 337 ? 2.904 0.697 -8.063 1.00 96.75 337 PHE A O 1
ATOM 2444 N N . ALA A 1 338 ? 3.065 2.429 -6.660 1.00 97.69 338 ALA A N 1
ATOM 2445 C CA . ALA A 1 338 ? 4.080 3.111 -7.463 1.00 97.69 338 ALA A CA 1
ATOM 2446 C C . ALA A 1 338 ? 5.336 2.241 -7.664 1.00 97.69 338 ALA A C 1
ATOM 2448 O O . ALA A 1 338 ? 5.879 2.176 -8.769 1.00 97.69 338 ALA A O 1
ATOM 2449 N N . VAL A 1 339 ? 5.770 1.529 -6.618 1.00 98.31 339 VAL A N 1
ATOM 2450 C CA . VAL A 1 339 ? 6.884 0.568 -6.687 1.00 98.31 339 VAL A CA 1
ATOM 2451 C C . VAL A 1 339 ? 6.532 -0.617 -7.595 1.00 98.31 339 VAL A C 1
ATOM 2453 O O . VAL A 1 339 ? 7.308 -0.958 -8.492 1.00 98.31 339 VAL A O 1
ATOM 2456 N N . PHE A 1 340 ? 5.357 -1.216 -7.397 1.00 98.56 340 PHE A N 1
ATOM 2457 C CA . PHE A 1 340 ? 4.849 -2.353 -8.164 1.00 98.56 340 PHE A CA 1
ATOM 2458 C C . PHE A 1 340 ? 4.697 -2.024 -9.653 1.00 98.56 340 PHE A C 1
ATOM 2460 O O . PHE A 1 340 ? 5.131 -2.794 -10.508 1.00 98.56 340 PHE A O 1
ATOM 2467 N N . ALA A 1 341 ? 4.159 -0.851 -9.981 1.00 98.56 341 ALA A N 1
ATOM 2468 C CA . ALA A 1 341 ? 3.935 -0.417 -11.350 1.00 98.56 341 ALA A CA 1
ATOM 2469 C C . ALA A 1 341 ? 5.249 -0.211 -12.112 1.00 98.56 341 ALA A C 1
ATOM 2471 O O . ALA A 1 341 ? 5.395 -0.678 -13.245 1.00 98.56 341 ALA A O 1
ATOM 2472 N N . MET A 1 342 ? 6.246 0.423 -11.484 1.00 98.69 342 MET A N 1
ATOM 2473 C CA . MET A 1 342 ? 7.575 0.545 -12.089 1.00 98.69 342 MET A CA 1
ATOM 2474 C C . MET A 1 342 ? 8.232 -0.830 -12.254 1.00 98.69 342 MET A C 1
ATOM 2476 O O . MET A 1 342 ? 8.782 -1.126 -13.316 1.00 98.69 342 MET A O 1
ATOM 2480 N N . ALA A 1 343 ? 8.118 -1.711 -11.257 1.00 98.75 343 ALA A N 1
ATOM 2481 C CA . ALA A 1 343 ? 8.607 -3.083 -11.346 1.00 98.75 343 ALA A CA 1
ATOM 2482 C C . ALA A 1 343 ? 7.950 -3.872 -12.497 1.00 98.75 343 ALA A C 1
ATOM 2484 O O . ALA A 1 343 ? 8.645 -4.544 -13.264 1.00 98.75 343 ALA A O 1
ATOM 2485 N N . ALA A 1 344 ? 6.637 -3.739 -12.694 1.00 98.81 344 ALA A N 1
ATOM 2486 C CA . ALA A 1 344 ? 5.915 -4.367 -13.798 1.00 98.81 344 ALA A CA 1
ATOM 2487 C C . ALA A 1 344 ? 6.420 -3.882 -15.164 1.00 98.81 344 ALA A C 1
ATOM 2489 O O . ALA A 1 344 ? 6.732 -4.701 -16.030 1.00 98.81 344 ALA A O 1
ATOM 2490 N N . LEU A 1 345 ? 6.578 -2.567 -15.349 1.00 98.75 345 LEU A N 1
ATOM 2491 C CA . LEU A 1 345 ? 7.052 -1.989 -16.611 1.00 98.75 345 LEU A CA 1
ATOM 2492 C C . LEU A 1 345 ? 8.489 -2.418 -16.947 1.00 98.75 345 LEU A C 1
ATOM 2494 O O . LEU A 1 345 ? 8.769 -2.801 -18.085 1.00 98.75 345 LEU A O 1
ATOM 2498 N N . PHE A 1 346 ? 9.399 -2.405 -15.969 1.00 98.69 346 PHE A N 1
ATOM 2499 C CA . PHE A 1 346 ? 10.780 -2.858 -16.178 1.00 98.69 346 PHE A CA 1
ATOM 2500 C C . PHE A 1 346 ? 10.861 -4.369 -16.441 1.00 98.69 346 PHE A C 1
ATOM 2502 O O . PHE A 1 346 ? 11.633 -4.794 -17.303 1.00 98.69 346 PHE A O 1
ATOM 2509 N N . THR A 1 347 ? 10.035 -5.173 -15.765 1.00 98.81 347 THR A N 1
ATOM 2510 C CA . THR A 1 347 ? 9.927 -6.620 -16.020 1.00 98.81 347 THR A CA 1
ATOM 2511 C C . THR A 1 347 ? 9.398 -6.890 -17.428 1.00 98.81 347 THR A C 1
ATOM 2513 O O . THR A 1 347 ? 9.978 -7.688 -18.162 1.00 98.81 347 THR A O 1
ATOM 2516 N N . ALA A 1 348 ? 8.353 -6.173 -17.847 1.00 98.62 348 ALA A N 1
ATOM 2517 C CA . ALA A 1 348 ? 7.770 -6.272 -19.181 1.00 98.62 348 ALA A CA 1
ATOM 2518 C C . ALA A 1 348 ? 8.779 -5.899 -20.278 1.00 98.62 348 ALA A C 1
ATOM 2520 O O . ALA A 1 348 ? 8.914 -6.621 -21.266 1.00 98.62 348 ALA A O 1
ATOM 2521 N N . ALA A 1 349 ? 9.531 -4.809 -20.095 1.00 98.31 349 ALA A N 1
ATOM 2522 C CA . ALA A 1 349 ? 10.574 -4.403 -21.034 1.00 98.31 349 ALA A CA 1
ATOM 2523 C C . ALA A 1 349 ? 11.708 -5.436 -21.117 1.00 98.31 349 ALA A C 1
ATOM 2525 O O . ALA A 1 349 ? 12.173 -5.748 -22.215 1.00 98.31 349 ALA A O 1
ATOM 2526 N N . TRP A 1 350 ? 12.126 -6.010 -19.984 1.00 97.94 350 TRP A N 1
ATOM 2527 C CA . TRP A 1 350 ? 13.130 -7.071 -19.976 1.00 97.94 350 TRP A CA 1
ATOM 2528 C C . TRP A 1 350 ? 12.627 -8.339 -20.680 1.00 97.94 350 TRP A C 1
ATOM 2530 O O . TRP A 1 350 ? 13.330 -8.870 -21.539 1.00 97.94 350 TRP A O 1
ATOM 2540 N N . ALA A 1 351 ? 11.397 -8.778 -20.416 1.00 97.94 351 ALA A N 1
ATOM 2541 C CA . ALA A 1 351 ? 10.802 -9.923 -21.103 1.00 97.94 351 ALA A CA 1
ATOM 2542 C C . ALA A 1 351 ? 10.692 -9.689 -22.623 1.00 97.94 351 ALA A C 1
ATOM 2544 O O . ALA A 1 351 ? 11.091 -10.537 -23.420 1.00 97.94 351 ALA A O 1
ATOM 2545 N N . ALA A 1 352 ? 10.235 -8.505 -23.039 1.00 97.81 352 ALA A N 1
ATOM 2546 C CA . ALA A 1 352 ? 10.131 -8.130 -24.448 1.00 97.81 352 ALA A CA 1
ATOM 2547 C C . ALA A 1 352 ? 11.497 -8.051 -25.148 1.00 97.81 352 ALA A C 1
ATOM 2549 O O . ALA A 1 352 ? 11.616 -8.382 -26.330 1.00 97.81 352 ALA A O 1
ATOM 2550 N N . SER A 1 353 ? 12.541 -7.643 -24.419 1.00 95.75 353 SER A N 1
ATOM 2551 C CA . SER A 1 353 ? 13.890 -7.497 -24.970 1.00 95.75 353 SER A CA 1
ATOM 2552 C C . SER A 1 353 ? 14.500 -8.812 -25.461 1.00 95.75 353 SER A C 1
ATOM 2554 O O . SER A 1 353 ? 15.302 -8.779 -26.388 1.00 95.75 353 SER A O 1
ATOM 2556 N N . ALA A 1 354 ? 14.057 -9.963 -24.940 1.00 94.06 354 ALA A N 1
ATOM 2557 C CA . ALA A 1 354 ? 14.491 -11.279 -25.416 1.00 94.06 354 ALA A CA 1
ATOM 2558 C C . ALA A 1 354 ? 14.076 -11.569 -26.872 1.00 94.06 354 ALA A C 1
ATOM 2560 O O . ALA A 1 354 ? 14.680 -12.406 -27.540 1.00 94.06 354 ALA A O 1
ATOM 2561 N N . PHE A 1 355 ? 13.049 -10.879 -27.373 1.00 95.81 355 PHE A N 1
ATOM 2562 C CA . PHE A 1 355 ? 12.525 -11.059 -28.727 1.00 95.81 355 PHE A CA 1
ATOM 2563 C C . PHE A 1 355 ? 12.947 -9.942 -29.685 1.00 95.81 355 PHE A C 1
ATOM 2565 O O . PHE A 1 355 ? 12.843 -10.099 -30.903 1.00 95.81 355 PHE A O 1
ATOM 2572 N N . LEU A 1 356 ? 13.399 -8.801 -29.164 1.00 93.06 356 LEU A N 1
ATOM 2573 C CA . LEU A 1 356 ? 13.722 -7.629 -29.968 1.00 93.06 356 LEU A CA 1
ATOM 2574 C C . LEU A 1 356 ? 15.183 -7.620 -30.437 1.00 93.06 356 LEU A C 1
ATOM 2576 O O . LEU A 1 356 ? 16.062 -8.121 -29.743 1.00 93.06 356 LEU A O 1
ATOM 2580 N N . PRO A 1 357 ? 15.460 -7.016 -31.610 1.00 88.19 357 PRO A N 1
ATOM 2581 C CA . PRO A 1 357 ? 14.507 -6.394 -32.541 1.00 88.19 357 PRO A CA 1
ATOM 2582 C C . PRO A 1 357 ? 13.810 -7.385 -33.499 1.00 88.19 357 PRO A C 1
ATOM 2584 O O . PRO A 1 357 ? 12.957 -6.967 -34.280 1.00 88.19 357 PRO A O 1
ATOM 2587 N N . ALA A 1 358 ? 14.161 -8.674 -33.449 1.00 91.44 358 ALA A N 1
ATOM 2588 C CA . ALA A 1 358 ? 13.827 -9.663 -34.476 1.00 91.44 358 ALA A CA 1
ATOM 2589 C C . ALA A 1 358 ? 12.336 -10.048 -34.556 1.00 91.44 358 ALA A C 1
ATOM 2591 O O . ALA A 1 358 ? 11.819 -10.272 -35.647 1.00 91.44 358 ALA A O 1
ATOM 2592 N N . ARG A 1 359 ? 11.633 -10.152 -33.420 1.00 94.00 359 ARG A N 1
ATOM 2593 C CA . ARG A 1 359 ? 10.257 -10.669 -33.341 1.00 94.00 359 ARG A CA 1
ATOM 2594 C C . ARG A 1 359 ? 9.364 -9.744 -32.511 1.00 94.00 359 ARG A C 1
ATOM 2596 O O . ARG A 1 359 ? 9.283 -9.849 -31.292 1.00 94.00 359 ARG A O 1
ATOM 2603 N N . ARG A 1 360 ? 8.647 -8.843 -33.185 1.00 95.00 360 ARG A N 1
ATOM 2604 C CA . ARG A 1 360 ? 7.824 -7.805 -32.530 1.00 95.00 360 ARG A CA 1
ATOM 2605 C C . ARG A 1 360 ? 6.522 -8.319 -31.914 1.00 95.00 360 ARG A C 1
ATOM 2607 O O . ARG A 1 360 ? 6.144 -7.867 -30.842 1.00 95.00 360 ARG A O 1
ATOM 2614 N N . ALA A 1 361 ? 5.856 -9.283 -32.552 1.00 95.25 361 ALA A N 1
ATOM 2615 C CA . ALA A 1 361 ? 4.625 -9.876 -32.021 1.00 95.25 361 ALA A CA 1
ATOM 2616 C C . ALA A 1 361 ? 4.824 -10.561 -30.649 1.00 95.25 361 ALA A C 1
ATOM 2618 O O . ALA A 1 361 ? 4.119 -10.190 -29.713 1.00 95.25 361 ALA A O 1
ATOM 2619 N N . PRO A 1 362 ? 5.801 -11.476 -30.457 1.00 96.81 362 PRO A N 1
ATOM 2620 C CA . PRO A 1 362 ? 6.046 -12.054 -29.135 1.00 96.81 362 PRO A CA 1
ATOM 2621 C C . PRO A 1 362 ? 6.603 -11.034 -28.133 1.00 96.81 362 PRO A C 1
ATOM 2623 O O . PRO A 1 362 ? 6.307 -11.145 -26.950 1.00 96.81 362 PRO A O 1
ATOM 2626 N N . ALA A 1 363 ? 7.331 -10.000 -28.581 1.00 97.38 363 ALA A N 1
ATOM 2627 C CA . ALA A 1 363 ? 7.730 -8.896 -27.706 1.00 97.38 363 ALA A CA 1
ATOM 2628 C C . ALA A 1 363 ? 6.507 -8.157 -27.135 1.00 97.38 363 ALA A C 1
ATOM 2630 O O . ALA A 1 363 ? 6.417 -7.949 -25.928 1.00 97.38 363 ALA A O 1
ATOM 2631 N N . ALA A 1 364 ? 5.544 -7.798 -27.990 1.00 96.50 364 ALA A N 1
ATOM 2632 C CA . ALA A 1 364 ? 4.297 -7.164 -27.571 1.00 96.50 364 ALA A CA 1
ATOM 2633 C C . ALA A 1 364 ? 3.449 -8.091 -26.687 1.00 96.50 364 ALA A C 1
ATOM 2635 O O . ALA A 1 364 ? 2.906 -7.638 -25.683 1.00 96.50 364 ALA A O 1
ATOM 2636 N N . ALA A 1 365 ? 3.389 -9.388 -27.009 1.00 97.19 365 ALA A N 1
ATOM 2637 C CA . ALA A 1 365 ? 2.708 -10.382 -26.184 1.00 97.19 365 ALA A CA 1
ATOM 2638 C C . ALA A 1 365 ? 3.344 -10.506 -24.790 1.00 97.19 365 ALA A C 1
ATOM 2640 O O . ALA A 1 365 ? 2.620 -10.548 -23.802 1.00 97.19 365 ALA A O 1
ATOM 2641 N N . ALA A 1 366 ? 4.677 -10.485 -24.683 1.00 97.94 366 ALA A N 1
ATOM 2642 C CA . ALA A 1 366 ? 5.373 -10.508 -23.397 1.00 97.94 366 ALA A CA 1
ATOM 2643 C C . ALA A 1 366 ? 5.019 -9.289 -22.528 1.00 97.94 366 ALA A C 1
ATOM 2645 O O . ALA A 1 366 ? 4.732 -9.448 -21.341 1.00 97.94 366 ALA A O 1
ATOM 2646 N N . VAL A 1 367 ? 4.963 -8.086 -23.122 1.00 98.25 367 VAL A N 1
ATOM 2647 C CA . VAL A 1 367 ? 4.478 -6.884 -22.418 1.00 98.25 367 VAL A CA 1
ATOM 2648 C C . VAL A 1 367 ? 3.021 -7.051 -21.996 1.00 98.25 367 VAL A C 1
ATOM 2650 O O . VAL A 1 367 ? 2.682 -6.757 -20.853 1.00 98.25 367 VAL A O 1
ATOM 2653 N N . GLY A 1 368 ? 2.171 -7.545 -22.899 1.00 96.88 368 GLY A N 1
ATOM 2654 C CA . GLY A 1 368 ? 0.751 -7.770 -22.642 1.00 96.88 368 GLY A CA 1
ATOM 2655 C C . GLY A 1 368 ? 0.499 -8.747 -21.495 1.00 96.88 368 GLY A C 1
ATOM 2656 O O . GLY A 1 368 ? -0.331 -8.462 -20.642 1.00 96.88 368 GLY A O 1
ATOM 2657 N N . VAL A 1 369 ? 1.245 -9.854 -21.420 1.00 98.19 369 VAL A N 1
ATOM 2658 C CA . VAL A 1 369 ? 1.113 -10.855 -20.348 1.00 98.19 369 VAL A CA 1
ATOM 2659 C C . VAL A 1 369 ? 1.540 -10.281 -18.999 1.00 98.19 369 VAL A C 1
ATOM 2661 O O . VAL A 1 369 ? 0.772 -10.355 -18.044 1.00 98.19 369 VAL A O 1
ATOM 2664 N N . VAL A 1 370 ? 2.728 -9.668 -18.910 1.00 98.56 370 VAL A N 1
ATOM 2665 C CA . VAL A 1 370 ? 3.194 -9.054 -17.652 1.00 98.56 370 VAL A CA 1
ATOM 2666 C C . VAL A 1 370 ? 2.249 -7.932 -17.219 1.00 98.56 370 VAL A C 1
ATOM 2668 O O . VAL A 1 370 ? 1.900 -7.831 -16.045 1.00 98.56 370 VAL A O 1
ATOM 2671 N N . GLY A 1 371 ? 1.796 -7.119 -18.173 1.00 97.25 371 GLY A N 1
ATOM 2672 C CA . GLY A 1 371 ? 0.849 -6.043 -17.928 1.00 97.25 371 GLY A CA 1
ATOM 2673 C C . GLY A 1 371 ? -0.519 -6.535 -17.457 1.00 97.25 371 GLY A C 1
ATOM 2674 O O . GLY A 1 371 ? -1.059 -5.987 -16.502 1.00 97.25 371 GLY A O 1
ATOM 2675 N N . LEU A 1 372 ? -1.058 -7.593 -18.068 1.00 95.44 372 LEU A N 1
ATOM 2676 C CA . LEU A 1 372 ? -2.315 -8.212 -17.646 1.00 95.44 372 LEU A CA 1
ATOM 2677 C C . LEU A 1 372 ? -2.207 -8.757 -16.220 1.00 95.44 372 LEU A C 1
ATOM 2679 O O . LEU A 1 372 ? -3.088 -8.499 -15.407 1.00 95.44 372 LEU A O 1
ATOM 2683 N N . VAL A 1 373 ? -1.114 -9.458 -15.902 1.00 97.62 373 VAL A N 1
ATOM 2684 C CA . VAL A 1 373 ? -0.851 -9.945 -14.540 1.00 97.62 373 VAL A CA 1
ATOM 2685 C C . VAL A 1 373 ? -0.804 -8.779 -13.552 1.00 97.62 373 VAL A C 1
ATOM 2687 O O . VAL A 1 373 ? -1.462 -8.843 -12.518 1.00 97.62 373 VAL A O 1
ATOM 2690 N N . ALA A 1 374 ? -0.100 -7.692 -13.880 1.00 97.56 374 ALA A N 1
ATOM 2691 C CA . ALA A 1 374 ? -0.032 -6.510 -13.022 1.00 97.56 374 ALA A CA 1
ATOM 2692 C C . ALA A 1 374 ? -1.411 -5.866 -12.798 1.00 97.56 374 ALA A C 1
ATOM 2694 O O . ALA A 1 374 ? -1.775 -5.594 -11.659 1.00 97.56 374 ALA A O 1
ATOM 2695 N N . VAL A 1 375 ? -2.204 -5.687 -13.859 1.00 93.88 375 VAL A N 1
ATOM 2696 C CA . VAL A 1 375 ? -3.560 -5.118 -13.776 1.00 93.88 375 VAL A CA 1
ATOM 2697 C C . VAL A 1 375 ? -4.501 -6.007 -12.959 1.00 93.88 375 VAL A C 1
ATOM 2699 O O . VAL A 1 375 ? -5.305 -5.490 -12.190 1.00 93.88 375 VAL A O 1
ATOM 2702 N N . VAL A 1 376 ? -4.407 -7.333 -13.088 1.00 92.12 376 VAL A N 1
ATOM 2703 C CA . VAL A 1 376 ? -5.220 -8.262 -12.288 1.00 92.12 376 VAL A CA 1
ATOM 2704 C C . VAL A 1 376 ? -4.812 -8.211 -10.817 1.00 92.12 376 VAL A C 1
ATOM 2706 O O . VAL A 1 376 ? -5.681 -8.100 -9.960 1.00 92.12 376 VAL A O 1
ATOM 2709 N N . LEU A 1 377 ? -3.514 -8.257 -10.510 1.00 95.12 377 LEU A N 1
ATOM 2710 C CA . LEU A 1 377 ? -3.030 -8.202 -9.126 1.00 95.12 377 LEU A CA 1
ATOM 2711 C C . LEU A 1 377 ? -3.424 -6.895 -8.423 1.00 95.12 377 LEU A C 1
ATOM 2713 O O . LEU A 1 377 ? -3.777 -6.923 -7.248 1.00 95.12 377 LEU A O 1
ATOM 2717 N N . ASP A 1 378 ? -3.402 -5.780 -9.150 1.00 92.81 378 ASP A N 1
ATOM 2718 C CA . ASP A 1 378 ? -3.745 -4.451 -8.640 1.00 92.81 378 ASP A CA 1
ATOM 2719 C C . ASP A 1 378 ? -5.264 -4.216 -8.550 1.00 92.81 378 ASP A C 1
ATOM 2721 O O . ASP A 1 378 ? -5.778 -3.681 -7.569 1.00 92.81 378 ASP A O 1
ATOM 2725 N N . GLY A 1 379 ? -6.016 -4.666 -9.558 1.00 85.12 379 GLY A N 1
ATOM 2726 C CA . GLY A 1 379 ? -7.437 -4.360 -9.715 1.00 85.12 379 GLY A CA 1
ATOM 2727 C C . GLY A 1 379 ? -8.418 -5.391 -9.161 1.00 85.12 379 GLY A C 1
ATOM 2728 O O . GLY A 1 379 ? -9.601 -5.075 -9.013 1.00 85.12 379 GLY A O 1
ATOM 2729 N N . TRP A 1 380 ? -7.991 -6.625 -8.875 1.00 85.19 380 TRP A N 1
ATOM 2730 C CA . TRP A 1 380 ? -8.923 -7.697 -8.519 1.00 85.19 380 TRP A CA 1
ATOM 2731 C C . TRP A 1 380 ? -9.566 -7.474 -7.133 1.00 85.19 380 TRP A C 1
ATOM 2733 O O . TRP A 1 380 ? -8.854 -7.360 -6.131 1.00 85.19 380 TRP A O 1
ATOM 2743 N N . PRO A 1 381 ? -10.913 -7.469 -7.008 1.00 80.88 381 PRO A N 1
ATOM 2744 C CA . PRO A 1 381 ? -11.593 -7.131 -5.750 1.00 80.88 381 PRO A CA 1
ATOM 2745 C C . PRO A 1 381 ? -11.240 -8.015 -4.546 1.00 80.88 381 PRO A C 1
ATOM 2747 O O . PRO A 1 381 ? -11.310 -7.556 -3.403 1.00 80.88 381 PRO A O 1
ATOM 2750 N N . ALA A 1 382 ? -10.859 -9.278 -4.775 1.00 81.81 382 ALA A N 1
ATOM 2751 C CA . ALA A 1 382 ? -10.454 -10.168 -3.687 1.00 81.81 382 ALA A CA 1
ATOM 2752 C C . ALA A 1 382 ? -9.120 -9.739 -3.052 1.00 81.81 382 ALA A C 1
ATOM 2754 O O . ALA A 1 382 ? -8.922 -9.970 -1.862 1.00 81.81 382 ALA A O 1
ATOM 2755 N N . PHE A 1 383 ? -8.249 -9.074 -3.817 1.00 86.50 383 PHE A N 1
ATOM 2756 C CA . PHE A 1 383 ? -6.922 -8.650 -3.372 1.00 86.50 383 PHE A CA 1
ATOM 2757 C C . PHE A 1 383 ? -6.903 -7.234 -2.789 1.00 86.50 383 PHE A C 1
ATOM 2759 O O . PHE A 1 383 ? -5.948 -6.889 -2.113 1.00 86.50 383 PHE A O 1
ATOM 2766 N N . GLY A 1 384 ? -7.966 -6.439 -2.963 1.00 77.88 384 GLY A N 1
ATOM 2767 C CA . GLY A 1 384 ? -8.038 -5.053 -2.476 1.00 77.88 384 GLY A CA 1
ATOM 2768 C C . GLY A 1 384 ? -7.841 -4.038 -3.590 1.00 77.88 384 GLY A C 1
ATOM 2769 O O . GLY A 1 384 ? -6.868 -3.289 -3.577 1.00 77.88 384 GLY A O 1
ATOM 2770 N N . SER A 1 385 ? -8.797 -4.042 -4.526 1.00 77.75 385 SER A N 1
ATOM 2771 C CA . SER A 1 385 ? -8.807 -3.293 -5.788 1.00 77.75 385 SER A CA 1
ATOM 2772 C C . SER A 1 385 ? -8.303 -1.852 -5.663 1.00 77.75 385 SER A C 1
ATOM 2774 O O . SER A 1 385 ? -8.964 -1.013 -5.043 1.00 77.75 385 SER A O 1
ATOM 2776 N N . ASP A 1 386 ? -7.179 -1.555 -6.316 1.00 84.19 386 ASP A N 1
ATOM 2777 C CA . ASP A 1 386 ? -6.681 -0.204 -6.543 1.00 84.19 386 ASP A CA 1
ATOM 2778 C C . ASP A 1 386 ? -7.096 0.321 -7.923 1.00 84.19 386 ASP A C 1
ATOM 2780 O O . ASP A 1 386 ? -6.384 0.212 -8.917 1.00 84.19 386 ASP A O 1
ATOM 2784 N N . PHE A 1 387 ? -8.292 0.899 -8.021 1.00 79.06 387 PHE A N 1
ATOM 2785 C CA . PHE A 1 387 ? -8.779 1.394 -9.314 1.00 79.06 387 PHE A CA 1
ATOM 2786 C C . PHE A 1 387 ? -7.933 2.540 -9.875 1.00 79.06 387 PHE A C 1
ATOM 2788 O O . PHE A 1 387 ? -7.769 2.639 -11.093 1.00 79.06 387 PHE A O 1
ATOM 2795 N N . GLY A 1 388 ? -7.409 3.405 -9.001 1.00 82.69 388 GLY A N 1
ATOM 2796 C CA . GLY A 1 388 ? -6.502 4.472 -9.410 1.00 82.69 388 GLY A CA 1
ATOM 2797 C C . GLY A 1 388 ? -5.198 3.901 -9.968 1.00 82.69 388 GLY A C 1
ATOM 2798 O O . GLY A 1 388 ? -4.734 4.339 -11.023 1.00 82.69 388 GLY A O 1
ATOM 2799 N N . GLY A 1 389 ? -4.672 2.854 -9.333 1.00 88.62 389 GLY A N 1
ATOM 2800 C CA . GLY A 1 389 ? -3.539 2.091 -9.840 1.00 88.62 389 GLY A CA 1
ATOM 2801 C C . GLY A 1 389 ? -3.773 1.491 -11.233 1.00 88.62 389 GLY A C 1
ATOM 2802 O O . GLY A 1 389 ? -2.989 1.735 -12.157 1.00 88.62 389 GLY A O 1
ATOM 2803 N N . VAL A 1 390 ? -4.913 0.824 -11.447 1.00 88.81 390 VAL A N 1
ATOM 2804 C CA . VAL A 1 390 ? -5.285 0.233 -12.747 1.00 88.81 390 VAL A CA 1
ATOM 2805 C C . VAL A 1 390 ? -5.387 1.296 -13.845 1.00 88.81 390 VAL A C 1
ATOM 2807 O O . VAL A 1 390 ? -4.842 1.118 -14.939 1.00 88.81 390 VAL A O 1
ATOM 2810 N N . LEU A 1 391 ? -6.045 2.424 -13.552 1.00 86.69 391 LEU A N 1
ATOM 2811 C CA . LEU A 1 391 ? -6.165 3.561 -14.472 1.00 86.69 391 LEU A CA 1
ATOM 2812 C C . LEU A 1 391 ? -4.804 4.130 -14.879 1.00 86.69 391 LEU A C 1
ATOM 2814 O O . LEU A 1 391 ? -4.639 4.578 -16.013 1.00 86.69 391 LEU A O 1
ATOM 2818 N N . ALA A 1 392 ? -3.835 4.105 -13.967 1.00 91.81 392 ALA A N 1
ATOM 2819 C CA . ALA A 1 392 ? -2.477 4.556 -14.220 1.00 91.81 392 ALA A CA 1
ATOM 2820 C C . ALA A 1 392 ? -1.640 3.528 -15.000 1.00 91.81 392 ALA A C 1
ATOM 2822 O O . ALA A 1 392 ? -0.877 3.911 -15.890 1.00 91.81 392 ALA A O 1
ATOM 2823 N N . LEU A 1 393 ? -1.798 2.232 -14.714 1.00 93.31 393 LEU A N 1
ATOM 2824 C CA . LEU A 1 393 ? -1.039 1.146 -15.340 1.00 93.31 393 LEU A CA 1
ATOM 2825 C C . LEU A 1 393 ? -1.387 0.928 -16.815 1.00 93.31 393 LEU A C 1
ATOM 2827 O O . LEU A 1 393 ? -0.482 0.729 -17.630 1.00 93.31 393 LEU A O 1
ATOM 2831 N N . ILE A 1 394 ? -2.675 0.965 -17.176 1.00 91.44 394 ILE A N 1
ATOM 2832 C CA . ILE A 1 394 ? -3.129 0.627 -18.536 1.00 91.44 394 ILE A CA 1
ATOM 2833 C C . ILE A 1 394 ? -2.471 1.520 -19.610 1.00 91.44 394 ILE A C 1
ATOM 2835 O O . ILE A 1 394 ? -1.923 0.967 -20.571 1.00 91.44 394 ILE A O 1
ATOM 2839 N N . PRO A 1 395 ? -2.438 2.866 -19.480 1.00 90.44 395 PRO A N 1
ATOM 2840 C CA . PRO A 1 395 ? -1.755 3.726 -20.444 1.00 90.44 395 PRO A CA 1
ATOM 2841 C C . PRO A 1 395 ? -0.256 3.425 -20.574 1.00 90.44 395 PRO A C 1
ATOM 2843 O O . PRO A 1 395 ? 0.270 3.394 -21.687 1.00 90.44 395 PRO A O 1
ATOM 2846 N N . GLY A 1 396 ? 0.432 3.170 -19.455 1.00 94.06 396 GLY A N 1
ATOM 2847 C CA . GLY A 1 396 ? 1.860 2.847 -19.443 1.00 94.06 396 GLY A CA 1
ATOM 2848 C C . GLY A 1 396 ? 2.172 1.522 -20.138 1.00 94.06 396 GLY A C 1
ATOM 2849 O O . GLY A 1 396 ? 3.021 1.469 -21.032 1.00 94.06 396 GLY A O 1
ATOM 2850 N N . ILE A 1 397 ? 1.445 0.460 -19.781 1.00 95.50 397 ILE A N 1
ATOM 2851 C CA . ILE A 1 397 ? 1.571 -0.864 -20.406 1.00 95.50 397 ILE A CA 1
ATOM 2852 C C . ILE A 1 397 ? 1.248 -0.777 -21.899 1.00 95.50 397 ILE A C 1
ATOM 2854 O O . ILE A 1 397 ? 1.997 -1.306 -22.717 1.00 95.50 397 ILE A O 1
ATOM 2858 N N . GLY A 1 398 ? 0.168 -0.084 -22.270 1.00 92.62 398 GLY A N 1
ATOM 2859 C CA . GLY A 1 398 ? -0.234 0.075 -23.665 1.00 92.62 398 GLY A CA 1
ATOM 2860 C C . GLY A 1 398 ? 0.803 0.820 -24.501 1.00 92.62 398 GLY A C 1
ATOM 2861 O O . GLY A 1 398 ? 1.131 0.384 -25.606 1.00 92.62 398 GLY A O 1
ATOM 2862 N N . LEU A 1 399 ? 1.392 1.891 -23.956 1.00 92.88 399 LEU A N 1
ATOM 2863 C CA . LEU A 1 399 ? 2.484 2.614 -24.606 1.00 92.88 399 LEU A CA 1
ATOM 2864 C C . LEU A 1 399 ? 3.691 1.701 -24.860 1.00 92.88 399 LEU A C 1
ATOM 2866 O O . LEU A 1 399 ? 4.257 1.696 -25.958 1.00 92.88 399 LEU A O 1
ATOM 2870 N N . LEU A 1 400 ? 4.069 0.907 -23.857 1.00 95.69 400 LEU A N 1
ATOM 2871 C CA . LEU A 1 400 ? 5.182 -0.030 -23.959 1.00 95.69 400 LEU A CA 1
ATOM 2872 C C . LEU A 1 400 ? 4.880 -1.173 -24.944 1.00 95.69 400 LEU A C 1
ATOM 2874 O O . LEU A 1 400 ? 5.749 -1.547 -25.732 1.00 95.69 400 LEU A O 1
ATOM 2878 N N . ALA A 1 401 ? 3.647 -1.684 -24.962 1.00 94.69 401 ALA A N 1
ATOM 2879 C CA . ALA A 1 401 ? 3.207 -2.742 -25.868 1.00 94.69 401 ALA A CA 1
ATOM 2880 C C . ALA A 1 401 ? 3.184 -2.268 -27.330 1.00 94.69 401 ALA A C 1
ATOM 2882 O O . ALA A 1 401 ? 3.671 -2.978 -28.212 1.00 94.69 401 ALA A O 1
ATOM 2883 N N . PHE A 1 402 ? 2.706 -1.048 -27.602 1.00 92.75 402 PHE A N 1
ATOM 2884 C CA . PHE A 1 402 ? 2.761 -0.454 -28.943 1.00 92.75 402 PHE A CA 1
ATOM 2885 C C . PHE A 1 402 ? 4.195 -0.256 -29.426 1.00 92.75 402 PHE A C 1
ATOM 2887 O O . PHE A 1 402 ? 4.505 -0.562 -30.581 1.00 92.75 402 PHE A O 1
ATOM 2894 N N . ALA A 1 403 ? 5.084 0.196 -28.540 1.00 93.50 403 ALA A N 1
ATOM 2895 C CA . ALA A 1 403 ? 6.500 0.310 -28.855 1.00 93.50 403 ALA A CA 1
ATOM 2896 C C . ALA A 1 403 ? 7.131 -1.060 -29.161 1.00 93.50 403 ALA A C 1
ATOM 2898 O O . ALA A 1 403 ? 7.858 -1.188 -30.146 1.00 93.50 403 ALA A O 1
ATOM 2899 N N . ALA A 1 404 ? 6.804 -2.098 -28.383 1.00 95.25 404 ALA A N 1
ATOM 2900 C CA . ALA A 1 404 ? 7.259 -3.472 -28.616 1.00 95.25 404 ALA A CA 1
ATOM 2901 C C . ALA A 1 404 ? 6.727 -4.061 -29.934 1.00 95.25 404 ALA A C 1
ATOM 2903 O O . ALA A 1 404 ? 7.470 -4.728 -30.657 1.00 95.25 404 ALA A O 1
ATOM 2904 N N . ALA A 1 405 ? 5.485 -3.737 -30.304 1.00 93.62 405 ALA A N 1
ATOM 2905 C CA . ALA A 1 405 ? 4.899 -4.077 -31.601 1.00 93.62 405 ALA A CA 1
ATOM 2906 C C . ALA A 1 405 ? 5.526 -3.286 -32.770 1.00 93.62 405 ALA A C 1
ATOM 2908 O O . ALA A 1 405 ? 5.327 -3.621 -33.940 1.00 93.62 405 ALA A O 1
ATOM 2909 N N . GLY A 1 406 ? 6.301 -2.235 -32.478 1.00 89.75 406 GLY A N 1
ATOM 2910 C CA . GLY A 1 406 ? 6.879 -1.325 -33.465 1.00 89.75 406 GLY A CA 1
ATOM 2911 C C . GLY A 1 406 ? 5.836 -0.472 -34.181 1.00 89.75 406 GLY A C 1
ATOM 2912 O O . GLY A 1 406 ? 6.045 -0.048 -35.319 1.00 89.75 406 GLY A O 1
ATOM 2913 N N . TRP A 1 407 ? 4.696 -0.253 -33.531 1.00 86.56 407 TRP A N 1
ATOM 2914 C CA . TRP A 1 407 ? 3.636 0.603 -34.028 1.00 86.56 407 TRP A CA 1
ATOM 2915 C C . TRP A 1 407 ? 3.985 2.060 -33.743 1.00 86.56 407 TRP A C 1
ATOM 2917 O O . TRP A 1 407 ? 4.317 2.431 -32.621 1.00 86.56 407 TRP A O 1
ATOM 2927 N N . ARG A 1 408 ? 3.877 2.913 -34.765 1.00 79.75 408 ARG A N 1
ATOM 2928 C CA . ARG A 1 408 ? 3.943 4.364 -34.563 1.00 79.75 408 ARG A CA 1
ATOM 2929 C C . ARG A 1 408 ? 2.764 4.810 -33.696 1.00 79.75 408 ARG A C 1
ATOM 2931 O O . ARG A 1 408 ? 1.637 4.348 -33.921 1.00 79.75 408 ARG A O 1
ATOM 2938 N N . LEU A 1 409 ? 3.024 5.707 -32.743 1.00 72.00 409 LEU A N 1
ATOM 2939 C CA . LEU A 1 409 ? 1.972 6.389 -31.994 1.00 72.00 409 LEU A CA 1
ATOM 2940 C C . LEU A 1 409 ? 1.210 7.299 -32.957 1.00 72.00 409 LEU A C 1
ATOM 2942 O O . LEU A 1 409 ? 1.639 8.405 -33.264 1.00 72.00 409 LEU A O 1
ATOM 2946 N N . ALA A 1 410 ? 0.089 6.800 -33.460 1.00 80.56 410 ALA A N 1
ATOM 2947 C CA . ALA A 1 410 ? -0.915 7.627 -34.104 1.00 80.56 410 ALA A CA 1
ATOM 2948 C C . ALA A 1 410 ? -1.922 8.066 -33.041 1.00 80.56 410 ALA A C 1
ATOM 2950 O O . ALA A 1 410 ? -2.280 7.265 -32.173 1.00 80.56 410 ALA A O 1
ATOM 2951 N N . TRP A 1 411 ? -2.430 9.294 -33.144 1.00 78.69 411 TRP A N 1
ATOM 2952 C CA . TRP A 1 411 ? -3.462 9.812 -32.242 1.00 78.69 411 TRP A CA 1
ATOM 2953 C C . TRP A 1 411 ? -4.664 8.870 -32.118 1.00 78.69 411 TRP A C 1
ATOM 2955 O O . TRP A 1 411 ? -5.147 8.654 -31.015 1.00 78.69 411 TRP A O 1
ATOM 2965 N N . GLY A 1 412 ? -5.066 8.203 -33.207 1.00 80.12 412 GLY A N 1
ATOM 2966 C CA . GLY A 1 412 ? -6.137 7.202 -33.174 1.00 80.12 412 GLY A CA 1
ATOM 2967 C C . GLY A 1 412 ? -5.841 5.983 -32.286 1.00 80.12 412 GLY A C 1
ATOM 2968 O O . GLY A 1 412 ? -6.742 5.472 -31.635 1.00 80.12 412 GLY A O 1
ATOM 2969 N N . ARG A 1 413 ? -4.582 5.534 -32.188 1.00 79.12 413 ARG A N 1
ATOM 2970 C CA . ARG A 1 413 ? -4.192 4.409 -31.312 1.00 79.12 413 ARG A CA 1
ATOM 2971 C C . ARG A 1 413 ? -4.103 4.825 -29.848 1.00 79.12 413 ARG A C 1
ATOM 2973 O O . ARG A 1 413 ? -4.445 4.039 -28.973 1.00 79.12 413 ARG A O 1
ATOM 2980 N N . VAL A 1 414 ? -3.662 6.057 -29.592 1.00 75.62 414 VAL A N 1
ATOM 2981 C CA . VAL A 1 414 ? -3.692 6.651 -28.248 1.00 75.62 414 VAL A CA 1
ATOM 2982 C C . VAL A 1 414 ? -5.139 6.819 -27.789 1.00 75.62 414 VAL A C 1
ATOM 2984 O O . VAL A 1 414 ? -5.470 6.410 -26.681 1.00 75.62 414 VAL A O 1
ATOM 2987 N N . ALA A 1 415 ? -6.012 7.329 -28.662 1.00 76.81 415 ALA A N 1
ATOM 2988 C CA . ALA A 1 415 ? -7.443 7.431 -28.406 1.00 76.81 415 ALA A CA 1
ATOM 2989 C C . ALA A 1 415 ? -8.076 6.054 -28.168 1.00 76.81 415 ALA A C 1
ATOM 2991 O O . ALA A 1 415 ? -8.844 5.908 -27.228 1.00 76.81 415 ALA A O 1
ATOM 2992 N N . LEU A 1 416 ? -7.705 5.027 -28.943 1.00 81.06 416 LEU A N 1
ATOM 2993 C CA . LEU A 1 416 ? -8.177 3.656 -28.733 1.00 81.06 416 LEU A CA 1
ATOM 2994 C C . LEU A 1 416 ? -7.728 3.086 -27.380 1.00 81.06 416 LEU A C 1
ATOM 2996 O O . LEU A 1 416 ? -8.525 2.458 -26.693 1.00 81.06 416 LEU A O 1
ATOM 3000 N N . LEU A 1 417 ? -6.473 3.313 -26.979 1.00 77.44 417 LEU A N 1
ATOM 3001 C CA . LEU A 1 417 ? -5.964 2.875 -25.678 1.00 77.44 417 LEU A CA 1
ATOM 3002 C C . LEU A 1 417 ? -6.689 3.586 -24.529 1.00 77.44 417 LEU A C 1
ATOM 3004 O O . LEU A 1 417 ? -7.108 2.936 -23.575 1.00 77.44 417 LEU A O 1
ATOM 3008 N N . ALA A 1 418 ? -6.869 4.904 -24.641 1.00 76.88 418 ALA A N 1
ATOM 3009 C CA . ALA A 1 418 ? -7.615 5.696 -23.670 1.00 76.88 418 ALA A CA 1
ATOM 3010 C C . ALA A 1 418 ? -9.085 5.254 -23.594 1.00 76.88 418 ALA A C 1
ATOM 3012 O O . ALA A 1 418 ? -9.612 5.082 -22.499 1.00 76.88 418 ALA A O 1
ATOM 3013 N N . ALA A 1 419 ? -9.723 5.001 -24.739 1.00 79.75 419 ALA A N 1
ATOM 3014 C CA . ALA A 1 419 ? -11.092 4.504 -24.818 1.00 79.75 419 ALA A CA 1
ATOM 3015 C C . ALA A 1 419 ? -11.223 3.094 -24.229 1.00 79.75 419 ALA A C 1
ATOM 3017 O O . ALA A 1 419 ? -12.168 2.837 -23.497 1.00 79.75 419 ALA A O 1
ATOM 3018 N N . GLY A 1 420 ? -10.267 2.197 -24.487 1.00 79.25 420 GLY A N 1
ATOM 3019 C CA . GLY A 1 420 ? -10.242 0.855 -23.903 1.00 79.25 420 GLY A CA 1
ATOM 3020 C C . GLY A 1 420 ? -10.056 0.881 -22.385 1.00 79.25 420 GLY A C 1
ATOM 3021 O O . GLY A 1 420 ? -10.768 0.181 -21.669 1.00 79.25 420 GLY A O 1
ATOM 3022 N N . ALA A 1 421 ? -9.154 1.732 -21.885 1.00 74.06 421 ALA A N 1
ATOM 3023 C CA . ALA A 1 421 ? -8.967 1.950 -20.451 1.00 74.06 421 ALA A CA 1
ATOM 3024 C C . ALA A 1 421 ? -10.242 2.506 -19.798 1.00 74.06 421 ALA A C 1
ATOM 3026 O O . ALA A 1 421 ? -10.706 1.969 -18.793 1.00 74.06 421 ALA A O 1
ATOM 3027 N N . ALA A 1 422 ? -10.840 3.538 -20.403 1.00 77.75 422 ALA A N 1
ATOM 3028 C CA . ALA A 1 422 ? -12.092 4.123 -19.942 1.00 77.75 422 ALA A CA 1
ATOM 3029 C C . ALA A 1 422 ? -13.226 3.090 -19.954 1.00 77.75 422 ALA A C 1
ATOM 3031 O O . ALA A 1 422 ? -13.905 2.936 -18.949 1.00 77.75 422 ALA A O 1
ATOM 3032 N N . ALA A 1 423 ? -13.378 2.320 -21.035 1.00 81.31 423 ALA A N 1
ATOM 3033 C CA . ALA A 1 423 ? -14.400 1.287 -21.156 1.00 81.31 423 ALA A CA 1
ATOM 3034 C C . ALA A 1 423 ? -14.247 0.190 -20.095 1.00 81.31 423 ALA A C 1
ATOM 3036 O O . ALA A 1 423 ? -15.240 -0.196 -19.484 1.00 81.31 423 ALA A O 1
ATOM 3037 N N . ALA A 1 424 ? -13.023 -0.280 -19.830 1.00 75.25 424 ALA A N 1
ATOM 3038 C CA . ALA A 1 424 ? -12.768 -1.272 -18.786 1.00 75.25 424 ALA A CA 1
ATOM 3039 C C . ALA A 1 424 ? -13.164 -0.744 -17.398 1.00 75.25 424 ALA A C 1
ATOM 3041 O O . ALA A 1 424 ? -13.852 -1.430 -16.643 1.00 75.25 424 ALA A O 1
ATOM 3042 N N . VAL A 1 425 ? -12.792 0.498 -17.079 1.00 74.75 425 VAL A N 1
ATOM 3043 C CA . VAL A 1 425 ? -13.145 1.118 -15.795 1.00 74.75 425 VAL A CA 1
ATOM 3044 C C . VAL A 1 425 ? -14.637 1.398 -15.686 1.00 74.75 425 VAL A C 1
ATOM 3046 O O . VAL A 1 425 ? -15.229 1.089 -14.656 1.00 74.75 425 VAL A O 1
ATOM 3049 N N . THR A 1 426 ? -15.269 1.910 -16.741 1.00 81.38 426 THR A N 1
ATOM 3050 C CA . THR A 1 426 ? -16.719 2.114 -16.790 1.00 81.38 426 THR A CA 1
ATOM 3051 C C . THR A 1 426 ? -17.461 0.794 -16.625 1.00 81.38 426 THR A C 1
ATOM 3053 O O . THR A 1 426 ? -18.405 0.739 -15.845 1.00 81.38 426 THR A O 1
ATOM 3056 N N . ALA A 1 427 ? -17.026 -0.282 -17.284 1.00 83.12 427 ALA A N 1
ATOM 3057 C CA . ALA A 1 427 ? -17.641 -1.596 -17.135 1.00 83.12 427 ALA A CA 1
ATOM 3058 C C . ALA A 1 427 ? -17.579 -2.074 -15.679 1.00 83.12 427 ALA A C 1
ATOM 3060 O O . ALA A 1 427 ? -18.604 -2.446 -15.116 1.00 83.12 427 ALA A O 1
ATOM 3061 N N . ILE A 1 428 ? -16.412 -1.992 -15.031 1.00 75.94 428 ILE A N 1
ATOM 3062 C CA . ILE A 1 428 ? -16.268 -2.381 -13.620 1.00 75.94 428 ILE A CA 1
ATOM 3063 C C . ILE A 1 428 ? -17.114 -1.479 -12.704 1.00 75.94 428 ILE A C 1
ATOM 3065 O O . ILE A 1 428 ? -17.756 -1.972 -11.778 1.00 75.94 428 ILE A O 1
ATOM 3069 N N . ALA A 1 429 ? -17.167 -0.174 -12.982 1.00 80.69 429 ALA A N 1
ATOM 3070 C CA . ALA A 1 429 ? -17.956 0.800 -12.229 1.00 80.69 429 ALA A CA 1
ATOM 3071 C C . ALA A 1 429 ? -19.455 0.544 -12.311 1.00 80.69 429 ALA A C 1
ATOM 3073 O O . ALA A 1 429 ? -20.147 0.578 -11.295 1.00 80.69 429 ALA A O 1
ATOM 3074 N N . VAL A 1 430 ? -19.947 0.237 -13.508 1.00 85.88 430 VAL A N 1
ATOM 3075 C CA . VAL A 1 430 ? -21.349 -0.104 -13.736 1.00 85.88 430 VAL A CA 1
ATOM 3076 C C . VAL A 1 430 ? -21.677 -1.456 -13.107 1.00 85.88 430 VAL A C 1
ATOM 3078 O O . VAL A 1 430 ? -22.689 -1.563 -12.425 1.00 85.88 430 VAL A O 1
ATOM 3081 N N . LEU A 1 431 ? -20.812 -2.465 -13.246 1.00 84.38 431 LEU A N 1
ATOM 3082 C CA . LEU A 1 431 ? -20.997 -3.763 -12.586 1.00 84.38 431 LEU A CA 1
ATOM 3083 C C . LEU A 1 431 ? -21.064 -3.627 -11.059 1.00 84.38 431 LEU A C 1
ATOM 3085 O O . LEU A 1 431 ? -21.885 -4.278 -10.418 1.00 84.38 431 LEU A O 1
ATOM 3089 N N . ASP A 1 432 ? -20.243 -2.756 -10.472 1.00 77.75 432 ASP A N 1
ATOM 3090 C CA . ASP A 1 432 ? -20.332 -2.426 -9.051 1.00 77.75 432 ASP A CA 1
ATOM 3091 C C . ASP A 1 432 ? -21.632 -1.682 -8.708 1.00 77.75 432 ASP A C 1
ATOM 3093 O O . ASP A 1 432 ? -22.290 -2.005 -7.723 1.00 77.75 432 ASP A O 1
ATOM 3097 N N . TRP A 1 433 ? -22.044 -0.720 -9.532 1.00 87.19 433 TRP A N 1
ATOM 3098 C CA . TRP A 1 433 ? -23.293 0.022 -9.347 1.00 87.19 433 TRP A CA 1
ATOM 3099 C C . TRP A 1 433 ? -24.548 -0.864 -9.429 1.00 87.19 433 TRP A C 1
ATOM 3101 O O . TRP A 1 433 ? -25.527 -0.607 -8.726 1.00 87.19 433 TRP A O 1
ATOM 3111 N N . LEU A 1 434 ? -24.516 -1.942 -10.216 1.00 90.12 434 LEU A N 1
ATOM 3112 C CA . LEU A 1 434 ? -25.601 -2.926 -10.284 1.00 90.12 434 LEU A CA 1
ATOM 3113 C C . LEU A 1 434 ? -25.771 -3.732 -8.984 1.00 90.12 434 LEU A C 1
ATOM 3115 O O . LEU A 1 434 ? -26.805 -4.372 -8.794 1.00 90.12 434 LEU A O 1
ATOM 3119 N N . ARG A 1 435 ? -24.797 -3.694 -8.063 1.00 80.81 435 ARG A N 1
ATOM 3120 C CA . ARG A 1 435 ? -24.940 -4.300 -6.732 1.00 80.81 435 ARG A CA 1
ATOM 3121 C C . ARG A 1 435 ? -25.967 -3.534 -5.882 1.00 80.81 435 ARG A C 1
ATOM 3123 O O . ARG A 1 435 ? -26.169 -2.332 -6.096 1.00 80.81 435 ARG A O 1
ATOM 3130 N N . PRO A 1 436 ? -26.594 -4.191 -4.881 1.00 78.81 436 PRO A N 1
ATOM 3131 C CA . PRO A 1 436 ? -27.494 -3.521 -3.945 1.00 78.81 436 PRO A CA 1
ATOM 3132 C C . PRO A 1 436 ? -26.845 -2.265 -3.342 1.00 78.81 436 PRO A C 1
ATOM 3134 O O . PRO A 1 436 ? -25.657 -2.324 -3.020 1.00 78.81 436 PRO A O 1
ATOM 3137 N N . PRO A 1 437 ? -27.580 -1.153 -3.125 1.00 72.50 437 PRO A N 1
ATOM 3138 C CA . PRO A 1 437 ? -26.999 0.117 -2.673 1.00 72.50 437 PRO A CA 1
ATOM 3139 C C . PRO A 1 437 ? -26.100 0.005 -1.436 1.00 72.50 437 PRO A C 1
ATOM 3141 O O . PRO A 1 437 ? -25.052 0.640 -1.379 1.00 72.50 437 PRO A O 1
ATOM 3144 N N . ALA A 1 438 ? -26.463 -0.863 -0.487 1.00 62.50 438 ALA A N 1
ATOM 3145 C CA . ALA A 1 438 ? -25.694 -1.120 0.731 1.00 62.50 438 ALA A CA 1
ATOM 3146 C C . ALA A 1 438 ? -24.353 -1.855 0.504 1.00 62.50 438 ALA A C 1
ATOM 3148 O O . ALA A 1 438 ? -23.534 -1.919 1.414 1.00 62.50 438 ALA A O 1
ATOM 3149 N N . GLN A 1 439 ? -24.134 -2.431 -0.680 1.00 63.88 439 GLN A N 1
ATOM 3150 C CA . GLN A 1 439 ? -22.955 -3.233 -1.038 1.00 63.88 439 GLN A CA 1
ATOM 3151 C C . GLN A 1 439 ? -22.102 -2.589 -2.141 1.00 63.88 439 GLN A C 1
ATOM 3153 O O . GLN A 1 439 ? -21.059 -3.137 -2.507 1.00 63.88 439 GLN A O 1
ATOM 3158 N N . ARG A 1 440 ? -22.540 -1.449 -2.691 1.00 72.06 440 ARG A N 1
ATOM 3159 C CA . ARG A 1 440 ? -21.781 -0.701 -3.698 1.00 72.06 440 ARG A CA 1
ATOM 3160 C C . ARG A 1 440 ? -20.490 -0.184 -3.081 1.00 72.06 440 ARG A C 1
ATOM 3162 O O . ARG A 1 440 ? -20.506 0.389 -1.990 1.00 72.06 440 ARG A O 1
ATOM 3169 N N . SER A 1 441 ? -19.382 -0.337 -3.797 1.00 71.12 441 SER A N 1
ATOM 3170 C CA . SER A 1 441 ? -18.146 0.342 -3.410 1.00 71.12 441 SER A CA 1
ATOM 3171 C C . SER A 1 441 ? -18.217 1.833 -3.769 1.00 71.12 441 SER A C 1
ATOM 3173 O O . SER A 1 441 ? -19.185 2.306 -4.373 1.00 71.12 441 SER A O 1
ATOM 3175 N N . HIS A 1 442 ? -17.165 2.589 -3.449 1.00 69.75 442 HIS A N 1
ATOM 3176 C CA . HIS A 1 442 ? -17.035 3.989 -3.865 1.00 69.75 442 HIS A CA 1
ATOM 3177 C C . HIS A 1 442 ? -17.173 4.193 -5.380 1.00 69.75 442 HIS A C 1
ATOM 3179 O O . HIS A 1 442 ? -17.560 5.273 -5.816 1.00 69.75 442 HIS A O 1
ATOM 3185 N N . LEU A 1 443 ? -16.874 3.170 -6.182 1.00 70.44 443 LEU A N 1
ATOM 3186 C CA . LEU A 1 443 ? -16.979 3.214 -7.636 1.00 70.44 443 LEU A CA 1
ATOM 3187 C C . LEU A 1 443 ? -18.451 3.211 -8.085 1.00 70.44 443 LEU A C 1
ATOM 3189 O O . LEU A 1 443 ? -18.873 4.091 -8.829 1.00 70.44 443 LEU A O 1
ATOM 3193 N N . GLY A 1 444 ? -19.259 2.291 -7.558 1.00 76.56 444 GLY A N 1
ATOM 3194 C CA . GLY A 1 444 ? -20.698 2.251 -7.791 1.00 76.56 444 GLY A CA 1
ATOM 3195 C C . GLY A 1 444 ? -21.407 3.473 -7.206 1.00 76.56 444 GLY A C 1
ATOM 3196 O O . GLY A 1 444 ? -22.321 4.011 -7.824 1.00 76.56 444 GLY A O 1
ATOM 3197 N N . GLN A 1 445 ? -20.949 3.981 -6.058 1.00 77.44 445 GLN A N 1
ATOM 3198 C CA . GLN A 1 445 ? -21.423 5.260 -5.515 1.00 77.44 445 GLN A CA 1
ATOM 3199 C C . GLN A 1 445 ? -21.049 6.447 -6.415 1.00 77.44 445 GLN A C 1
ATOM 3201 O O . GLN A 1 445 ? -21.843 7.368 -6.558 1.00 77.44 445 GLN A O 1
ATOM 3206 N N . PHE A 1 446 ? -19.876 6.433 -7.055 1.00 80.50 446 PHE A N 1
ATOM 3207 C CA . PHE A 1 446 ? -19.493 7.467 -8.016 1.00 80.50 446 PHE A CA 1
ATOM 3208 C C . PHE A 1 446 ? -20.364 7.426 -9.275 1.00 80.50 446 PHE A C 1
ATOM 3210 O O . PHE A 1 446 ? -20.789 8.479 -9.735 1.00 80.50 446 PHE A O 1
ATOM 3217 N N . VAL A 1 447 ? -20.691 6.236 -9.795 1.00 85.00 447 VAL A N 1
ATOM 3218 C CA . VAL A 1 447 ? -21.668 6.103 -10.893 1.00 85.00 447 VAL A CA 1
ATOM 3219 C C . VAL A 1 447 ? -23.011 6.696 -10.480 1.00 85.00 447 VAL A C 1
ATOM 3221 O O . VAL A 1 447 ? -23.577 7.480 -11.233 1.00 85.00 447 VAL A O 1
ATOM 3224 N N . GLN A 1 448 ? -23.480 6.402 -9.263 1.00 84.88 448 GLN A N 1
ATOM 3225 C CA . GLN A 1 448 ? -24.694 7.017 -8.728 1.00 84.88 448 GLN A CA 1
ATOM 3226 C C . GLN A 1 448 ? -24.570 8.550 -8.675 1.00 84.88 448 GLN A C 1
ATOM 3228 O O . GLN A 1 448 ? -25.436 9.238 -9.192 1.00 84.88 448 GLN A O 1
ATOM 3233 N N . ALA A 1 449 ? -23.455 9.091 -8.178 1.00 81.94 449 ALA A N 1
ATOM 3234 C CA . ALA A 1 449 ? -23.211 10.534 -8.150 1.00 81.94 449 ALA A CA 1
ATOM 3235 C C . ALA A 1 449 ? -23.157 11.175 -9.551 1.00 81.94 449 ALA A C 1
ATOM 3237 O O . ALA A 1 449 ? -23.508 12.341 -9.703 1.00 81.94 449 ALA A O 1
ATOM 3238 N N . VAL A 1 450 ? -22.721 10.449 -10.587 1.00 88.50 450 VAL A N 1
ATOM 3239 C CA . VAL A 1 450 ? -22.805 10.913 -11.984 1.00 88.50 450 VAL A CA 1
ATOM 3240 C C . VAL A 1 450 ? -24.257 10.997 -12.438 1.00 88.50 450 VAL A C 1
ATOM 3242 O O . VAL A 1 450 ? -24.639 12.007 -13.023 1.00 88.50 450 VAL A O 1
ATOM 3245 N N . LEU A 1 451 ? -25.061 9.974 -12.142 1.00 89.81 451 LEU A N 1
ATOM 3246 C CA . LEU A 1 451 ? -26.489 9.957 -12.468 1.00 89.81 451 LEU A CA 1
ATOM 3247 C C . LEU A 1 451 ? -27.262 11.053 -11.721 1.00 89.81 451 LEU A C 1
ATOM 3249 O O . LEU A 1 451 ? -28.142 11.679 -12.302 1.00 89.81 451 LEU A O 1
ATOM 3253 N N . ASP A 1 452 ? -26.877 11.332 -10.477 1.00 87.81 452 ASP A N 1
ATOM 3254 C CA . ASP A 1 452 ? -27.495 12.351 -9.623 1.00 87.81 452 ASP A CA 1
ATOM 3255 C C . ASP A 1 452 ? -27.009 13.783 -9.952 1.00 87.81 452 ASP A C 1
ATOM 3257 O O . ASP A 1 452 ? -27.442 14.751 -9.330 1.00 87.81 452 ASP A O 1
ATOM 3261 N N . GLY A 1 453 ? -26.091 13.949 -10.916 1.00 86.88 453 GLY A N 1
ATOM 3262 C CA . GLY A 1 453 ? -25.530 15.252 -11.298 1.00 86.88 453 GLY A CA 1
ATOM 3263 C C . GLY A 1 453 ? -24.490 15.824 -10.318 1.00 86.88 453 GLY A C 1
ATOM 3264 O O . GLY A 1 453 ? -24.057 16.966 -10.468 1.00 86.88 453 GLY A O 1
ATOM 3265 N N . GLU A 1 454 ? -24.030 15.043 -9.339 1.00 81.81 454 GLU A N 1
ATOM 3266 C CA . GLU A 1 454 ? -23.057 15.448 -8.315 1.00 81.81 454 GLU A CA 1
ATOM 3267 C C . GLU A 1 454 ? -21.587 15.154 -8.677 1.00 81.81 454 GLU A C 1
ATOM 3269 O O . GLU A 1 454 ? -20.672 15.512 -7.927 1.00 81.81 454 GLU A O 1
ATOM 3274 N N . ALA A 1 455 ? -21.320 14.534 -9.832 1.00 81.19 455 ALA A N 1
ATOM 3275 C CA . ALA A 1 455 ? -19.971 14.129 -10.246 1.00 81.19 455 ALA A CA 1
ATOM 3276 C C . ALA A 1 455 ? -18.938 15.259 -10.176 1.00 81.19 455 ALA A C 1
ATOM 3278 O O . ALA A 1 455 ? -17.837 15.054 -9.657 1.00 81.19 455 ALA A O 1
ATOM 3279 N N . LEU A 1 456 ? -19.291 16.458 -10.655 1.00 83.62 456 LEU A N 1
ATOM 3280 C CA . LEU A 1 456 ? -18.373 17.597 -10.668 1.00 83.62 456 LEU A CA 1
ATOM 3281 C C . LEU A 1 456 ? -17.923 17.959 -9.250 1.00 83.62 456 LEU A C 1
ATOM 3283 O O . LEU A 1 456 ? -16.739 18.184 -9.029 1.00 83.62 456 LEU A O 1
ATOM 3287 N N . ARG A 1 457 ? -18.840 17.927 -8.278 1.00 79.88 457 ARG A N 1
ATOM 3288 C CA . ARG A 1 457 ? -18.548 18.217 -6.870 1.00 79.88 457 ARG A CA 1
ATOM 3289 C C . ARG A 1 457 ? -17.623 17.172 -6.246 1.00 79.88 457 ARG A C 1
ATOM 3291 O O . ARG A 1 457 ? -16.769 17.507 -5.428 1.00 79.88 457 ARG A O 1
ATOM 3298 N N . VAL A 1 458 ? -17.780 15.900 -6.619 1.00 75.31 458 VAL A N 1
ATOM 3299 C CA . VAL A 1 458 ? -16.891 14.821 -6.160 1.00 75.31 458 VAL A CA 1
ATOM 3300 C C . VAL A 1 458 ? -15.486 14.994 -6.741 1.00 75.31 458 VAL A C 1
ATOM 3302 O O . VAL A 1 458 ? -14.502 14.836 -6.015 1.00 75.31 458 VAL A O 1
ATOM 3305 N N . ILE A 1 459 ? -15.391 15.346 -8.027 1.00 79.62 459 ILE A N 1
ATOM 3306 C CA . ILE A 1 459 ? -14.120 15.574 -8.724 1.00 79.62 459 ILE A CA 1
ATOM 3307 C C . ILE A 1 459 ? -13.402 16.804 -8.161 1.00 79.62 459 ILE A C 1
ATOM 3309 O O . ILE A 1 459 ? -12.225 16.696 -7.819 1.00 79.62 459 ILE A O 1
ATOM 3313 N N . THR A 1 460 ? -14.084 17.945 -8.007 1.00 80.62 460 THR A N 1
ATOM 3314 C CA . THR A 1 460 ? -13.469 19.169 -7.466 1.00 80.62 460 THR A CA 1
ATOM 3315 C C . THR A 1 460 ? -12.970 18.955 -6.044 1.00 80.62 460 THR A C 1
ATOM 3317 O O . THR A 1 460 ? -11.823 19.278 -5.755 1.00 80.62 460 THR A O 1
ATOM 3320 N N . ARG A 1 461 ? -13.753 18.287 -5.186 1.00 77.44 461 ARG A N 1
ATOM 3321 C CA . ARG A 1 461 ? -13.323 17.931 -3.824 1.00 77.44 461 ARG A CA 1
ATOM 3322 C C . ARG A 1 461 ? -12.069 17.049 -3.814 1.00 77.44 461 ARG A C 1
ATOM 3324 O O . ARG A 1 461 ? -11.191 17.244 -2.978 1.00 77.44 461 ARG A O 1
ATOM 3331 N N . LYS A 1 462 ? -11.965 16.071 -4.724 1.00 75.88 462 LYS A N 1
ATOM 3332 C CA . LYS A 1 462 ? -10.752 15.242 -4.862 1.00 75.88 462 LYS A CA 1
ATOM 3333 C C . LYS A 1 462 ? -9.555 16.058 -5.355 1.00 75.88 462 LYS A C 1
ATOM 3335 O O . LYS A 1 462 ? -8.454 15.888 -4.838 1.00 75.88 462 LYS A O 1
ATOM 3340 N N . ALA A 1 463 ? -9.763 16.949 -6.321 1.00 80.69 463 ALA A N 1
ATOM 3341 C CA . ALA A 1 463 ? -8.714 17.824 -6.832 1.00 80.69 463 ALA A CA 1
ATOM 3342 C C . ALA A 1 463 ? -8.196 18.788 -5.749 1.00 80.69 463 ALA A C 1
ATOM 3344 O O . ALA A 1 463 ? -6.987 18.939 -5.596 1.00 80.69 463 ALA A O 1
ATOM 3345 N N . GLU A 1 464 ? -9.093 19.373 -4.952 1.00 81.88 464 GLU A N 1
ATOM 3346 C CA . GLU A 1 464 ? -8.750 20.214 -3.799 1.00 81.88 464 GLU A CA 1
ATOM 3347 C C . GLU A 1 464 ? -7.948 19.441 -2.749 1.00 81.88 464 GLU A C 1
ATOM 3349 O O . GLU A 1 464 ? -6.943 19.950 -2.257 1.00 81.88 464 GLU A O 1
ATOM 3354 N N . ALA A 1 465 ? -8.332 18.196 -2.447 1.00 75.56 465 ALA A N 1
ATOM 3355 C CA . ALA A 1 465 ? -7.578 17.340 -1.533 1.00 75.56 465 ALA A CA 1
ATOM 3356 C C . ALA A 1 465 ? -6.158 17.055 -2.055 1.00 75.56 465 ALA A C 1
ATOM 3358 O O . ALA A 1 465 ? -5.190 17.192 -1.308 1.00 75.56 465 ALA A O 1
ATOM 3359 N N . ASN A 1 466 ? -6.012 16.747 -3.347 1.00 80.31 466 ASN A N 1
ATOM 3360 C CA . ASN A 1 466 ? -4.700 16.556 -3.970 1.00 80.31 466 ASN A CA 1
ATOM 3361 C C . ASN A 1 466 ? -3.854 17.842 -3.961 1.00 80.31 466 ASN A C 1
ATOM 3363 O O . ASN A 1 466 ? -2.647 17.781 -3.726 1.00 80.31 466 ASN A O 1
ATOM 3367 N N . LEU A 1 467 ? -4.466 19.012 -4.166 1.00 81.00 467 LEU A N 1
ATOM 3368 C CA . LEU A 1 467 ? -3.779 20.304 -4.085 1.00 81.00 467 LEU A CA 1
ATOM 3369 C C . LEU A 1 467 ? -3.379 20.655 -2.644 1.00 81.00 467 LEU A C 1
ATOM 3371 O O . LEU A 1 467 ? -2.306 21.214 -2.424 1.00 81.00 467 LEU A O 1
ATOM 3375 N N . ALA A 1 468 ? -4.190 20.289 -1.651 1.00 81.50 468 ALA A N 1
ATOM 3376 C CA . ALA A 1 468 ? -3.870 20.497 -0.242 1.00 81.50 468 ALA A CA 1
ATOM 3377 C C . ALA A 1 468 ? -2.606 19.728 0.185 1.00 81.50 468 ALA A C 1
ATOM 3379 O O . ALA A 1 468 ? -1.849 20.223 1.017 1.00 81.50 468 ALA A O 1
ATOM 3380 N N . ILE A 1 469 ? -2.303 18.578 -0.434 1.00 79.69 469 ILE A N 1
ATOM 3381 C CA . ILE A 1 469 ? -1.056 17.830 -0.177 1.00 79.69 469 ILE A CA 1
ATOM 3382 C C . ILE A 1 469 ? 0.183 18.673 -0.509 1.00 79.69 469 ILE A C 1
ATOM 3384 O O . ILE A 1 469 ? 1.174 18.622 0.218 1.00 79.69 469 ILE A O 1
ATOM 3388 N N . LEU A 1 470 ? 0.127 19.499 -1.559 1.00 80.62 470 LEU A N 1
ATOM 3389 C CA . LEU A 1 470 ? 1.224 20.409 -1.911 1.00 80.62 470 LEU A CA 1
ATOM 3390 C C . LEU A 1 470 ? 1.468 21.484 -0.842 1.00 80.62 470 LEU A C 1
ATOM 3392 O O . LEU A 1 470 ? 2.571 22.014 -0.736 1.00 80.62 470 LEU A O 1
ATOM 3396 N N . GLN A 1 471 ? 0.457 21.800 -0.036 1.00 81.62 471 GLN A N 1
ATOM 3397 C CA . GLN A 1 471 ? 0.551 22.793 1.034 1.00 81.62 471 GLN A CA 1
ATOM 3398 C C . GLN A 1 471 ? 1.136 22.206 2.327 1.00 81.62 471 GLN A C 1
ATOM 3400 O O . GLN A 1 471 ? 1.561 22.962 3.195 1.00 81.62 471 GLN A O 1
ATOM 3405 N N . LEU A 1 472 ? 1.210 20.873 2.449 1.00 75.44 472 LEU A N 1
ATOM 3406 C CA . LEU A 1 472 ? 1.768 20.202 3.629 1.00 75.44 472 LEU A CA 1
ATOM 3407 C C . LEU A 1 472 ? 3.288 20.374 3.744 1.00 75.44 472 LEU A C 1
ATOM 3409 O O . LEU A 1 472 ? 3.839 20.283 4.838 1.00 75.44 472 LEU A O 1
ATOM 3413 N N . SER A 1 473 ? 3.985 20.587 2.624 1.00 79.56 473 SER A N 1
ATOM 3414 C CA . SER A 1 473 ? 5.435 20.764 2.610 1.00 79.56 473 SER A CA 1
ATOM 3415 C C . SER A 1 473 ? 5.898 21.501 1.362 1.00 79.56 473 SER A C 1
ATOM 3417 O O . SER A 1 473 ? 5.505 21.166 0.247 1.00 79.56 473 SER A O 1
ATOM 3419 N N . TRP A 1 474 ? 6.836 22.435 1.526 1.00 82.94 474 TRP A N 1
ATOM 3420 C CA . TRP A 1 474 ? 7.512 23.085 0.400 1.00 82.94 474 TRP A CA 1
ATOM 3421 C C . TRP A 1 474 ? 8.213 22.070 -0.522 1.00 82.94 474 TRP A C 1
ATOM 3423 O O . TRP A 1 474 ? 8.303 22.289 -1.727 1.00 82.94 474 TRP A O 1
ATOM 3433 N N . ALA A 1 475 ? 8.653 20.925 0.015 1.00 81.44 475 ALA A N 1
ATOM 3434 C CA . ALA A 1 475 ? 9.287 19.868 -0.768 1.00 81.44 475 ALA A CA 1
ATOM 3435 C C . ALA A 1 475 ? 8.304 19.181 -1.733 1.00 81.44 475 ALA A C 1
ATOM 3437 O O . ALA A 1 475 ? 8.723 18.673 -2.772 1.00 81.44 475 ALA A O 1
ATOM 3438 N N . ALA A 1 476 ? 7.000 19.199 -1.440 1.00 84.38 476 ALA A N 1
ATOM 3439 C CA . ALA A 1 476 ? 5.980 18.631 -2.319 1.00 84.38 476 ALA A CA 1
ATOM 3440 C C . ALA A 1 476 ? 5.914 19.378 -3.667 1.00 84.38 476 ALA A C 1
ATOM 3442 O O . ALA A 1 476 ? 5.710 18.751 -4.706 1.00 84.38 476 ALA A O 1
ATOM 3443 N N . TRP A 1 477 ? 6.199 20.688 -3.674 1.00 87.81 477 TRP A N 1
ATOM 3444 C CA . TRP A 1 477 ? 6.298 21.505 -4.891 1.00 87.81 477 TRP A CA 1
ATOM 3445 C C . TRP A 1 477 ? 7.499 21.163 -5.775 1.00 87.81 477 TRP A C 1
ATOM 3447 O O . TRP A 1 477 ? 7.476 21.449 -6.972 1.00 87.81 477 TRP A O 1
ATOM 3457 N N . LEU A 1 478 ? 8.530 20.505 -5.237 1.00 89.19 478 LEU A N 1
ATOM 3458 C CA . LEU A 1 478 ? 9.659 20.055 -6.051 1.00 89.19 478 LEU A CA 1
ATOM 3459 C C . LEU A 1 478 ? 9.250 18.939 -7.014 1.00 89.19 478 LEU A C 1
ATOM 3461 O O . LEU A 1 478 ? 9.812 18.845 -8.099 1.00 89.19 478 LEU A O 1
ATOM 3465 N N . VAL A 1 479 ? 8.263 18.112 -6.658 1.00 90.75 479 VAL A N 1
ATOM 3466 C CA . VAL A 1 479 ? 7.839 16.966 -7.475 1.00 90.75 479 VAL A CA 1
ATOM 3467 C C . VAL A 1 479 ? 7.338 17.382 -8.866 1.00 90.75 479 VAL A C 1
ATOM 3469 O O . VAL A 1 479 ? 7.894 16.877 -9.845 1.00 90.75 479 VAL A O 1
ATOM 3472 N N . PRO A 1 480 ? 6.359 18.300 -9.021 1.00 91.56 480 PRO A N 1
ATOM 3473 C CA . PRO A 1 480 ? 5.926 18.736 -10.347 1.00 91.56 480 PRO A CA 1
ATOM 3474 C C . PRO A 1 480 ? 7.058 19.409 -11.132 1.00 91.56 480 PRO A C 1
ATOM 3476 O O . PRO A 1 480 ? 7.205 19.140 -12.322 1.00 91.56 480 PRO A O 1
ATOM 3479 N N . VAL A 1 481 ? 7.915 20.206 -10.480 1.00 93.06 481 VAL A N 1
ATOM 3480 C CA . VAL A 1 481 ? 9.086 20.824 -11.130 1.00 93.06 481 VAL A CA 1
ATOM 3481 C C . VAL A 1 481 ? 10.034 19.753 -11.676 1.00 93.06 481 VAL A C 1
ATOM 3483 O O . VAL A 1 481 ? 10.414 19.799 -12.845 1.00 93.06 481 VAL A O 1
ATOM 3486 N N . VAL A 1 482 ? 10.369 18.746 -10.866 1.00 93.19 482 VAL A N 1
ATOM 3487 C CA . VAL A 1 482 ? 11.211 17.614 -11.273 1.00 93.19 482 VAL A CA 1
ATOM 3488 C C . VAL A 1 482 ? 10.572 16.843 -12.424 1.00 93.19 482 VAL A C 1
ATOM 3490 O O . VAL A 1 482 ? 11.278 16.483 -13.359 1.00 93.19 482 VAL A O 1
ATOM 3493 N N . TYR A 1 483 ? 9.255 16.626 -12.416 1.00 94.31 483 TYR A N 1
ATOM 3494 C CA . TYR A 1 483 ? 8.561 15.934 -13.506 1.00 94.31 483 TYR A CA 1
ATOM 3495 C C . TYR A 1 483 ? 8.510 16.749 -14.803 1.00 94.31 483 TYR A C 1
ATOM 3497 O O . TYR A 1 483 ? 8.605 16.174 -15.887 1.00 94.31 483 TYR A O 1
ATOM 3505 N N . VAL A 1 484 ? 8.418 18.076 -14.729 1.00 94.88 484 VAL A N 1
ATOM 3506 C CA . VAL A 1 484 ? 8.558 18.936 -15.911 1.00 94.88 484 VAL A CA 1
ATOM 3507 C C . VAL A 1 484 ? 9.973 18.812 -16.476 1.00 94.88 484 VAL A C 1
ATOM 3509 O O . VAL A 1 484 ? 10.136 18.495 -17.653 1.00 94.88 484 VAL A O 1
ATOM 3512 N N . LEU A 1 485 ? 11.004 18.967 -15.639 1.00 93.50 485 LEU A N 1
ATOM 3513 C CA . LEU A 1 485 ? 12.403 18.810 -16.056 1.00 93.50 485 LEU A CA 1
ATOM 3514 C C . LEU A 1 485 ? 12.684 17.409 -16.618 1.00 93.50 485 LEU A C 1
ATOM 3516 O O . LEU A 1 485 ? 13.379 17.272 -17.625 1.00 93.50 485 LEU A O 1
ATOM 3520 N N . LEU A 1 486 ? 12.104 16.376 -16.008 1.00 93.25 486 LEU A N 1
ATOM 3521 C CA . LEU A 1 486 ? 12.196 14.996 -16.464 1.00 93.25 486 LEU A CA 1
ATOM 3522 C C . LEU A 1 486 ? 11.554 14.820 -17.843 1.00 93.25 486 LEU A C 1
ATOM 3524 O O . LEU A 1 486 ? 12.155 14.175 -18.695 1.00 93.25 486 LEU A O 1
ATOM 3528 N N . ALA A 1 487 ? 10.392 15.422 -18.109 1.00 92.69 487 ALA A N 1
ATOM 3529 C CA . ALA A 1 487 ? 9.767 15.371 -19.432 1.00 92.69 487 ALA A CA 1
ATOM 3530 C C . ALA A 1 487 ? 10.687 15.952 -20.515 1.00 92.69 487 ALA A C 1
ATOM 3532 O O . ALA A 1 487 ? 10.907 15.316 -21.549 1.00 92.69 487 ALA A O 1
ATOM 3533 N N . TYR A 1 488 ? 11.291 17.116 -20.251 1.00 90.62 488 TYR A N 1
ATOM 3534 C CA . TYR A 1 488 ? 12.259 17.729 -21.161 1.00 90.62 488 TYR A CA 1
ATOM 3535 C C . TYR A 1 488 ? 13.511 16.859 -21.355 1.00 90.62 488 TYR A C 1
ATOM 3537 O O . TYR A 1 488 ? 13.956 16.676 -22.491 1.00 90.62 488 TYR A O 1
ATOM 3545 N N . LEU A 1 489 ? 14.048 16.280 -20.275 1.00 91.62 489 LEU A N 1
ATOM 3546 C CA . LEU A 1 489 ? 15.200 15.375 -20.319 1.00 91.62 489 LEU A CA 1
ATOM 3547 C C . LEU A 1 489 ? 14.908 14.109 -21.140 1.00 91.62 489 LEU A C 1
ATOM 3549 O O . LEU A 1 489 ? 15.737 13.697 -21.949 1.00 91.62 489 LEU A O 1
ATOM 3553 N N . LEU A 1 490 ? 13.737 13.494 -20.952 1.00 91.38 490 LEU A N 1
ATOM 3554 C CA . LEU A 1 490 ? 13.332 12.282 -21.670 1.00 91.38 490 LEU A CA 1
ATOM 3555 C C . LEU A 1 490 ? 13.040 12.553 -23.153 1.00 91.38 490 LEU A C 1
ATOM 3557 O O . LEU A 1 490 ? 13.271 11.674 -23.990 1.00 91.38 490 LEU A O 1
ATOM 3561 N N . ALA A 1 491 ? 12.531 13.744 -23.480 1.00 89.06 491 ALA A N 1
ATOM 3562 C CA . ALA A 1 491 ? 12.236 14.155 -24.848 1.00 89.06 491 ALA A CA 1
ATOM 3563 C C . ALA A 1 491 ? 13.497 14.550 -25.631 1.00 89.06 491 ALA A C 1
ATOM 3565 O O . ALA A 1 491 ? 13.624 14.169 -26.796 1.00 89.06 491 ALA A O 1
ATOM 3566 N N . TRP A 1 492 ? 14.427 15.272 -24.996 1.00 88.06 492 TRP A N 1
ATOM 3567 C CA . TRP A 1 492 ? 15.608 15.851 -25.645 1.00 88.06 492 TRP A CA 1
ATOM 3568 C C . TRP A 1 492 ? 16.896 15.660 -24.826 1.00 88.06 492 TRP A C 1
ATOM 3570 O O . TRP A 1 492 ? 17.516 16.649 -24.423 1.00 88.06 492 TRP A O 1
ATOM 3580 N N . PRO A 1 493 ? 17.357 14.415 -24.609 1.00 88.00 493 PRO A N 1
ATOM 3581 C CA . PRO A 1 493 ? 18.516 14.140 -23.753 1.00 88.00 493 PRO A CA 1
ATOM 3582 C C . PRO A 1 493 ? 19.802 14.850 -24.215 1.00 88.00 493 PRO A C 1
ATOM 3584 O O . PRO A 1 493 ? 20.592 15.303 -23.382 1.00 88.00 493 PRO A O 1
ATOM 3587 N N . ASP A 1 494 ? 19.982 15.037 -25.527 1.00 86.06 494 ASP A N 1
ATOM 3588 C CA . ASP A 1 494 ? 21.150 15.719 -26.102 1.00 86.06 494 ASP A CA 1
ATOM 3589 C C . ASP A 1 494 ? 21.249 17.196 -25.692 1.00 86.06 494 ASP A C 1
ATOM 3591 O O . ASP A 1 494 ? 22.347 17.704 -25.459 1.00 86.06 494 ASP A O 1
ATOM 3595 N N . ARG A 1 495 ? 20.109 17.886 -25.528 1.00 86.75 495 ARG A N 1
ATOM 3596 C CA . ARG A 1 495 ? 20.078 19.304 -25.119 1.00 86.75 495 ARG A CA 1
ATOM 3597 C C . ARG A 1 495 ? 20.522 19.506 -23.669 1.00 86.75 495 ARG A C 1
ATOM 3599 O O . ARG A 1 495 ? 21.021 20.573 -23.331 1.00 86.75 495 ARG A O 1
ATOM 3606 N N . TYR A 1 496 ? 20.395 18.476 -22.834 1.00 80.69 496 TYR A N 1
ATOM 3607 C CA . TYR A 1 496 ? 20.732 18.508 -21.407 1.00 80.69 496 TYR A CA 1
ATOM 3608 C C . TYR A 1 496 ? 22.085 17.860 -21.092 1.00 80.69 496 TYR A C 1
ATOM 3610 O O . TYR A 1 496 ? 22.361 17.529 -19.941 1.00 80.69 496 TYR A O 1
ATOM 3618 N N . ARG A 1 497 ? 22.944 17.664 -22.105 1.00 80.56 497 ARG A N 1
ATOM 3619 C CA . ARG A 1 497 ? 24.260 17.007 -21.966 1.00 80.56 497 ARG A CA 1
ATOM 3620 C C . ARG A 1 497 ? 24.165 15.595 -21.362 1.00 80.56 497 ARG A C 1
ATOM 3622 O O . ARG A 1 497 ? 25.153 15.078 -20.842 1.00 80.56 497 ARG A O 1
ATOM 3629 N N . ALA A 1 498 ? 23.006 14.942 -21.472 1.00 80.81 498 ALA A N 1
ATOM 3630 C CA . ALA A 1 498 ? 22.776 13.577 -21.010 1.00 80.81 498 ALA A CA 1
ATOM 3631 C C . ALA A 1 498 ? 23.168 12.564 -22.100 1.00 80.81 498 ALA A C 1
ATOM 3633 O O . ALA A 1 498 ? 22.376 11.705 -22.490 1.00 80.81 498 ALA A O 1
ATOM 3634 N N . SER A 1 499 ? 24.405 12.664 -22.599 1.00 82.12 499 SER A N 1
ATOM 3635 C CA . SER A 1 499 ? 24.897 11.859 -23.728 1.00 82.12 499 SER A CA 1
ATOM 3636 C C . SER A 1 499 ? 24.813 10.354 -23.467 1.00 82.12 499 SER A C 1
ATOM 3638 O O . SER A 1 499 ? 24.481 9.599 -24.372 1.00 82.12 499 SER A O 1
ATOM 3640 N N . ALA A 1 500 ? 25.019 9.920 -22.220 1.00 83.88 500 ALA A N 1
ATOM 3641 C CA . ALA A 1 500 ? 24.863 8.523 -21.817 1.00 83.88 500 ALA A CA 1
ATOM 3642 C C . ALA A 1 500 ? 23.427 7.999 -22.018 1.00 83.88 500 ALA A C 1
ATOM 3644 O O . ALA A 1 500 ? 23.237 6.856 -22.427 1.00 83.88 500 ALA A O 1
ATOM 3645 N N . LEU A 1 501 ? 22.412 8.830 -21.754 1.00 88.25 501 LEU A N 1
ATOM 3646 C CA . LEU A 1 501 ? 21.008 8.463 -21.950 1.00 88.25 501 LEU A CA 1
ATOM 3647 C C . LEU A 1 501 ? 20.650 8.431 -23.440 1.00 88.25 501 LEU A C 1
ATOM 3649 O O . LEU A 1 501 ? 20.022 7.476 -23.892 1.00 88.25 501 LEU A O 1
ATOM 3653 N N . ALA A 1 502 ? 21.087 9.437 -24.205 1.00 88.81 502 ALA A N 1
ATOM 3654 C CA . ALA A 1 502 ? 20.885 9.483 -25.653 1.00 88.81 502 ALA A CA 1
ATOM 3655 C C . ALA A 1 502 ? 21.534 8.277 -26.357 1.00 88.81 502 ALA A C 1
ATOM 3657 O O . ALA A 1 502 ? 20.920 7.613 -27.191 1.00 88.81 502 ALA A O 1
ATOM 3658 N N . GLU A 1 503 ? 22.754 7.930 -25.954 1.00 88.50 503 GLU A N 1
ATOM 3659 C CA . GLU A 1 503 ? 23.470 6.757 -26.443 1.00 88.50 503 GLU A CA 1
ATOM 3660 C C . GLU A 1 503 ? 22.769 5.448 -26.054 1.00 88.50 503 GLU A C 1
ATOM 3662 O O . GLU A 1 503 ? 22.635 4.541 -26.879 1.00 88.50 503 GLU A O 1
ATOM 3667 N N . ALA A 1 504 ? 22.258 5.349 -24.825 1.00 90.50 504 ALA A N 1
ATOM 3668 C CA . ALA A 1 504 ? 21.481 4.192 -24.398 1.00 90.50 504 ALA A CA 1
ATOM 3669 C C . ALA A 1 504 ? 20.166 4.053 -25.183 1.00 90.50 504 ALA A C 1
ATOM 3671 O O . ALA A 1 504 ? 19.795 2.932 -25.521 1.00 90.50 504 ALA A O 1
ATOM 3672 N N . TYR A 1 505 ? 19.491 5.152 -25.540 1.00 92.81 505 TYR A N 1
ATOM 3673 C CA . TYR A 1 505 ? 18.301 5.114 -26.403 1.00 92.81 505 TYR A CA 1
ATOM 3674 C C . TYR A 1 505 ? 18.590 4.535 -27.787 1.00 92.81 505 TYR A C 1
ATOM 3676 O O . TYR A 1 505 ? 17.748 3.825 -28.332 1.00 92.81 505 TYR A O 1
ATOM 3684 N N . ALA A 1 506 ? 19.768 4.810 -28.348 1.00 90.19 506 ALA A N 1
ATOM 3685 C CA . ALA A 1 506 ? 20.165 4.263 -29.642 1.00 90.19 506 ALA A CA 1
ATOM 3686 C C . ALA A 1 506 ? 20.510 2.763 -29.573 1.00 90.19 506 ALA A C 1
ATOM 3688 O O . ALA A 1 506 ? 20.326 2.042 -30.551 1.00 90.19 506 ALA A O 1
ATOM 3689 N N . ARG A 1 507 ? 21.017 2.287 -28.428 1.00 89.81 507 ARG A N 1
ATOM 3690 C CA . ARG A 1 507 ? 21.555 0.923 -28.271 1.00 89.81 507 ARG A CA 1
ATOM 3691 C C . ARG A 1 507 ? 20.587 -0.075 -27.648 1.00 89.81 507 ARG A C 1
ATOM 3693 O O . ARG A 1 507 ? 20.698 -1.268 -27.912 1.00 89.81 507 ARG A O 1
ATOM 3700 N N . VAL A 1 508 ? 19.698 0.385 -26.772 1.00 93.12 508 VAL A N 1
ATOM 3701 C CA . VAL A 1 508 ? 18.820 -0.469 -25.966 1.00 93.12 508 VAL A CA 1
ATOM 3702 C C . VAL A 1 508 ? 17.379 -0.321 -26.463 1.00 93.12 508 VAL A C 1
ATOM 3704 O O . VAL A 1 508 ? 16.748 0.708 -26.197 1.00 93.12 508 VAL A O 1
ATOM 3707 N N . PRO A 1 509 ? 16.831 -1.331 -27.172 1.00 92.50 509 PRO A N 1
ATOM 3708 C CA . PRO A 1 509 ? 15.449 -1.304 -27.644 1.00 92.50 509 PRO A CA 1
ATOM 3709 C C . PRO A 1 509 ? 14.471 -1.072 -26.491 1.00 92.50 509 PRO A C 1
ATOM 3711 O O . PRO A 1 509 ? 14.649 -1.648 -25.428 1.00 92.50 509 PRO A O 1
ATOM 3714 N N . LEU A 1 510 ? 13.414 -0.288 -26.721 1.00 94.44 510 LEU A N 1
ATOM 3715 C CA . LEU A 1 510 ? 12.368 0.078 -25.747 1.00 94.44 510 LEU A CA 1
ATOM 3716 C C . LEU A 1 510 ? 12.769 1.005 -24.599 1.00 94.44 510 LEU A C 1
ATOM 3718 O O . LEU A 1 510 ? 11.865 1.453 -23.902 1.00 94.44 510 LEU A O 1
ATOM 3722 N N . LEU A 1 511 ? 14.040 1.368 -24.397 1.00 95.69 511 LEU A N 1
ATOM 3723 C CA . LEU A 1 511 ? 14.421 2.161 -23.219 1.00 95.69 511 LEU A CA 1
ATOM 3724 C C . LEU A 1 511 ? 13.670 3.498 -23.144 1.00 95.69 511 LEU A C 1
ATOM 3726 O O . LEU A 1 511 ? 13.084 3.814 -22.113 1.00 95.69 511 LEU A O 1
ATOM 3730 N N . ARG A 1 512 ? 13.605 4.246 -24.251 1.00 94.50 512 ARG A N 1
ATOM 3731 C CA . ARG A 1 512 ? 12.841 5.502 -24.307 1.00 94.50 512 ARG A CA 1
ATOM 3732 C C . ARG A 1 512 ? 11.359 5.282 -23.994 1.00 94.50 512 ARG A C 1
ATOM 3734 O O . ARG A 1 512 ? 10.785 6.012 -23.194 1.00 94.50 512 ARG A O 1
ATOM 3741 N N . SER A 1 513 ? 10.749 4.265 -24.599 1.00 94.88 513 SER A N 1
ATOM 3742 C CA . SER A 1 513 ? 9.331 3.942 -24.407 1.00 94.88 513 SER A CA 1
ATOM 3743 C C . SER A 1 513 ? 9.023 3.473 -22.989 1.00 94.88 513 SER A C 1
ATOM 3745 O O . SER A 1 513 ? 7.985 3.837 -22.457 1.00 94.88 513 SER A O 1
ATOM 3747 N N . LEU A 1 514 ? 9.932 2.728 -22.358 1.00 97.56 514 LEU A N 1
ATOM 3748 C CA . LEU A 1 514 ? 9.842 2.315 -20.962 1.00 97.56 514 LEU A CA 1
ATOM 3749 C C . LEU A 1 514 ? 9.850 3.526 -20.024 1.00 97.56 514 LEU A C 1
ATOM 3751 O O . LEU A 1 514 ? 8.987 3.627 -19.157 1.00 97.56 514 LEU A O 1
ATOM 3755 N N . LEU A 1 515 ? 10.790 4.459 -20.206 1.00 97.31 515 LEU A N 1
ATOM 3756 C CA . LEU A 1 515 ? 10.866 5.649 -19.353 1.00 97.31 515 LEU A CA 1
ATOM 3757 C C . LEU A 1 515 ? 9.654 6.569 -19.549 1.00 97.31 515 LEU A C 1
ATOM 3759 O O . LEU A 1 515 ? 9.123 7.091 -18.573 1.00 97.31 515 LEU A O 1
ATOM 3763 N N . LEU A 1 516 ? 9.170 6.720 -20.787 1.00 95.25 516 LEU A N 1
ATOM 3764 C CA . LEU A 1 516 ? 7.933 7.452 -21.069 1.00 95.25 516 LEU A CA 1
ATOM 3765 C C . LEU A 1 516 ? 6.698 6.743 -20.494 1.00 95.25 516 LEU A C 1
ATOM 3767 O O . LEU A 1 516 ? 5.820 7.407 -19.955 1.00 95.25 516 LEU A O 1
ATOM 3771 N N . ALA A 1 517 ? 6.632 5.412 -20.557 1.00 96.25 517 ALA A N 1
ATOM 3772 C CA . ALA A 1 517 ? 5.552 4.634 -19.951 1.00 96.25 517 ALA A CA 1
ATOM 3773 C C . ALA A 1 517 ? 5.530 4.800 -18.429 1.00 96.25 517 ALA A C 1
ATOM 3775 O O . ALA A 1 517 ? 4.464 5.029 -17.860 1.00 96.25 517 ALA A O 1
ATOM 3776 N N . GLY A 1 518 ? 6.698 4.757 -17.781 1.00 97.88 518 GLY A N 1
ATOM 3777 C CA . GLY A 1 518 ? 6.834 5.037 -16.351 1.00 97.88 518 GLY A CA 1
ATOM 3778 C C . GLY A 1 518 ? 6.409 6.463 -16.000 1.00 97.88 518 GLY A C 1
ATOM 3779 O O . GLY A 1 518 ? 5.628 6.658 -15.073 1.00 97.88 518 GLY A O 1
ATOM 3780 N N . TYR A 1 519 ? 6.836 7.449 -16.796 1.00 97.38 519 TYR A N 1
ATOM 3781 C CA . TYR A 1 519 ? 6.431 8.848 -16.645 1.00 97.38 519 TYR A CA 1
ATOM 3782 C C . TYR A 1 519 ? 4.908 9.024 -16.728 1.00 97.38 519 TYR A C 1
ATOM 3784 O O . TYR A 1 519 ? 4.304 9.605 -15.831 1.00 97.38 519 TYR A O 1
ATOM 3792 N N . VAL A 1 520 ? 4.276 8.484 -17.777 1.00 95.12 520 VAL A N 1
ATOM 3793 C CA . VAL A 1 520 ? 2.820 8.559 -17.970 1.00 95.12 520 VAL A CA 1
ATOM 3794 C C . VAL A 1 520 ? 2.088 7.867 -16.824 1.00 95.12 520 VAL A C 1
ATOM 3796 O O . VAL A 1 520 ? 1.165 8.449 -16.265 1.00 95.12 520 VAL A O 1
ATOM 3799 N N . THR A 1 521 ? 2.529 6.672 -16.425 1.00 96.81 521 THR A N 1
ATOM 3800 C CA . THR A 1 521 ? 1.939 5.928 -15.299 1.00 96.81 521 THR A CA 1
ATOM 3801 C C . THR A 1 521 ? 1.990 6.748 -14.011 1.00 96.81 521 THR A C 1
ATOM 3803 O O . THR A 1 521 ? 0.996 6.856 -13.303 1.00 96.81 521 THR A O 1
ATOM 3806 N N . ALA A 1 522 ? 3.121 7.391 -13.723 1.00 97.00 522 ALA A N 1
ATOM 3807 C CA . ALA A 1 522 ? 3.284 8.223 -12.539 1.00 97.00 522 ALA A CA 1
ATOM 3808 C C . ALA A 1 522 ? 2.422 9.500 -12.568 1.00 97.00 522 ALA A C 1
ATOM 3810 O O . ALA A 1 522 ? 1.836 9.864 -11.549 1.00 97.00 522 ALA A O 1
ATOM 3811 N N . VAL A 1 523 ? 2.313 10.166 -13.723 1.00 94.94 523 VAL A N 1
ATOM 3812 C CA . VAL A 1 523 ? 1.481 11.373 -13.892 1.00 94.94 523 VAL A CA 1
ATOM 3813 C C . VAL A 1 523 ? -0.004 11.039 -13.798 1.00 94.94 523 VAL A C 1
ATOM 3815 O O . VAL A 1 523 ? -0.735 11.710 -13.072 1.00 94.94 523 VAL A O 1
ATOM 3818 N N . VAL A 1 524 ? -0.455 9.986 -14.482 1.00 92.19 524 VAL A N 1
ATOM 3819 C CA . VAL A 1 524 ? -1.845 9.524 -14.378 1.00 92.19 524 VAL A CA 1
ATOM 3820 C C . VAL A 1 524 ? -2.127 9.082 -12.945 1.00 92.19 524 VAL A C 1
ATOM 3822 O O . VAL A 1 524 ? -3.117 9.519 -12.369 1.00 92.19 524 VAL A O 1
ATOM 3825 N N . GLY A 1 525 ? -1.214 8.323 -12.330 1.00 92.56 525 GLY A N 1
ATOM 3826 C CA . GLY A 1 525 ? -1.295 7.904 -10.932 1.00 92.56 525 GLY A CA 1
ATOM 3827 C C . GLY A 1 525 ? -1.411 9.073 -9.954 1.00 92.56 525 GLY A C 1
ATOM 3828 O O . GLY A 1 525 ? -2.199 8.993 -9.019 1.00 92.56 525 GLY A O 1
ATOM 3829 N N . CYS A 1 526 ? -0.699 10.177 -10.190 1.00 91.19 526 CYS A N 1
ATOM 3830 C CA . CYS A 1 526 ? -0.837 11.412 -9.414 1.00 91.19 526 CYS A CA 1
ATOM 3831 C C . CYS A 1 526 ? -2.243 12.023 -9.516 1.00 91.19 526 CYS A C 1
ATOM 3833 O O . CYS A 1 526 ? -2.735 12.601 -8.552 1.00 91.19 526 CYS A O 1
ATOM 3835 N N . ALA A 1 527 ? -2.865 11.947 -10.694 1.00 87.38 527 ALA A N 1
ATOM 3836 C CA . ALA A 1 527 ? -4.164 12.561 -10.947 1.00 87.38 527 ALA A CA 1
ATOM 3837 C C . ALA A 1 527 ? -5.325 11.743 -10.365 1.00 87.38 527 ALA A C 1
ATOM 3839 O O . ALA A 1 527 ? -6.297 12.319 -9.879 1.00 87.38 527 ALA A O 1
ATOM 3840 N N . VAL A 1 528 ? -5.235 10.411 -10.425 1.00 84.50 528 VAL A N 1
ATOM 3841 C CA . VAL A 1 528 ? -6.349 9.515 -10.070 1.00 84.50 528 VAL A CA 1
ATOM 3842 C C . VAL A 1 528 ? -6.309 9.017 -8.624 1.00 84.50 528 VAL A C 1
ATOM 3844 O O . VAL A 1 528 ? -7.367 8.698 -8.076 1.00 84.50 528 VAL A O 1
ATOM 3847 N N . ASN A 1 529 ? -5.127 8.971 -8.000 1.00 85.50 529 ASN A N 1
ATOM 3848 C CA . ASN A 1 529 ? -4.974 8.553 -6.606 1.00 85.50 529 ASN A CA 1
ATOM 3849 C C . ASN A 1 529 ? -5.102 9.734 -5.634 1.00 85.50 529 ASN A C 1
ATOM 3851 O O . ASN A 1 529 ? -4.810 10.884 -5.962 1.00 85.50 529 ASN A O 1
ATOM 3855 N N . ASP A 1 530 ? -5.507 9.421 -4.408 1.00 79.44 530 ASP A N 1
ATOM 3856 C CA . ASP A 1 530 ? -5.699 10.343 -3.283 1.00 79.44 530 ASP A CA 1
ATOM 3857 C C . ASP A 1 530 ? -4.392 10.761 -2.590 1.00 79.44 530 ASP A C 1
ATOM 3859 O O . ASP A 1 530 ? -4.394 11.670 -1.767 1.00 79.44 530 ASP A O 1
ATOM 3863 N N . SER A 1 531 ? -3.258 10.136 -2.924 1.00 81.44 531 SER A N 1
ATOM 3864 C CA . SER A 1 531 ? -1.935 10.559 -2.436 1.00 81.44 531 SER A CA 1
ATOM 3865 C C . SER A 1 531 ? -1.249 11.616 -3.310 1.00 81.44 531 SER A C 1
ATOM 3867 O O . SER A 1 531 ? -0.131 12.032 -2.990 1.00 81.44 531 SER A O 1
ATOM 3869 N N . GLY A 1 532 ? -1.878 12.044 -4.411 1.00 86.19 532 GLY A N 1
ATOM 3870 C CA . GLY A 1 532 ? -1.369 13.098 -5.289 1.00 86.19 532 GLY A CA 1
ATOM 3871 C C . GLY A 1 532 ? 0.106 12.910 -5.662 1.00 86.19 532 GLY A C 1
ATOM 3872 O O . GLY A 1 532 ? 0.510 11.866 -6.177 1.00 86.19 532 GLY A O 1
ATOM 3873 N N . VAL A 1 533 ? 0.930 13.916 -5.349 1.00 90.19 533 VAL A N 1
ATOM 3874 C CA . VAL A 1 533 ? 2.360 13.978 -5.711 1.00 90.19 533 VAL A CA 1
ATOM 3875 C C . VAL A 1 533 ? 3.255 12.924 -5.049 1.00 90.19 533 VAL A C 1
ATOM 3877 O O . VAL A 1 533 ? 4.403 12.754 -5.461 1.00 90.19 533 VAL A O 1
ATOM 3880 N N . ILE A 1 534 ? 2.759 12.175 -4.062 1.00 90.56 534 ILE A N 1
ATOM 3881 C CA . ILE A 1 534 ? 3.525 11.077 -3.457 1.00 90.56 534 ILE A CA 1
ATOM 3882 C C . ILE A 1 534 ? 3.759 9.965 -4.488 1.00 90.56 534 ILE A C 1
ATOM 3884 O O . ILE A 1 534 ? 4.879 9.476 -4.606 1.00 90.56 534 ILE A O 1
ATOM 3888 N N . VAL A 1 535 ? 2.745 9.610 -5.288 1.00 93.56 535 VAL A N 1
ATOM 3889 C CA . VAL A 1 535 ? 2.851 8.558 -6.318 1.00 93.56 535 VAL A CA 1
ATOM 3890 C C . VAL A 1 535 ? 4.012 8.823 -7.289 1.00 93.56 535 VAL A C 1
ATOM 3892 O O . VAL A 1 535 ? 4.888 7.963 -7.408 1.00 93.56 535 VAL A O 1
ATOM 3895 N N . PRO A 1 536 ? 4.107 9.997 -7.946 1.00 95.12 536 PRO A N 1
ATOM 3896 C CA . PRO A 1 536 ? 5.221 10.292 -8.837 1.00 95.12 536 PRO A CA 1
ATOM 3897 C C . PRO A 1 536 ? 6.577 10.384 -8.124 1.00 95.12 536 PRO A C 1
ATOM 3899 O O . PRO A 1 536 ? 7.587 9.980 -8.706 1.00 95.12 536 PRO A O 1
ATOM 3902 N N . ALA A 1 537 ? 6.636 10.859 -6.877 1.00 93.31 537 ALA A N 1
ATOM 3903 C CA . ALA A 1 537 ? 7.886 10.878 -6.115 1.00 93.31 537 ALA A CA 1
ATOM 3904 C C . ALA A 1 537 ? 8.428 9.456 -5.871 1.00 93.31 537 ALA A C 1
ATOM 3906 O O . ALA A 1 537 ? 9.605 9.185 -6.116 1.00 93.31 537 ALA A O 1
ATOM 3907 N N . VAL A 1 538 ? 7.556 8.529 -5.462 1.00 95.31 538 VAL A N 1
ATOM 3908 C CA . VAL A 1 538 ? 7.916 7.124 -5.217 1.00 95.31 538 VAL A CA 1
ATOM 3909 C C . VAL A 1 538 ? 8.226 6.393 -6.520 1.00 95.31 538 VAL A C 1
ATOM 3911 O O . VAL A 1 538 ? 9.222 5.674 -6.593 1.00 95.31 538 VAL A O 1
ATOM 3914 N N . ALA A 1 539 ? 7.435 6.619 -7.572 1.00 97.19 539 ALA A N 1
ATOM 3915 C CA . ALA A 1 539 ? 7.695 6.058 -8.896 1.00 97.19 539 ALA A CA 1
ATOM 3916 C C . ALA A 1 539 ? 9.081 6.468 -9.412 1.00 97.19 539 ALA A C 1
ATOM 3918 O O . ALA A 1 539 ? 9.825 5.628 -9.914 1.00 97.19 539 ALA A O 1
ATOM 3919 N N . LEU A 1 540 ? 9.472 7.734 -9.226 1.00 95.19 540 LEU A N 1
ATOM 3920 C CA . LEU A 1 540 ? 10.805 8.203 -9.595 1.00 95.19 540 LEU A CA 1
ATOM 3921 C C . LEU A 1 540 ? 11.892 7.535 -8.744 1.00 95.19 540 LEU A C 1
ATOM 3923 O O . LEU A 1 540 ? 12.887 7.069 -9.298 1.00 95.19 540 LEU A O 1
ATOM 3927 N N . ALA A 1 541 ? 11.695 7.447 -7.425 1.00 93.81 541 ALA A N 1
ATOM 3928 C CA . ALA A 1 541 ? 12.637 6.793 -6.516 1.00 93.81 541 ALA A CA 1
ATOM 3929 C C . ALA A 1 541 ? 12.854 5.305 -6.854 1.00 93.81 541 ALA A C 1
ATOM 3931 O O . ALA A 1 541 ? 13.972 4.813 -6.725 1.00 93.81 541 ALA A O 1
ATOM 3932 N N . ALA A 1 542 ? 11.814 4.608 -7.325 1.00 96.19 542 ALA A N 1
ATOM 3933 C CA . ALA A 1 542 ? 11.892 3.212 -7.750 1.00 96.19 542 ALA A CA 1
ATOM 3934 C C . ALA A 1 542 ? 12.474 3.048 -9.168 1.00 96.19 542 ALA A C 1
ATOM 3936 O O . ALA A 1 542 ? 13.291 2.160 -9.407 1.00 96.19 542 ALA A O 1
ATOM 3937 N N . ALA A 1 543 ? 12.081 3.899 -10.121 1.00 96.88 543 ALA A N 1
ATOM 3938 C CA . ALA A 1 543 ? 12.457 3.759 -11.529 1.00 96.88 543 ALA A CA 1
ATOM 3939 C C . ALA A 1 543 ? 13.864 4.281 -11.846 1.00 96.88 543 ALA A C 1
ATOM 3941 O O . ALA A 1 543 ? 14.558 3.694 -12.677 1.00 96.88 543 ALA A O 1
ATOM 3942 N N . LEU A 1 544 ? 14.301 5.372 -11.207 1.00 94.81 544 LEU A N 1
ATOM 3943 C CA . LEU A 1 544 ? 15.600 5.996 -11.464 1.00 94.81 544 LEU A CA 1
ATOM 3944 C C . LEU A 1 544 ? 16.787 5.025 -11.308 1.00 94.81 544 LEU A C 1
ATOM 3946 O O . LEU A 1 544 ? 17.569 4.914 -12.259 1.00 94.81 544 LEU A O 1
ATOM 3950 N N . PRO A 1 545 ? 16.945 4.284 -10.192 1.00 95.81 545 PRO A N 1
ATOM 3951 C CA . PRO A 1 545 ? 18.080 3.376 -10.039 1.00 95.81 545 PRO A CA 1
ATOM 3952 C C . PRO A 1 545 ? 18.051 2.229 -11.058 1.00 95.81 545 PRO A C 1
ATOM 3954 O O . PRO A 1 545 ? 19.098 1.834 -11.581 1.00 95.81 545 PRO A O 1
ATOM 3957 N N . LEU A 1 546 ? 16.858 1.745 -11.422 1.00 97.00 546 LEU A N 1
ATOM 3958 C CA . LEU A 1 546 ? 16.685 0.735 -12.467 1.00 97.00 546 LEU A CA 1
ATOM 3959 C C . LEU A 1 546 ? 17.051 1.287 -13.853 1.00 97.00 546 LEU A C 1
ATOM 3961 O O . LEU A 1 546 ? 17.741 0.617 -14.620 1.00 97.00 546 LEU A O 1
ATOM 3965 N N . ALA A 1 547 ? 16.668 2.526 -14.168 1.00 94.81 547 ALA A N 1
ATOM 3966 C CA . ALA A 1 547 ? 17.054 3.196 -15.408 1.00 94.81 547 ALA A CA 1
ATOM 3967 C C . ALA A 1 547 ? 18.579 3.359 -15.507 1.00 94.81 547 ALA A C 1
ATOM 3969 O O . ALA A 1 547 ? 19.166 3.055 -16.548 1.00 94.81 547 ALA A O 1
ATOM 3970 N N . VAL A 1 548 ? 19.240 3.755 -14.412 1.00 91.19 548 VAL A N 1
ATOM 3971 C CA . VAL A 1 548 ? 20.707 3.858 -14.337 1.00 91.19 548 VAL A CA 1
ATOM 3972 C C . VAL A 1 548 ? 21.376 2.504 -14.600 1.00 91.19 548 VAL A C 1
ATOM 3974 O O . VAL A 1 548 ? 22.365 2.440 -15.336 1.00 91.19 548 VAL A O 1
ATOM 3977 N N . LEU A 1 549 ? 20.837 1.403 -14.066 1.00 92.81 549 LEU A N 1
ATOM 3978 C CA . LEU A 1 549 ? 21.342 0.053 -14.348 1.00 92.81 549 LEU A CA 1
ATOM 3979 C C . LEU A 1 549 ? 21.257 -0.309 -15.837 1.00 92.81 549 LEU A C 1
ATOM 3981 O O . LEU A 1 549 ? 22.222 -0.856 -16.379 1.00 92.81 549 LEU A O 1
ATOM 3985 N N . VAL A 1 550 ? 20.145 0.017 -16.504 1.00 93.44 550 VAL A N 1
ATOM 3986 C CA . VAL A 1 550 ? 19.977 -0.252 -17.942 1.00 93.44 550 VAL A CA 1
ATOM 3987 C C . VAL A 1 550 ? 20.932 0.603 -18.777 1.00 93.44 550 VAL A C 1
ATOM 3989 O O . VAL A 1 550 ? 21.631 0.078 -19.646 1.00 93.44 550 VAL A O 1
ATOM 3992 N N . VAL A 1 551 ? 21.022 1.906 -18.485 1.00 89.50 551 VAL A N 1
ATOM 3993 C CA . VAL A 1 551 ? 21.902 2.849 -19.197 1.00 89.50 551 VAL A CA 1
ATOM 3994 C C . VAL A 1 551 ? 23.369 2.432 -19.061 1.00 89.50 551 VAL A C 1
ATOM 3996 O O . VAL A 1 551 ? 24.077 2.292 -20.057 1.00 89.50 551 VAL A O 1
ATOM 3999 N N . THR A 1 552 ? 23.833 2.149 -17.841 1.00 84.94 552 THR A N 1
ATOM 4000 C CA . THR A 1 552 ? 25.227 1.731 -17.602 1.00 84.94 552 THR A CA 1
ATOM 4001 C C . THR A 1 552 ? 25.540 0.342 -18.174 1.00 84.94 552 THR A C 1
ATOM 4003 O O . THR A 1 552 ? 26.665 0.097 -18.626 1.00 84.94 552 THR A O 1
ATOM 4006 N N . GLY A 1 553 ? 24.553 -0.562 -18.203 1.00 81.44 553 GLY A N 1
ATOM 4007 C CA . GLY A 1 553 ? 24.649 -1.873 -18.847 1.00 81.44 553 GLY A CA 1
ATOM 4008 C C . GLY A 1 553 ? 24.800 -1.789 -20.368 1.00 81.44 553 GLY A C 1
ATOM 4009 O O . GLY A 1 553 ? 25.672 -2.455 -20.923 1.00 81.44 553 GLY A O 1
ATOM 4010 N N . GLY A 1 554 ? 24.017 -0.929 -21.029 1.00 74.69 554 GLY A N 1
ATOM 4011 C CA . GLY A 1 554 ? 24.072 -0.718 -22.482 1.00 74.69 554 GLY A CA 1
ATOM 4012 C C . GLY A 1 554 ? 25.382 -0.092 -22.984 1.00 74.69 554 GLY A C 1
ATOM 4013 O O . GLY A 1 554 ? 25.782 -0.314 -24.128 1.00 74.69 554 GLY A O 1
ATOM 4014 N N . ILE A 1 555 ? 26.085 0.650 -22.123 1.00 69.75 555 ILE A N 1
ATOM 4015 C CA . ILE A 1 555 ? 27.378 1.274 -22.448 1.00 69.75 555 ILE A CA 1
ATOM 4016 C C . ILE A 1 555 ? 28.545 0.289 -22.238 1.00 69.75 555 ILE A C 1
ATOM 4018 O O . ILE A 1 555 ? 29.478 0.255 -23.038 1.00 69.75 555 ILE A O 1
ATOM 4022 N N . SER A 1 556 ? 28.490 -0.555 -21.199 1.00 60.41 556 SER A N 1
ATOM 4023 C CA . SER A 1 556 ? 29.613 -1.421 -20.786 1.00 60.41 556 SER A CA 1
ATOM 4024 C C . SER A 1 556 ? 29.843 -2.658 -21.669 1.00 60.41 556 SER A C 1
ATOM 4026 O O . SER A 1 556 ? 30.934 -3.224 -21.635 1.00 60.41 556 SER A O 1
ATOM 4028 N N . GLY A 1 557 ? 28.862 -3.079 -22.476 1.00 53.44 557 GLY A N 1
ATOM 4029 C CA . GLY A 1 557 ? 28.981 -4.231 -23.387 1.00 53.44 557 GLY A CA 1
ATOM 4030 C C . GLY A 1 557 ? 29.959 -4.049 -24.560 1.00 53.44 557 GLY A C 1
ATOM 4031 O O . GLY A 1 557 ? 30.126 -4.968 -25.351 1.00 53.44 557 GLY A O 1
ATOM 4032 N N . ALA A 1 558 ? 30.611 -2.887 -24.675 1.00 40.16 558 ALA A N 1
ATOM 4033 C CA . ALA A 1 558 ? 31.468 -2.504 -25.796 1.00 40.16 558 ALA A CA 1
ATOM 4034 C C . ALA A 1 558 ? 32.953 -2.343 -25.406 1.00 40.16 558 ALA A C 1
ATOM 4036 O O . ALA A 1 558 ? 33.568 -1.329 -25.726 1.00 40.16 558 ALA A O 1
ATOM 4037 N N . SER A 1 559 ? 33.558 -3.317 -24.717 1.00 31.94 559 SER A N 1
ATOM 4038 C CA . SER A 1 559 ? 35.027 -3.441 -24.777 1.00 31.94 559 SER A CA 1
ATOM 4039 C C . SER A 1 559 ? 35.388 -4.267 -26.019 1.00 31.94 559 SER A C 1
ATOM 4041 O O . SER A 1 559 ? 35.044 -5.448 -26.043 1.00 31.94 559 SER A O 1
ATOM 4043 N N . PRO A 1 560 ? 36.054 -3.701 -27.043 1.00 38.38 560 PRO A N 1
ATOM 4044 C CA . PRO A 1 560 ? 36.542 -4.482 -28.167 1.00 38.38 560 PRO A CA 1
ATOM 4045 C C . PRO A 1 560 ? 37.788 -5.245 -27.712 1.00 38.38 560 PRO A C 1
ATOM 4047 O O . PRO A 1 560 ? 38.841 -4.658 -27.475 1.00 38.38 560 PRO A O 1
ATOM 4050 N N . GLY A 1 561 ? 37.650 -6.555 -27.539 1.00 32.97 561 GLY A N 1
ATOM 4051 C CA . GLY A 1 561 ? 38.767 -7.484 -27.409 1.00 32.97 561 GLY A CA 1
ATOM 4052 C C . GLY A 1 561 ? 38.705 -8.486 -28.555 1.00 32.97 561 GLY A C 1
ATOM 4053 O O . GLY A 1 561 ? 37.786 -9.297 -28.589 1.00 32.97 561 GLY A O 1
ATOM 4054 N N . GLY A 1 562 ? 39.663 -8.415 -29.482 1.00 29.95 562 GLY A N 1
ATOM 4055 C CA . GLY A 1 562 ? 39.849 -9.404 -30.549 1.00 29.95 562 GLY A CA 1
ATOM 4056 C C . GLY A 1 562 ? 40.497 -8.797 -31.790 1.00 29.95 562 GLY A C 1
ATOM 4057 O O . GLY A 1 562 ? 39.866 -8.004 -32.475 1.00 29.95 562 GLY A O 1
ATOM 4058 N N . GLY A 1 563 ? 41.768 -9.122 -32.032 1.00 38.69 563 GLY A N 1
ATOM 4059 C CA . GLY A 1 563 ? 42.648 -8.484 -33.014 1.00 38.69 563 GLY A CA 1
ATOM 4060 C C . GLY A 1 563 ? 42.204 -8.540 -34.482 1.00 38.69 563 GLY A C 1
ATOM 4061 O O . GLY A 1 563 ? 41.625 -9.514 -34.951 1.00 38.69 563 GLY A O 1
ATOM 4062 N N . GLY A 1 564 ? 42.586 -7.494 -35.213 1.00 29.52 564 GLY A N 1
ATOM 4063 C CA . GLY A 1 564 ? 42.622 -7.422 -36.672 1.00 29.52 564 GLY A CA 1
ATOM 4064 C C . GLY A 1 564 ? 43.578 -6.295 -37.068 1.00 29.52 564 GLY A C 1
ATOM 4065 O O . GLY A 1 564 ? 43.342 -5.147 -36.703 1.00 29.52 564 GLY A O 1
ATOM 4066 N N . GLY A 1 565 ? 44.703 -6.644 -37.697 1.00 28.94 565 GLY A N 1
ATOM 4067 C CA . GLY A 1 565 ? 45.856 -5.770 -37.950 1.00 28.94 565 GLY A CA 1
ATOM 4068 C C . GLY A 1 565 ? 45.620 -4.587 -38.909 1.00 28.94 565 GLY A C 1
ATOM 4069 O O . GLY A 1 565 ? 44.525 -4.413 -39.445 1.00 28.94 565 GLY A O 1
ATOM 4070 N N . PRO A 1 566 ? 46.652 -3.749 -39.132 1.00 38.19 566 PRO A N 1
ATOM 4071 C CA . PRO A 1 566 ? 46.520 -2.463 -39.811 1.00 38.19 566 PRO A CA 1
ATOM 4072 C C . PRO A 1 566 ? 46.348 -2.647 -41.327 1.00 38.19 566 PRO A C 1
ATOM 4074 O O . PRO A 1 566 ? 47.311 -2.800 -42.073 1.00 38.19 566 PRO A O 1
ATOM 4077 N N . GLY A 1 567 ? 45.098 -2.626 -41.790 1.00 31.95 567 GLY A N 1
ATOM 4078 C CA . GLY A 1 567 ? 44.734 -2.702 -43.203 1.00 31.95 567 GLY A CA 1
ATOM 4079 C C . GLY A 1 567 ? 44.335 -1.345 -43.784 1.00 31.95 567 GLY A C 1
ATOM 4080 O O . GLY A 1 567 ? 43.190 -0.940 -43.649 1.00 31.95 567 GLY A O 1
ATOM 4081 N N . ARG A 1 568 ? 45.305 -0.688 -44.433 1.00 33.09 568 ARG A N 1
ATOM 4082 C CA . ARG A 1 568 ? 45.221 0.285 -45.549 1.00 33.09 568 ARG A CA 1
ATOM 4083 C C . ARG A 1 568 ? 44.094 1.338 -45.564 1.00 33.09 568 ARG A C 1
ATOM 4085 O O . ARG A 1 568 ? 42.923 1.060 -45.793 1.00 33.09 568 ARG A O 1
ATOM 4092 N N . ALA A 1 569 ? 44.540 2.592 -45.488 1.00 38.09 569 ALA A N 1
ATOM 4093 C CA . ALA A 1 569 ? 43.785 3.799 -45.795 1.00 38.09 569 ALA A CA 1
ATOM 4094 C C . ALA A 1 569 ? 43.193 3.791 -47.220 1.00 38.09 569 ALA A C 1
ATOM 4096 O O . ALA A 1 569 ? 43.887 3.487 -48.190 1.00 38.09 569 ALA A O 1
ATOM 4097 N N . ALA A 1 570 ? 41.931 4.212 -47.330 1.00 32.88 570 ALA A N 1
ATOM 4098 C CA . ALA A 1 570 ? 41.278 4.633 -48.569 1.00 32.88 570 ALA A CA 1
ATOM 4099 C C . ALA A 1 570 ? 40.742 6.073 -48.391 1.00 32.88 570 ALA A C 1
ATOM 4101 O O . ALA A 1 570 ? 40.383 6.451 -47.271 1.00 32.88 570 ALA A O 1
ATOM 4102 N N . PRO A 1 571 ? 40.739 6.904 -49.451 1.00 35.94 571 PRO A N 1
ATOM 4103 C CA . PRO A 1 571 ? 40.784 8.358 -49.324 1.00 35.94 571 PRO A CA 1
ATOM 4104 C C . PRO A 1 571 ? 39.421 9.012 -49.062 1.00 35.94 571 PRO A C 1
ATOM 4106 O O . PRO A 1 571 ? 38.357 8.494 -49.405 1.00 35.94 571 PRO A O 1
ATOM 4109 N N . ALA A 1 572 ? 39.494 10.199 -48.459 1.00 34.88 572 ALA A N 1
ATOM 4110 C CA . ALA A 1 572 ? 38.379 11.050 -48.072 1.00 34.88 572 ALA A CA 1
ATOM 4111 C C . ALA A 1 572 ? 37.488 11.459 -49.262 1.00 34.88 572 ALA A C 1
ATOM 4113 O O . ALA A 1 572 ? 37.974 11.963 -50.274 1.00 34.88 572 ALA A O 1
ATOM 4114 N N . ARG A 1 573 ? 36.164 11.318 -49.101 1.00 33.25 573 ARG A N 1
ATOM 4115 C CA . ARG A 1 573 ? 35.160 11.968 -49.961 1.00 33.25 573 ARG A CA 1
ATOM 4116 C C . ARG A 1 573 ? 34.754 13.337 -49.384 1.00 33.25 573 ARG A C 1
ATOM 4118 O O . ARG A 1 573 ? 34.703 13.478 -48.160 1.00 33.25 573 ARG A O 1
ATOM 4125 N N . PRO A 1 574 ? 34.452 14.342 -50.229 1.00 34.62 574 PRO A N 1
ATOM 4126 C CA . PRO A 1 574 ? 34.249 15.717 -49.790 1.00 34.62 574 PRO A CA 1
ATOM 4127 C C . PRO A 1 574 ? 32.885 15.938 -49.122 1.00 34.62 574 PRO A C 1
ATOM 4129 O O . PRO A 1 574 ? 31.894 15.273 -49.424 1.00 34.62 574 PRO A O 1
ATOM 4132 N N . ARG A 1 575 ? 32.857 16.915 -48.207 1.00 42.53 575 ARG A N 1
ATOM 4133 C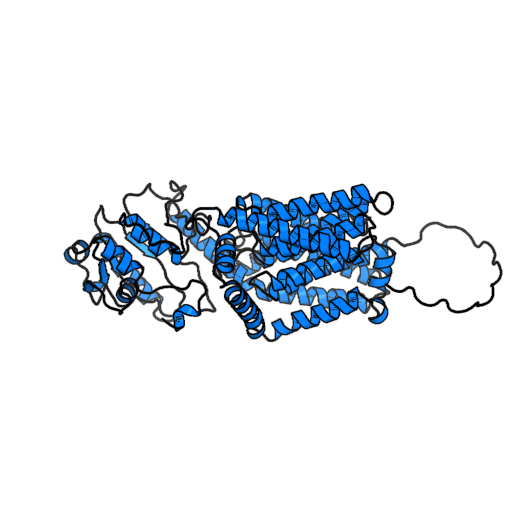 CA . ARG A 1 575 ? 31.688 17.368 -47.439 1.00 42.53 575 ARG A CA 1
ATOM 4134 C C . ARG A 1 575 ? 30.573 17.865 -48.367 1.00 42.53 575 ARG A C 1
ATOM 4136 O O . ARG A 1 575 ? 30.674 18.947 -48.937 1.00 42.53 575 ARG A O 1
ATOM 4143 N N . GLY A 1 576 ? 29.487 17.099 -48.461 1.00 31.48 576 GLY A N 1
ATOM 4144 C CA . GLY A 1 576 ? 28.254 17.479 -49.148 1.00 31.48 576 GLY A CA 1
ATOM 4145 C C . GLY A 1 576 ? 27.110 17.733 -48.164 1.00 31.48 576 GLY A C 1
ATOM 4146 O O . GLY A 1 576 ? 26.643 16.800 -47.526 1.00 31.48 576 GLY A O 1
ATOM 4147 N N . ARG A 1 577 ? 26.709 19.009 -48.077 1.00 34.69 577 ARG A N 1
ATOM 4148 C CA . ARG A 1 577 ? 25.409 19.606 -47.694 1.00 34.69 577 ARG A CA 1
ATOM 4149 C C . ARG A 1 577 ? 24.555 18.938 -46.597 1.00 34.69 577 ARG A C 1
ATOM 4151 O O . ARG A 1 577 ? 24.095 17.806 -46.707 1.00 34.69 577 ARG A O 1
ATOM 4158 N N . ALA A 1 578 ? 24.249 19.757 -45.588 1.00 44.00 578 ALA A N 1
ATOM 4159 C CA . ALA A 1 578 ? 23.281 19.518 -44.526 1.00 44.00 578 ALA A CA 1
ATOM 4160 C C . ALA A 1 578 ? 21.946 18.963 -45.055 1.00 44.00 578 ALA A C 1
ATOM 4162 O O . ALA A 1 578 ? 21.313 19.560 -45.927 1.00 44.00 578 ALA A O 1
ATOM 4163 N N . ARG A 1 579 ? 21.508 17.835 -44.488 1.00 36.00 579 ARG A N 1
ATOM 4164 C CA . ARG A 1 579 ? 20.117 17.375 -44.563 1.00 36.00 579 ARG A CA 1
ATOM 4165 C C . ARG A 1 579 ? 19.353 17.910 -43.345 1.00 36.00 579 ARG A C 1
ATOM 4167 O O . ARG A 1 579 ? 19.922 17.905 -42.252 1.00 36.00 579 ARG A O 1
ATOM 4174 N N . PRO A 1 580 ? 18.098 18.361 -43.505 1.00 40.28 580 PRO A N 1
ATOM 4175 C CA . PRO A 1 580 ? 17.294 18.835 -42.390 1.00 40.28 580 PRO A CA 1
ATOM 4176 C C . PRO A 1 580 ? 16.883 17.671 -41.478 1.00 40.28 580 PRO A C 1
ATOM 4178 O O . PRO A 1 580 ? 16.773 16.523 -41.914 1.00 40.28 580 PRO A O 1
ATOM 4181 N N . ALA A 1 581 ? 16.689 17.988 -40.198 1.00 45.41 581 ALA A N 1
ATOM 4182 C CA . ALA A 1 581 ? 16.245 17.057 -39.166 1.00 45.41 581 ALA A CA 1
ATOM 4183 C C . ALA A 1 581 ? 14.886 16.415 -39.523 1.00 45.41 581 ALA A C 1
ATOM 4185 O O . ALA A 1 581 ? 14.026 17.100 -40.081 1.00 45.41 581 ALA A O 1
ATOM 4186 N N . PRO A 1 582 ? 14.653 15.132 -39.191 1.00 44.66 582 PRO A N 1
ATOM 4187 C CA . PRO A 1 582 ? 13.331 14.536 -39.339 1.00 44.66 582 PRO A CA 1
ATOM 4188 C C . PRO A 1 582 ? 12.366 15.125 -38.294 1.00 44.66 582 PRO A C 1
ATOM 4190 O O . PRO A 1 582 ? 12.777 15.347 -37.150 1.00 44.66 582 PRO A O 1
ATOM 4193 N N . PRO A 1 583 ? 11.093 15.375 -38.642 1.00 51.91 583 PRO A N 1
ATOM 4194 C CA . PRO A 1 583 ? 10.093 15.736 -37.656 1.00 51.91 583 PRO A CA 1
ATOM 4195 C C . PRO A 1 583 ? 9.593 14.454 -36.956 1.00 51.91 583 PRO A C 1
ATOM 4197 O O . PRO A 1 583 ? 9.250 13.487 -37.632 1.00 51.91 583 PRO A O 1
ATOM 4200 N N . TRP A 1 584 ? 9.576 14.514 -35.614 1.00 46.06 584 TRP A N 1
ATOM 4201 C CA . TRP A 1 584 ? 8.990 13.594 -34.611 1.00 46.06 584 TRP A CA 1
ATOM 4202 C C . TRP A 1 584 ? 9.506 12.144 -34.515 1.00 46.06 584 TRP A C 1
ATOM 4204 O O . TRP A 1 584 ? 9.159 11.278 -35.349 1.00 46.06 584 TRP A O 1
#

Organism: NCBI:txid1469144